Protein AF-A0AAD2JNJ8-F1 (afdb_monomer_lite)

Foldseek 3Di:
DLCVVVCVVCCVPPPDDQLVVLVVVVPDDDDDDPDDDDDDDDDDDDDDDPPPPPPPVLPDDPDPVSCVSNCVLLVLQVLLQQLVVQLVVLLVVVCVPPVDPSPLLVCLLVVPDDPDDDDPCPVVNVVSLQVSLVSSLVSLCVRVVCVQCVPQFVVSLVVCQSVQVVLLSSLLLNQCSNAVSLLLVLCVVQVLQLQALLLDDDPPCDPVNVSSNSHSPSCSPPPPPPPVDDDDPVCPVVVVVVCLVVLSSFAALVSVCVSFVCPLFDLDFDCVVLVVLLVVLVVVVVVLVVVPPPPPPDPDDDDDPPPPPPRRGNVPPRPQSSSCNSNSRQGPFDTNLLNSCSSSVHFWRFHSVLLLVVLVVVVVVLVVAPAAEEEEEAQCQQVVSQVSSQSNNVVVVVVQVVPDVPDDPPGRDDYHYAYERCCPVVRHHSDDYHNDHLQRCCVVVQDPDPRYAYEYEYEQAQQQAASVVVVLVSVHQKYKYWFQACPRRHYGNQQHHNNCVRDPDNPDDGPLVVSQWDKDWPSVSQSRIDGSRRGSRRDRTTIMMIGHPPPPPPPPPD

pLDDT: mean 77.4, std 21.08, range [27.12, 98.69]

Structure (mmCIF, N/CA/C/O backbone):
data_AF-A0AAD2JNJ8-F1
#
_entry.id   AF-A0AAD2JNJ8-F1
#
loop_
_atom_site.group_PDB
_atom_site.id
_atom_site.type_symbol
_atom_site.label_atom_id
_atom_site.label_alt_id
_atom_site.label_comp_id
_atom_site.label_asym_id
_atom_site.label_entity_id
_atom_site.label_seq_id
_atom_site.pdbx_PDB_ins_code
_atom_site.Cartn_x
_atom_site.Cartn_y
_atom_site.Cartn_z
_atom_site.occupancy
_atom_site.B_iso_or_equiv
_atom_site.auth_seq_id
_atom_site.auth_comp_id
_atom_site.auth_asym_id
_atom_site.auth_atom_id
_atom_site.pdbx_PDB_model_num
ATOM 1 N N . MET A 1 1 ? 22.328 18.470 -17.239 1.00 35.22 1 MET A N 1
ATOM 2 C CA . MET A 1 1 ? 22.525 18.426 -18.713 1.00 35.22 1 MET A CA 1
ATOM 3 C C . MET A 1 1 ? 21.444 17.632 -19.461 1.00 35.22 1 MET A C 1
ATOM 5 O O . MET A 1 1 ? 21.051 18.075 -20.533 1.00 35.22 1 MET A O 1
ATOM 9 N N . VAL A 1 2 ? 20.888 16.541 -18.916 1.00 39.00 2 VAL A N 1
ATOM 10 C CA . VAL A 1 2 ? 19.728 15.831 -19.515 1.00 39.00 2 VAL A CA 1
ATOM 11 C C . VAL A 1 2 ? 18.471 16.713 -19.536 1.00 39.00 2 VAL A C 1
ATOM 13 O O . VAL A 1 2 ? 17.854 16.866 -20.588 1.00 39.00 2 VAL A O 1
ATOM 16 N N . PHE A 1 3 ? 18.193 17.447 -18.448 1.00 41.88 3 PHE A N 1
ATOM 17 C CA . PHE A 1 3 ? 17.161 18.493 -18.440 1.00 41.88 3 PHE A CA 1
ATOM 18 C C . PHE A 1 3 ? 17.405 19.579 -19.491 1.00 41.88 3 PHE A C 1
ATOM 20 O O . PHE A 1 3 ? 16.439 20.065 -20.040 1.00 41.88 3 PHE A O 1
ATOM 27 N N . LEU A 1 4 ? 18.655 19.909 -19.843 1.00 38.78 4 LEU A N 1
ATOM 28 C CA . LEU A 1 4 ? 18.996 20.865 -20.912 1.00 38.78 4 LEU A CA 1
ATOM 29 C C . LEU A 1 4 ? 18.794 20.283 -22.322 1.00 38.78 4 LEU A C 1
ATOM 31 O O . LEU A 1 4 ? 18.560 21.035 -23.261 1.00 38.78 4 LEU A O 1
ATOM 35 N N . THR A 1 5 ? 18.851 18.961 -22.481 1.00 41.00 5 THR A N 1
ATOM 36 C CA . THR A 1 5 ? 18.724 18.288 -23.787 1.00 41.00 5 THR A CA 1
ATOM 37 C C . THR A 1 5 ? 17.263 17.936 -24.089 1.00 41.00 5 THR A C 1
ATOM 39 O O . THR A 1 5 ? 16.795 18.180 -25.199 1.00 41.00 5 THR A O 1
ATOM 42 N N . ALA A 1 6 ? 16.500 17.506 -23.077 1.00 39.53 6 ALA A N 1
ATOM 43 C CA . ALA A 1 6 ? 15.037 17.453 -23.132 1.00 39.53 6 ALA A CA 1
ATOM 44 C C . ALA A 1 6 ? 14.428 18.870 -23.188 1.00 39.53 6 ALA A C 1
ATOM 46 O O . ALA A 1 6 ? 13.540 19.131 -24.001 1.00 39.53 6 ALA A O 1
ATOM 47 N N . SER A 1 7 ? 14.987 19.824 -22.425 1.00 40.03 7 SER A N 1
ATOM 48 C CA . SER A 1 7 ? 14.647 21.248 -22.529 1.00 40.03 7 SER A CA 1
ATOM 49 C C . SER A 1 7 ? 14.904 21.767 -23.929 1.00 40.03 7 SER A C 1
ATOM 51 O O . SER A 1 7 ? 14.014 22.421 -24.421 1.00 40.03 7 SER A O 1
ATOM 53 N N . LYS A 1 8 ? 15.996 21.455 -24.639 1.00 41.91 8 LYS A N 1
ATOM 54 C CA . LYS A 1 8 ? 16.211 21.958 -26.016 1.00 41.91 8 LYS A CA 1
ATOM 55 C C . LYS A 1 8 ? 15.092 21.593 -27.004 1.00 41.91 8 LYS A C 1
ATOM 57 O O . LYS A 1 8 ? 14.774 22.404 -27.867 1.00 41.91 8 LYS A O 1
ATOM 62 N N . ARG A 1 9 ? 14.454 20.422 -26.869 1.00 41.03 9 ARG A N 1
ATOM 63 C CA . ARG A 1 9 ? 13.278 20.064 -27.689 1.00 41.03 9 ARG A CA 1
ATOM 64 C C . ARG A 1 9 ? 11.996 20.763 -27.211 1.00 41.03 9 ARG A C 1
ATOM 66 O O . ARG A 1 9 ? 11.223 21.221 -28.044 1.00 41.03 9 ARG A O 1
ATOM 73 N N . ILE A 1 10 ? 11.813 20.938 -25.901 1.00 39.69 10 ILE A N 1
ATOM 74 C CA . ILE A 1 10 ? 10.623 21.572 -25.290 1.00 39.69 10 ILE A CA 1
ATOM 75 C C . ILE A 1 10 ? 10.678 23.119 -25.324 1.00 39.69 10 ILE A C 1
ATOM 77 O O . ILE A 1 10 ? 9.656 23.772 -25.498 1.00 39.69 10 ILE A O 1
ATOM 81 N N . THR A 1 11 ? 11.864 23.727 -25.240 1.00 39.00 11 THR A N 1
ATOM 82 C CA . THR A 1 11 ? 12.100 25.186 -25.303 1.00 39.00 11 THR A CA 1
ATOM 83 C C . THR A 1 11 ? 11.966 25.756 -26.704 1.00 39.00 11 THR A C 1
ATOM 85 O O . THR A 1 11 ? 11.775 26.960 -26.836 1.00 39.00 11 THR A O 1
ATOM 88 N N . SER A 1 12 ? 11.986 24.909 -27.738 1.00 42.16 12 SER A N 1
ATOM 89 C CA . SER A 1 12 ? 11.546 25.314 -29.078 1.00 42.16 12 SER A CA 1
ATOM 90 C C . SER A 1 12 ? 10.030 25.569 -29.152 1.00 42.16 12 SER A C 1
ATOM 92 O O . SER A 1 12 ? 9.580 26.279 -30.043 1.00 42.16 12 SER A O 1
ATOM 94 N N . LEU A 1 13 ? 9.257 25.038 -28.192 1.00 36.84 13 LEU A N 1
ATOM 95 C CA . LEU A 1 13 ? 7.798 25.166 -28.099 1.00 36.84 13 LEU A CA 1
ATOM 96 C C . LEU A 1 13 ? 7.339 26.130 -26.986 1.00 36.84 13 LEU A C 1
ATOM 98 O O . LEU A 1 13 ? 6.285 26.742 -27.124 1.00 36.84 13 LEU A O 1
ATOM 102 N N . ILE A 1 14 ? 8.088 26.270 -25.881 1.00 40.12 14 ILE A N 1
ATOM 103 C CA . ILE A 1 14 ? 7.686 27.045 -24.688 1.00 40.12 14 ILE A CA 1
ATOM 104 C C . ILE A 1 14 ? 8.935 27.714 -24.068 1.00 40.12 14 ILE A C 1
ATOM 106 O O . ILE A 1 14 ? 9.849 27.029 -23.622 1.00 40.12 14 ILE A O 1
ATOM 110 N N . GLY A 1 15 ? 9.024 29.048 -24.073 1.00 34.81 15 GLY A N 1
ATOM 111 C CA . GLY A 1 15 ? 10.255 29.831 -23.836 1.00 34.81 15 GLY A CA 1
ATOM 112 C C . GLY A 1 15 ? 11.083 29.565 -22.552 1.00 34.81 15 GLY A C 1
ATOM 113 O O . GLY A 1 15 ? 10.586 29.168 -21.503 1.00 34.81 15 GLY A O 1
ATOM 114 N N . SER A 1 16 ? 12.391 29.852 -22.655 1.00 42.81 16 SER A N 1
ATOM 115 C CA . SER A 1 16 ? 13.517 29.465 -21.771 1.00 42.81 16 SER A CA 1
ATOM 116 C C . SER A 1 16 ? 13.718 30.101 -20.362 1.00 42.81 16 SER A C 1
ATOM 118 O O . SER A 1 16 ? 14.507 29.509 -19.616 1.00 42.81 16 SER A O 1
ATOM 120 N N . PRO A 1 17 ? 13.164 31.256 -19.933 1.00 37.69 17 PRO A N 1
ATOM 121 C CA . PRO A 1 17 ? 13.700 31.929 -18.730 1.00 37.69 17 PRO A CA 1
ATOM 122 C C . PRO A 1 17 ? 13.334 31.295 -17.374 1.00 37.69 17 PRO A C 1
ATOM 124 O O . PRO A 1 17 ? 14.175 31.236 -16.478 1.00 37.69 17 PRO A O 1
ATOM 127 N N . LEU A 1 18 ? 12.110 30.784 -17.213 1.00 42.84 18 LEU A N 1
ATOM 128 C CA . LEU A 1 18 ? 11.574 30.367 -15.903 1.00 42.84 18 LEU A CA 1
ATOM 129 C C . LEU A 1 18 ? 12.244 29.105 -15.329 1.00 42.84 18 LEU A C 1
ATOM 131 O O . LEU A 1 18 ? 12.458 29.003 -14.123 1.00 42.84 18 LEU A O 1
ATOM 135 N N . LEU A 1 19 ? 12.656 28.173 -16.191 1.00 41.72 19 LEU A N 1
ATOM 136 C CA . LEU A 1 19 ? 13.273 26.901 -15.787 1.00 41.72 19 LEU A CA 1
ATOM 137 C C . LEU A 1 19 ? 14.707 27.050 -15.251 1.00 41.72 19 LEU A C 1
ATOM 139 O O . LEU A 1 19 ? 15.159 26.212 -14.472 1.00 41.72 19 LEU A O 1
ATOM 143 N N . ARG A 1 20 ? 15.440 28.103 -15.643 1.00 43.72 20 ARG A N 1
ATOM 144 C CA . ARG A 1 20 ? 16.827 28.318 -15.187 1.00 43.72 20 ARG A CA 1
ATOM 145 C C . ARG A 1 20 ? 16.907 28.911 -13.779 1.00 43.72 20 ARG A C 1
ATOM 147 O O . ARG A 1 20 ? 17.842 28.577 -13.056 1.00 43.72 20 ARG A O 1
ATOM 154 N N . LEU A 1 21 ? 15.932 29.729 -13.369 1.00 41.22 21 LEU A N 1
ATOM 155 C CA . LEU A 1 21 ? 15.915 30.329 -12.028 1.00 41.22 21 LEU A CA 1
ATOM 156 C C . LEU A 1 21 ? 15.613 29.305 -10.921 1.00 41.22 21 LEU A C 1
ATOM 158 O O . LEU A 1 21 ? 16.249 29.350 -9.871 1.00 41.22 21 LEU A O 1
ATOM 162 N N . GLY A 1 22 ? 14.711 28.346 -11.162 1.00 40.97 22 GLY A N 1
ATOM 163 C CA . GLY A 1 22 ? 14.310 27.366 -10.141 1.00 40.97 22 GLY A CA 1
ATOM 164 C C . GLY A 1 22 ? 15.414 26.382 -9.730 1.00 40.97 22 GLY A C 1
ATOM 165 O O . GLY A 1 22 ? 15.503 25.998 -8.568 1.00 40.97 22 GLY A O 1
ATOM 166 N N . LEU A 1 23 ? 16.292 26.000 -10.664 1.00 39.91 23 LEU A N 1
ATOM 167 C CA . LEU A 1 23 ? 17.387 25.051 -10.410 1.00 39.91 23 LEU A CA 1
ATOM 168 C C . LEU A 1 23 ? 18.648 25.725 -9.842 1.00 39.91 23 LEU A C 1
ATOM 170 O O . LEU A 1 23 ? 19.368 25.105 -9.063 1.00 39.91 23 LEU A O 1
ATOM 174 N N . ALA A 1 24 ? 18.906 26.991 -10.190 1.00 40.16 24 ALA A N 1
ATOM 175 C CA . ALA A 1 24 ? 20.019 27.756 -9.623 1.00 40.16 24 ALA A CA 1
ATOM 176 C C . ALA A 1 24 ? 19.774 28.118 -8.147 1.00 40.16 24 ALA A C 1
ATOM 178 O O . ALA A 1 24 ? 20.695 28.017 -7.341 1.00 40.16 24 ALA A O 1
ATOM 179 N N . ALA A 1 25 ? 18.527 28.437 -7.776 1.00 41.66 25 ALA A N 1
ATOM 180 C CA . ALA A 1 25 ? 18.144 28.754 -6.397 1.00 41.66 25 ALA A CA 1
ATOM 181 C C . ALA A 1 25 ? 18.293 27.569 -5.421 1.00 41.66 25 ALA A C 1
ATOM 183 O O . ALA A 1 25 ? 18.446 27.778 -4.223 1.00 41.66 25 ALA A O 1
ATOM 184 N N . ARG A 1 26 ? 18.277 26.325 -5.923 1.00 45.38 26 ARG A N 1
ATOM 185 C CA . ARG A 1 26 ? 18.409 25.106 -5.104 1.00 45.38 26 ARG A CA 1
ATOM 186 C C . ARG A 1 26 ? 19.871 24.701 -4.855 1.00 45.38 26 ARG A C 1
ATOM 188 O O . ARG A 1 26 ? 20.139 24.004 -3.888 1.00 45.38 26 ARG A O 1
ATOM 195 N N . ASN A 1 27 ? 20.804 25.160 -5.698 1.00 38.84 27 ASN A N 1
ATOM 196 C CA . ASN A 1 27 ? 22.235 24.824 -5.625 1.00 38.84 27 ASN A CA 1
ATOM 197 C C . ASN A 1 27 ? 23.126 25.977 -5.121 1.00 38.84 27 ASN A C 1
ATOM 199 O O . ASN A 1 27 ? 24.317 25.770 -4.880 1.00 38.84 27 ASN A O 1
ATOM 203 N N . SER A 1 28 ? 22.596 27.194 -4.958 1.00 32.41 28 SER A N 1
ATOM 204 C CA . SER A 1 28 ? 23.352 28.310 -4.385 1.00 32.41 28 SER A CA 1
ATOM 205 C C . SER A 1 28 ? 23.317 28.272 -2.857 1.00 32.41 28 SER A C 1
ATOM 207 O O . SER A 1 28 ? 22.271 28.492 -2.253 1.00 32.41 28 SER A O 1
ATOM 209 N N . LYS A 1 29 ? 24.490 28.028 -2.262 1.00 38.81 29 LYS A N 1
ATOM 210 C CA . LYS A 1 29 ? 24.854 28.230 -0.851 1.00 38.81 29 LYS A CA 1
ATOM 211 C C . LYS A 1 29 ? 24.045 29.348 -0.171 1.00 38.81 29 LYS A C 1
ATOM 213 O O . LYS A 1 29 ? 24.382 30.522 -0.286 1.00 38.81 29 LYS A O 1
ATOM 218 N N . LEU A 1 30 ? 23.043 28.971 0.608 1.00 34.06 30 LEU A N 1
ATOM 219 C CA . LEU A 1 30 ? 22.537 29.768 1.717 1.00 34.06 30 LEU A CA 1
ATOM 220 C C . LEU A 1 30 ? 22.642 28.864 2.931 1.00 34.06 30 LEU A C 1
ATOM 222 O O . LEU A 1 30 ? 21.922 27.883 2.990 1.00 34.06 30 LEU A O 1
ATOM 226 N N . PHE A 1 31 ? 23.634 29.143 3.775 1.00 30.88 31 PHE A N 1
ATOM 227 C CA . PHE A 1 31 ? 23.716 28.913 5.223 1.00 30.88 31 PHE A CA 1
ATOM 228 C C . PHE A 1 31 ? 25.199 28.840 5.606 1.00 30.88 31 PHE A C 1
ATOM 230 O O . PHE A 1 31 ? 25.812 27.777 5.661 1.00 30.88 31 PHE A O 1
ATOM 237 N N . SER A 1 32 ? 25.785 30.013 5.849 1.00 28.95 32 SER A N 1
ATOM 238 C CA . SER A 1 32 ? 26.936 30.124 6.744 1.00 28.95 32 SER A CA 1
ATOM 239 C C . SER A 1 32 ? 26.406 30.002 8.176 1.00 28.95 32 SER A C 1
ATOM 241 O O . SER A 1 32 ? 25.473 30.737 8.512 1.00 28.95 32 SER A O 1
ATOM 243 N N . PRO A 1 33 ? 26.954 29.131 9.037 1.00 31.47 33 PRO A N 1
ATOM 244 C CA . PRO A 1 33 ? 26.646 29.196 10.452 1.00 31.47 33 PRO A CA 1
ATOM 245 C C . PRO A 1 33 ? 27.371 30.409 11.044 1.00 31.47 33 PRO A C 1
ATOM 247 O O . PRO A 1 33 ? 28.589 30.546 10.922 1.00 31.47 33 PRO A O 1
ATOM 250 N N . LEU A 1 34 ? 26.612 31.304 11.676 1.00 27.12 34 LEU A N 1
ATOM 251 C CA . LEU A 1 34 ? 27.158 32.257 12.637 1.00 27.12 34 LEU A CA 1
ATOM 252 C C . LEU A 1 34 ? 27.709 31.444 13.812 1.00 27.12 34 LEU A C 1
ATOM 254 O O . LEU A 1 34 ? 26.955 30.917 14.627 1.00 27.12 34 LEU A O 1
ATOM 258 N N . VAL A 1 35 ? 29.031 31.305 13.847 1.00 30.94 35 VAL A N 1
ATOM 259 C CA . VAL A 1 35 ? 29.777 30.766 14.983 1.00 30.94 35 VAL A CA 1
ATOM 260 C C . VAL A 1 35 ? 29.801 31.832 16.073 1.00 30.94 35 VAL A C 1
ATOM 262 O O . VAL A 1 35 ? 30.357 32.912 15.884 1.00 30.94 35 VAL A O 1
ATOM 265 N N . GLY A 1 36 ? 29.210 31.513 17.218 1.00 30.86 36 GLY A N 1
ATOM 266 C CA . GLY A 1 36 ? 29.384 32.236 18.468 1.00 30.86 36 GLY A CA 1
ATOM 267 C C . GLY A 1 36 ? 29.103 31.285 19.624 1.00 30.86 36 GLY A C 1
ATOM 268 O O . GLY A 1 36 ? 27.970 30.840 19.775 1.00 30.86 36 GLY A O 1
ATOM 269 N N . GLY A 1 37 ? 30.131 30.955 20.407 1.00 27.91 37 GLY A N 1
ATOM 270 C CA . GLY A 1 37 ? 29.980 30.173 21.635 1.00 27.91 37 GLY A CA 1
ATOM 271 C C . GLY A 1 37 ? 31.185 29.294 21.947 1.00 27.91 37 GLY A C 1
ATOM 272 O O . GLY A 1 37 ? 31.241 28.142 21.532 1.00 27.91 37 GLY A O 1
ATOM 273 N N . GLU A 1 38 ? 32.138 29.860 22.682 1.00 33.66 38 GLU A N 1
ATOM 274 C CA . GLU A 1 38 ? 33.203 29.148 23.392 1.00 33.66 38 GLU A CA 1
ATOM 275 C C . GLU A 1 38 ? 32.616 28.173 24.431 1.00 33.66 38 GLU A C 1
ATOM 277 O O . GLU A 1 38 ? 31.622 28.496 25.081 1.00 33.66 38 GLU A O 1
ATOM 282 N N . GLY A 1 39 ? 33.248 27.011 24.645 1.00 32.03 39 GLY A N 1
ATOM 283 C CA . GLY A 1 39 ? 32.881 26.151 25.775 1.00 32.03 39 GLY A CA 1
ATOM 284 C C . GLY A 1 39 ? 33.448 24.732 25.774 1.00 32.03 39 GLY A C 1
ATOM 285 O O . GLY A 1 39 ? 32.767 23.798 25.380 1.00 32.03 39 GLY A O 1
ATOM 286 N N . SER A 1 40 ? 34.669 24.602 26.302 1.00 33.34 40 SER A N 1
ATOM 287 C CA . SER A 1 40 ? 35.213 23.473 27.086 1.00 33.34 40 SER A CA 1
ATOM 288 C C . SER A 1 40 ? 35.112 22.023 26.573 1.00 33.34 40 SER A C 1
ATOM 290 O O . SER A 1 40 ? 34.066 21.385 26.530 1.00 33.34 40 SER A O 1
ATOM 292 N N . SER A 1 41 ? 36.308 21.482 26.362 1.00 35.56 41 SER A N 1
ATOM 293 C CA . SER A 1 41 ? 36.714 20.103 26.113 1.00 35.56 41 SER A CA 1
ATOM 294 C C . SER A 1 41 ? 36.415 19.102 27.241 1.00 35.56 41 SER A C 1
ATOM 296 O O . SER A 1 41 ? 36.832 19.317 28.380 1.00 35.56 41 SER A O 1
ATOM 298 N N . SER A 1 42 ? 35.905 17.923 26.882 1.00 35.28 42 SER A N 1
ATOM 299 C CA . SER A 1 42 ? 36.328 16.651 27.482 1.00 35.28 42 SER A CA 1
ATOM 300 C C . SER A 1 42 ? 36.211 15.519 26.454 1.00 35.28 42 SER A C 1
ATOM 302 O O . SER A 1 42 ? 35.198 15.336 25.784 1.00 35.28 42 SER A O 1
ATOM 304 N N . SER A 1 43 ? 37.321 14.812 26.267 1.00 36.69 43 SER A N 1
ATOM 305 C CA . SER A 1 43 ? 37.540 13.786 25.254 1.00 36.69 43 SER A CA 1
ATOM 306 C C . SER A 1 43 ? 37.228 12.395 25.802 1.00 36.69 43 SER A C 1
ATOM 308 O O . SER A 1 43 ? 37.831 11.961 26.781 1.00 36.69 43 SER A O 1
ATOM 310 N N . SER A 1 44 ? 36.358 11.649 25.121 1.00 34.97 44 SER A N 1
ATOM 311 C CA . SER A 1 44 ? 36.370 10.184 25.167 1.00 34.97 44 SER A CA 1
ATOM 312 C C . SER A 1 44 ? 36.055 9.635 23.776 1.00 34.97 44 SER A C 1
ATOM 314 O O . SER A 1 44 ? 34.998 9.879 23.201 1.00 34.97 44 SER A O 1
ATOM 316 N N . SER A 1 45 ? 37.047 8.972 23.189 1.00 34.41 45 SER A N 1
ATOM 317 C CA . SER A 1 45 ? 37.005 8.382 21.856 1.00 34.41 45 SER A CA 1
ATOM 318 C C . SER A 1 45 ? 36.480 6.952 21.945 1.00 34.41 45 SER A C 1
ATOM 320 O O . SER A 1 45 ? 37.183 6.070 22.436 1.00 34.41 45 SER A O 1
ATOM 322 N N . SER A 1 46 ? 35.272 6.719 21.438 1.00 34.94 46 SER A N 1
ATOM 323 C CA . SER A 1 46 ? 34.808 5.388 21.050 1.00 34.94 46 SER A CA 1
ATOM 324 C C . SER A 1 46 ? 34.421 5.441 19.574 1.00 34.94 46 SER A C 1
ATOM 326 O O . SER A 1 46 ? 33.584 6.230 19.146 1.00 34.94 46 SER A O 1
ATOM 328 N N . SER A 1 47 ? 35.147 4.670 18.775 1.00 37.62 47 SER A N 1
ATOM 329 C CA . SER A 1 47 ? 34.983 4.544 17.333 1.00 37.62 47 SER A CA 1
ATOM 330 C C . SER A 1 47 ? 33.907 3.500 17.044 1.00 37.62 47 SER A C 1
ATOM 332 O O . SER A 1 47 ? 34.212 2.311 16.952 1.00 37.62 47 SER A O 1
ATOM 334 N N . SER A 1 48 ? 32.655 3.942 16.926 1.00 33.62 48 SER A N 1
ATOM 335 C CA . SER A 1 48 ? 31.575 3.179 16.299 1.00 33.62 48 SER A CA 1
ATOM 336 C C . SER A 1 48 ? 31.348 3.695 14.874 1.00 33.62 48 SER A C 1
ATOM 338 O O . SER A 1 48 ? 31.391 4.892 14.589 1.00 33.62 48 SER A O 1
ATOM 340 N N . SER A 1 49 ? 31.206 2.751 13.952 1.00 36.03 49 SER A N 1
ATOM 341 C CA . SER A 1 49 ? 31.132 2.924 12.504 1.00 36.03 49 SER A CA 1
ATOM 342 C C . SER A 1 49 ? 29.953 3.808 12.072 1.00 36.03 49 SER A C 1
ATOM 344 O O . SER A 1 49 ? 28.782 3.521 12.315 1.00 36.03 49 SER A O 1
ATOM 346 N N . SER A 1 50 ? 30.283 4.903 11.387 1.00 38.94 50 SER A N 1
ATOM 347 C CA . SER A 1 50 ? 29.383 5.985 10.990 1.00 38.94 50 SER A CA 1
ATOM 348 C C . SER A 1 50 ? 28.578 5.675 9.719 1.00 38.94 50 SER A C 1
ATOM 350 O O . SER A 1 50 ? 28.853 6.223 8.651 1.00 38.94 50 SER A O 1
ATOM 352 N N . LEU A 1 51 ? 27.543 4.841 9.835 1.00 39.59 51 LEU A N 1
ATOM 353 C CA . LEU A 1 51 ? 26.436 4.810 8.860 1.00 39.59 51 LEU A CA 1
ATOM 354 C C . LEU A 1 51 ? 25.129 5.408 9.415 1.00 39.59 51 LEU A C 1
ATOM 356 O O . LEU A 1 51 ? 24.183 5.616 8.663 1.00 39.59 51 LEU A O 1
ATOM 360 N N . GLN A 1 52 ? 25.084 5.776 10.701 1.00 39.34 52 GLN A N 1
ATOM 361 C CA . GLN A 1 52 ? 23.884 6.332 11.343 1.00 39.34 52 GLN A CA 1
ATOM 362 C C . GLN A 1 52 ? 23.742 7.868 11.266 1.00 39.34 52 GLN A C 1
ATOM 364 O O . GLN A 1 52 ? 22.693 8.391 11.629 1.00 39.34 52 GLN A O 1
ATOM 369 N N . SER A 1 53 ? 24.727 8.622 10.762 1.00 36.72 53 SER A N 1
ATOM 370 C CA . SER A 1 53 ? 24.677 10.101 10.764 1.00 36.72 53 SER A CA 1
ATOM 371 C C . SER A 1 53 ? 24.120 10.753 9.489 1.00 36.72 53 SER A C 1
ATOM 373 O O . SER A 1 53 ? 23.989 11.976 9.442 1.00 36.72 53 SER A O 1
ATOM 375 N N . ILE A 1 54 ? 23.730 9.977 8.470 1.00 42.66 54 ILE A N 1
ATOM 376 C CA . ILE A 1 54 ? 23.137 10.525 7.232 1.00 42.66 54 ILE A CA 1
ATOM 377 C C . ILE A 1 54 ? 21.66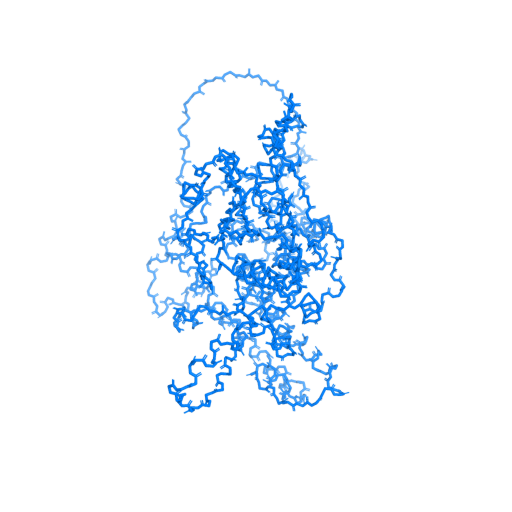1 10.940 7.439 1.00 42.66 54 ILE A C 1
ATOM 379 O O . ILE A 1 54 ? 21.145 11.786 6.710 1.00 42.66 54 ILE A O 1
ATOM 383 N N . SER A 1 55 ? 20.975 10.443 8.476 1.00 45.25 55 SER A N 1
ATOM 384 C CA . SER A 1 55 ? 19.514 10.593 8.607 1.00 45.25 55 SER A CA 1
ATOM 385 C C . SER A 1 55 ? 19.017 11.965 9.098 1.00 45.25 55 SER A C 1
ATOM 387 O O . SER A 1 55 ? 17.860 12.307 8.861 1.00 45.25 55 SER A O 1
ATOM 389 N N . LEU A 1 56 ? 19.856 12.800 9.728 1.00 39.75 56 LEU A N 1
ATOM 390 C CA . LEU A 1 56 ? 19.399 14.055 10.359 1.00 39.75 56 LEU A CA 1
ATOM 391 C C . LEU A 1 56 ? 19.504 15.310 9.474 1.00 39.75 56 LEU A C 1
ATOM 393 O O . LEU A 1 56 ? 18.812 16.295 9.738 1.00 39.75 56 LEU A O 1
ATOM 397 N N . GLN A 1 57 ? 20.297 15.292 8.397 1.00 42.22 57 GLN A N 1
ATOM 398 C CA . GLN A 1 57 ? 20.396 16.433 7.466 1.00 42.22 57 GLN A CA 1
ATOM 399 C C . GLN A 1 57 ? 19.421 16.359 6.281 1.00 42.22 57 GLN A C 1
ATOM 401 O O . GLN A 1 57 ? 19.248 17.342 5.561 1.00 42.22 57 GLN A O 1
ATOM 406 N N . GLN A 1 58 ? 18.696 15.250 6.117 1.00 48.25 58 GLN A N 1
ATOM 407 C CA . GLN A 1 58 ? 17.770 15.036 5.001 1.00 48.25 58 GLN A CA 1
ATOM 408 C C . GLN A 1 58 ? 16.346 15.564 5.269 1.00 48.25 58 GLN A C 1
ATOM 410 O O . GLN A 1 58 ? 15.382 15.132 4.647 1.00 48.25 58 GLN A O 1
ATOM 415 N N . LYS A 1 59 ? 16.197 16.543 6.176 1.00 46.25 59 LYS A N 1
ATOM 416 C CA . LYS A 1 59 ? 14.926 17.252 6.435 1.00 46.25 59 LYS A CA 1
ATOM 417 C C . LYS A 1 59 ? 14.580 18.304 5.369 1.00 46.25 59 LYS A C 1
ATOM 419 O O . LYS A 1 59 ? 13.568 18.992 5.485 1.00 46.25 59 LYS A O 1
ATOM 424 N N . GLN A 1 60 ? 15.400 18.450 4.327 1.00 50.56 60 GLN A N 1
ATOM 425 C CA . GLN A 1 60 ? 15.190 19.416 3.251 1.00 50.56 60 GLN A CA 1
ATOM 426 C C . GLN A 1 60 ? 14.742 18.757 1.929 1.00 50.56 60 GLN A C 1
ATOM 428 O O . GLN A 1 60 ? 15.493 18.016 1.304 1.00 50.56 60 GLN A O 1
ATOM 433 N N . LEU A 1 61 ? 13.564 19.203 1.455 1.00 52.59 61 LEU A N 1
ATOM 434 C CA . LEU A 1 61 ? 13.180 19.408 0.040 1.00 52.59 61 LEU A CA 1
ATOM 435 C C . LEU A 1 61 ? 12.421 18.309 -0.730 1.00 52.59 61 LEU A C 1
ATOM 437 O O . LEU A 1 61 ? 12.610 18.191 -1.944 1.00 52.59 61 LEU A O 1
ATOM 441 N N . ASP A 1 62 ? 11.466 17.628 -0.102 1.00 55.81 62 ASP A N 1
ATOM 442 C CA . ASP A 1 62 ? 10.389 16.947 -0.843 1.00 55.81 62 ASP A CA 1
ATOM 443 C C . ASP A 1 62 ? 9.079 17.752 -0.753 1.00 55.81 62 ASP A C 1
ATOM 445 O O . ASP A 1 62 ? 8.030 17.278 -0.316 1.00 55.81 62 ASP A O 1
ATOM 449 N N . THR A 1 63 ? 9.150 19.041 -1.113 1.00 67.50 63 THR A N 1
ATOM 450 C CA . THR A 1 63 ? 7.991 19.940 -1.100 1.00 67.50 63 THR A CA 1
ATOM 451 C C . THR A 1 63 ? 7.197 19.785 -2.405 1.00 67.50 63 THR A C 1
ATOM 453 O O . THR A 1 63 ? 7.692 20.143 -3.476 1.00 67.50 63 THR A O 1
ATOM 456 N N . PRO A 1 64 ? 5.930 19.319 -2.363 1.00 65.81 64 PRO A N 1
ATOM 457 C CA . PRO A 1 64 ? 5.145 19.105 -3.580 1.00 65.81 64 PRO A CA 1
ATOM 458 C C . PRO A 1 64 ? 4.973 20.350 -4.438 1.00 65.81 64 PRO A C 1
ATOM 460 O O . PRO A 1 64 ? 4.887 20.265 -5.662 1.00 65.81 64 PRO A O 1
ATOM 463 N N . TYR A 1 65 ? 4.963 21.509 -3.792 1.00 70.69 65 TYR A N 1
ATOM 464 C CA . TYR A 1 65 ? 4.869 22.790 -4.464 1.00 70.69 65 TYR A CA 1
ATOM 465 C C . TYR A 1 65 ? 6.095 23.082 -5.339 1.00 70.69 65 TYR A C 1
ATOM 467 O O . TYR A 1 65 ? 5.954 23.580 -6.456 1.00 70.69 65 TYR A O 1
ATOM 475 N N . LEU A 1 66 ? 7.294 22.732 -4.862 1.00 70.25 66 LEU A N 1
ATOM 476 C CA . LEU A 1 66 ? 8.525 22.943 -5.615 1.00 70.25 66 LEU A CA 1
ATOM 477 C C . LEU A 1 66 ? 8.580 22.016 -6.828 1.00 70.25 66 LEU A C 1
ATOM 479 O O . LEU A 1 66 ? 8.964 22.458 -7.902 1.00 70.25 66 LEU A O 1
ATOM 483 N N . ASP A 1 67 ? 8.117 20.774 -6.707 1.00 70.62 67 ASP A N 1
ATOM 484 C CA . ASP A 1 67 ? 8.071 19.855 -7.849 1.00 70.62 67 ASP A CA 1
ATOM 485 C C . ASP A 1 67 ? 7.131 20.333 -8.954 1.00 70.62 67 ASP A C 1
ATOM 487 O O . ASP A 1 67 ? 7.459 20.232 -10.140 1.00 70.62 67 ASP A O 1
ATOM 491 N N . MET A 1 68 ? 5.971 20.876 -8.568 1.00 71.56 68 MET A N 1
ATOM 492 C CA . MET A 1 68 ? 5.029 21.487 -9.505 1.00 71.56 68 MET A CA 1
ATOM 493 C C . MET A 1 68 ? 5.646 22.714 -10.178 1.00 71.56 68 MET A C 1
ATOM 495 O O . MET A 1 68 ? 5.572 22.837 -11.401 1.00 71.56 68 MET A O 1
ATOM 499 N N . ALA A 1 69 ? 6.316 23.580 -9.412 1.00 74.31 69 ALA A N 1
ATOM 500 C CA . ALA A 1 69 ? 7.031 24.737 -9.950 1.00 74.31 69 ALA A CA 1
ATOM 501 C C . ALA A 1 69 ? 8.186 24.333 -10.889 1.00 74.31 69 ALA A C 1
ATOM 503 O O . ALA A 1 69 ? 8.465 25.024 -11.868 1.00 74.31 69 ALA A O 1
ATOM 504 N N . LEU A 1 70 ? 8.827 23.192 -10.626 1.00 76.75 70 LEU A N 1
ATOM 505 C CA . LEU A 1 70 ? 9.903 22.622 -11.439 1.00 76.75 70 LEU A CA 1
ATOM 506 C C . LEU A 1 70 ? 9.399 21.777 -12.620 1.00 76.75 70 LEU A C 1
ATOM 508 O O . LEU A 1 70 ? 10.215 21.206 -13.344 1.00 76.75 70 LEU A O 1
ATOM 512 N N . LEU A 1 71 ? 8.080 21.697 -12.837 1.00 82.62 71 LEU A N 1
ATOM 513 C CA . LEU A 1 71 ? 7.457 20.913 -13.909 1.00 82.62 71 LEU A CA 1
ATOM 514 C C . LEU A 1 71 ? 7.849 19.424 -13.885 1.00 82.62 71 LEU A C 1
ATOM 516 O O . LEU A 1 71 ? 7.785 18.750 -14.916 1.00 82.62 71 LEU A O 1
ATOM 520 N N . ILE A 1 72 ? 8.233 18.884 -12.724 1.00 80.06 72 ILE A N 1
ATOM 521 C CA . ILE A 1 72 ? 8.661 17.484 -12.598 1.00 80.06 72 ILE A CA 1
ATOM 522 C C . ILE A 1 72 ? 7.555 16.525 -13.065 1.00 80.06 72 ILE A C 1
ATOM 524 O O . ILE A 1 72 ? 7.853 15.670 -13.901 1.00 80.06 72 ILE A O 1
ATOM 528 N N . PRO A 1 73 ? 6.276 16.687 -12.665 1.00 79.62 73 PRO A N 1
ATOM 529 C CA . PRO A 1 73 ? 5.203 15.818 -13.154 1.00 79.62 73 PRO A CA 1
ATOM 530 C C . PRO A 1 73 ? 5.015 15.871 -14.675 1.00 79.62 73 PRO A C 1
ATOM 532 O O . PRO A 1 73 ? 4.698 14.863 -15.305 1.00 79.62 73 PRO A O 1
ATOM 535 N N . PHE A 1 74 ? 5.251 17.034 -15.290 1.00 81.12 74 PHE A N 1
ATOM 536 C CA . PHE A 1 74 ? 5.183 17.183 -16.742 1.00 81.12 74 PHE A CA 1
ATOM 537 C C . PHE A 1 74 ? 6.350 16.468 -17.441 1.00 81.12 74 PHE A C 1
ATOM 539 O O . PHE A 1 74 ? 6.143 15.783 -18.441 1.00 81.12 74 PHE A O 1
ATOM 546 N N . ALA A 1 75 ? 7.566 16.566 -16.897 1.00 83.06 75 ALA A N 1
ATOM 547 C CA . ALA A 1 75 ? 8.727 15.842 -17.411 1.00 83.06 75 ALA A CA 1
ATOM 548 C C . ALA A 1 75 ? 8.555 14.319 -17.288 1.00 83.06 75 ALA A C 1
ATOM 550 O O . ALA A 1 75 ? 8.774 13.602 -18.263 1.00 83.06 75 ALA A O 1
ATOM 551 N N . GLN A 1 76 ? 8.096 13.840 -16.127 1.00 84.69 76 GLN A N 1
ATOM 552 C CA . GLN A 1 76 ? 7.748 12.434 -15.891 1.00 84.69 76 GLN A CA 1
ATOM 553 C C . GLN A 1 76 ? 6.763 11.935 -16.952 1.00 84.69 76 GLN A C 1
ATOM 555 O O . GLN A 1 76 ? 6.996 10.922 -17.602 1.00 84.69 76 GLN A O 1
ATOM 560 N N . LYS A 1 77 ? 5.712 12.712 -17.221 1.00 81.44 77 LYS A N 1
ATOM 561 C CA . LYS A 1 77 ? 4.737 12.412 -18.267 1.00 81.44 77 LYS A CA 1
ATOM 562 C C . LYS A 1 77 ? 5.360 12.332 -19.664 1.00 81.44 77 LYS A C 1
ATOM 564 O O . LYS A 1 77 ? 5.083 11.387 -20.404 1.00 81.44 77 LYS A O 1
ATOM 569 N N . LEU A 1 78 ? 6.163 13.314 -20.066 1.00 83.25 78 LEU A N 1
ATOM 570 C CA . LEU A 1 78 ? 6.801 13.283 -21.385 1.00 83.25 78 LEU A CA 1
ATOM 571 C C . LEU A 1 78 ? 7.705 12.057 -21.548 1.00 83.25 78 LEU A C 1
ATOM 573 O O . LEU A 1 78 ? 7.726 11.464 -22.624 1.00 83.25 78 LEU A O 1
ATOM 577 N N . LEU A 1 79 ? 8.394 11.649 -20.480 1.00 85.19 79 LEU A N 1
ATOM 578 C CA . LEU A 1 79 ? 9.180 10.421 -20.468 1.00 85.19 79 LEU A CA 1
ATOM 579 C C . LEU A 1 79 ? 8.286 9.181 -20.587 1.00 85.19 79 LEU A C 1
ATOM 581 O O . LEU A 1 79 ? 8.564 8.353 -21.445 1.00 85.19 79 LEU A O 1
ATOM 585 N N . SER A 1 80 ? 7.183 9.077 -19.837 1.00 83.44 80 SER A N 1
ATOM 586 C CA . SER A 1 80 ? 6.233 7.956 -19.970 1.00 83.44 80 SER A CA 1
ATOM 587 C C . SER A 1 80 ? 5.641 7.850 -21.385 1.00 83.44 80 SER A C 1
ATOM 589 O O . SER A 1 80 ? 5.506 6.753 -21.923 1.00 83.44 80 SER A O 1
ATOM 591 N N . LEU A 1 81 ? 5.347 8.981 -22.041 1.00 82.12 81 LEU A N 1
ATOM 592 C CA . LEU A 1 81 ? 4.914 8.990 -23.445 1.00 82.12 81 LEU A CA 1
ATOM 593 C C . LEU A 1 81 ? 6.015 8.527 -24.399 1.00 82.12 81 LEU A C 1
ATOM 595 O O . LEU A 1 81 ? 5.763 7.699 -25.268 1.00 82.12 81 LEU A O 1
ATOM 599 N N . ALA A 1 82 ? 7.236 9.035 -24.230 1.00 86.44 82 ALA A N 1
ATOM 600 C CA . ALA A 1 82 ? 8.369 8.622 -25.050 1.00 86.44 82 ALA A CA 1
ATOM 601 C C . ALA A 1 82 ? 8.659 7.121 -24.894 1.00 86.44 82 ALA A C 1
ATOM 603 O O . ALA A 1 82 ? 8.945 6.446 -25.880 1.00 86.44 82 ALA A O 1
ATOM 604 N N . LEU A 1 83 ? 8.531 6.597 -23.673 1.00 85.62 83 LEU A N 1
ATOM 605 C CA . LEU A 1 83 ? 8.625 5.173 -23.365 1.00 85.62 83 LEU A CA 1
ATOM 606 C C . LEU A 1 83 ? 7.565 4.354 -24.098 1.00 85.62 83 LEU A C 1
ATOM 608 O O . LEU A 1 83 ? 7.885 3.327 -24.695 1.00 85.62 83 LEU A O 1
ATOM 612 N N . TYR A 1 84 ? 6.316 4.820 -24.081 1.00 82.62 84 TYR A N 1
ATOM 613 C CA . TYR A 1 84 ? 5.220 4.176 -24.796 1.00 82.62 84 TYR A CA 1
ATOM 614 C C . TYR A 1 84 ? 5.473 4.135 -26.309 1.00 82.62 84 TYR A C 1
ATOM 616 O O . TYR A 1 84 ? 5.381 3.071 -26.922 1.00 82.62 84 TYR A O 1
ATOM 624 N N . ASP A 1 85 ? 5.841 5.269 -26.906 1.00 85.44 85 ASP A N 1
ATOM 625 C CA . ASP A 1 85 ? 6.110 5.367 -28.344 1.00 85.44 85 ASP A CA 1
ATOM 626 C C . ASP A 1 85 ? 7.309 4.505 -28.763 1.00 85.44 85 ASP A C 1
ATOM 628 O O . ASP A 1 85 ? 7.277 3.840 -29.800 1.00 85.44 85 ASP A O 1
ATOM 632 N N . GLU A 1 86 ? 8.372 4.488 -27.957 1.00 88.75 86 GLU A N 1
ATOM 633 C CA . GLU A 1 86 ? 9.545 3.646 -28.194 1.00 88.75 86 GLU A CA 1
ATOM 634 C C . GLU A 1 86 ? 9.201 2.157 -28.067 1.00 88.75 86 GLU A C 1
ATOM 636 O O . GLU A 1 86 ? 9.644 1.349 -28.885 1.00 88.75 86 GLU A O 1
ATOM 641 N N . SER A 1 87 ? 8.363 1.784 -27.095 1.00 85.00 87 SER A N 1
ATOM 642 C CA . SER A 1 87 ? 7.873 0.410 -26.960 1.00 85.00 87 SER A CA 1
ATOM 643 C C . SER A 1 87 ? 7.088 -0.029 -28.195 1.00 85.00 87 SER A C 1
ATOM 645 O O . SER A 1 87 ? 7.365 -1.093 -28.747 1.00 85.00 87 SER A O 1
ATOM 647 N N . GLN A 1 88 ? 6.180 0.812 -28.699 1.00 84.19 88 GLN A N 1
ATOM 648 C CA . GLN A 1 88 ? 5.417 0.539 -29.923 1.00 84.19 88 GLN A CA 1
ATOM 649 C C . GLN A 1 88 ? 6.314 0.306 -31.139 1.00 84.19 88 GLN A C 1
ATOM 651 O O . GLN A 1 88 ? 6.093 -0.623 -31.926 1.00 84.19 88 GLN A O 1
ATOM 656 N N . LYS A 1 89 ? 7.342 1.146 -31.298 1.00 89.12 89 LYS A N 1
ATOM 657 C CA . LYS A 1 89 ? 8.301 1.027 -32.400 1.00 89.12 89 LYS A CA 1
ATOM 658 C C . LYS A 1 89 ? 9.055 -0.292 -32.331 1.00 89.12 89 LYS A C 1
ATOM 660 O O . LYS A 1 89 ? 9.112 -0.991 -33.339 1.00 89.12 89 LYS A O 1
ATOM 665 N N . ARG A 1 90 ? 9.570 -0.666 -31.157 1.00 90.06 90 ARG A N 1
ATOM 666 C CA . ARG A 1 90 ? 10.307 -1.927 -30.972 1.00 90.06 90 ARG A CA 1
ATOM 667 C C . ARG A 1 90 ? 9.440 -3.148 -31.208 1.00 90.06 90 ARG A C 1
ATOM 669 O O . ARG A 1 90 ? 9.863 -4.061 -31.904 1.00 90.06 90 ARG A O 1
ATOM 676 N N . VAL A 1 91 ? 8.213 -3.128 -30.694 1.00 86.25 91 VAL A N 1
ATOM 677 C CA . VAL A 1 91 ? 7.216 -4.174 -30.942 1.00 86.25 91 VAL A CA 1
ATOM 678 C C . VAL A 1 91 ? 6.969 -4.321 -32.448 1.00 86.25 91 VAL A C 1
ATOM 680 O O . VAL A 1 91 ? 7.047 -5.424 -32.977 1.00 86.25 91 VAL A O 1
ATOM 683 N N . SER A 1 92 ? 6.782 -3.215 -33.174 1.00 86.56 92 SER A N 1
ATOM 684 C CA . SER A 1 92 ? 6.572 -3.234 -34.633 1.00 86.56 92 SER A CA 1
ATOM 685 C C . SER A 1 92 ? 7.800 -3.721 -35.423 1.00 86.56 92 SER A C 1
ATOM 687 O O . SER A 1 92 ? 7.668 -4.494 -36.376 1.00 86.56 92 SER A O 1
ATOM 689 N N . GLN A 1 93 ? 9.003 -3.292 -35.028 1.00 91.56 93 GLN A N 1
ATOM 690 C CA . GLN A 1 93 ? 10.269 -3.709 -35.643 1.00 91.56 93 GLN A CA 1
ATOM 691 C C . GLN A 1 93 ? 10.540 -5.199 -35.428 1.00 91.56 93 GLN A C 1
ATOM 693 O O . GLN A 1 93 ? 10.939 -5.884 -36.365 1.00 91.56 93 GLN A O 1
ATOM 698 N N . HIS A 1 94 ? 10.273 -5.703 -34.223 1.00 90.19 94 HIS A N 1
ATOM 699 C CA . HIS A 1 94 ? 10.458 -7.105 -33.875 1.00 90.19 94 HIS A CA 1
ATOM 700 C C . HIS A 1 94 ? 9.588 -8.044 -34.738 1.00 90.19 94 HIS A C 1
ATOM 702 O O . HIS A 1 94 ? 10.060 -9.095 -35.170 1.00 90.19 94 HIS A O 1
ATOM 708 N N . TYR A 1 95 ? 8.351 -7.662 -35.084 1.00 85.56 95 TYR A N 1
ATOM 709 C CA . TYR A 1 95 ? 7.548 -8.448 -36.043 1.00 85.56 95 TYR A CA 1
ATOM 710 C C . TYR A 1 95 ? 8.087 -8.399 -37.454 1.00 85.56 95 TYR A C 1
ATOM 712 O O . TYR A 1 95 ? 8.114 -9.413 -38.147 1.00 85.56 95 TYR A O 1
ATOM 720 N N . SER A 1 96 ? 8.515 -7.210 -37.870 1.00 89.56 96 SER A N 1
ATOM 721 C CA . SER A 1 96 ? 9.048 -7.020 -39.213 1.00 89.56 96 SER A CA 1
ATOM 722 C C . SER A 1 96 ? 10.298 -7.878 -39.434 1.00 89.56 96 SER A C 1
ATOM 724 O O . SER A 1 96 ? 10.507 -8.359 -40.542 1.00 89.56 96 SER A O 1
ATOM 726 N N . SER A 1 97 ? 11.109 -8.105 -38.391 1.00 92.50 97 SER A N 1
ATOM 727 C CA . SER A 1 97 ? 12.336 -8.902 -38.483 1.00 92.50 97 SER A CA 1
ATOM 728 C C . SER A 1 97 ? 12.140 -10.407 -38.292 1.00 92.50 97 SER A C 1
ATOM 730 O O . SER A 1 97 ? 12.862 -11.184 -38.909 1.00 92.50 97 SER A O 1
ATOM 732 N N . THR A 1 98 ? 11.196 -10.846 -37.453 1.00 90.50 98 THR A N 1
ATOM 733 C CA . THR A 1 98 ? 11.027 -12.280 -37.144 1.00 90.50 98 THR A CA 1
ATOM 734 C C . THR A 1 98 ? 10.160 -13.035 -38.147 1.00 90.50 98 THR A C 1
ATOM 736 O O . THR A 1 98 ? 10.162 -14.265 -38.131 1.00 90.50 98 THR A O 1
ATOM 739 N N . GLY A 1 99 ? 9.392 -12.337 -38.992 1.00 85.75 99 GLY A N 1
ATOM 740 C CA . GLY A 1 99 ? 8.464 -12.962 -39.944 1.00 85.75 99 GLY A CA 1
ATOM 741 C C . GLY A 1 99 ? 7.334 -13.764 -39.283 1.00 85.75 99 GLY A C 1
ATOM 742 O O . GLY A 1 99 ? 6.563 -14.424 -39.977 1.00 85.75 99 GLY A O 1
ATOM 743 N N . LYS A 1 100 ? 7.226 -13.722 -37.948 1.00 83.75 100 LYS A N 1
ATOM 744 C CA . LYS A 1 100 ? 6.132 -14.327 -37.189 1.00 83.75 100 LYS A CA 1
ATOM 745 C C . LYS A 1 100 ? 4.870 -13.495 -37.391 1.00 83.75 100 LYS A C 1
ATOM 747 O O . LYS A 1 100 ? 4.938 -12.265 -37.430 1.00 83.75 100 LYS A O 1
ATOM 752 N N . ASP A 1 101 ? 3.717 -14.158 -37.469 1.00 78.50 101 ASP A N 1
ATOM 753 C CA . ASP A 1 101 ? 2.429 -13.468 -37.460 1.00 78.50 101 ASP A CA 1
ATOM 754 C C . ASP A 1 101 ? 2.266 -12.716 -36.129 1.00 78.50 101 ASP A C 1
ATOM 756 O O . ASP A 1 101 ? 1.967 -13.291 -35.083 1.00 78.50 101 ASP A O 1
ATOM 760 N N . GLY A 1 102 ? 2.504 -11.405 -36.167 1.00 75.81 102 GLY A N 1
ATOM 761 C CA . GLY A 1 102 ? 2.412 -10.522 -35.009 1.00 75.81 102 GLY A CA 1
ATOM 762 C C . GLY A 1 102 ? 0.992 -10.265 -34.525 1.00 75.81 102 GLY A C 1
ATOM 763 O O . GLY A 1 102 ? 0.801 -9.410 -33.660 1.00 75.81 102 GLY A O 1
ATOM 764 N N . SER A 1 103 ? -0.011 -10.955 -35.074 1.00 81.50 103 SER A N 1
ATOM 765 C CA . SER A 1 103 ? -1.420 -10.781 -34.727 1.00 81.50 103 SER A CA 1
ATOM 766 C C . SER A 1 103 ? -1.687 -10.946 -33.226 1.00 81.50 103 SER A C 1
ATOM 768 O O . SER A 1 103 ? -2.403 -10.119 -32.661 1.00 81.50 103 SER A O 1
ATOM 770 N N . ILE A 1 104 ? -1.063 -11.927 -32.559 1.00 79.06 104 ILE A N 1
ATOM 771 C CA . ILE A 1 104 ? -1.248 -12.193 -31.119 1.00 79.06 104 ILE A CA 1
ATOM 772 C C . ILE A 1 104 ? -0.681 -11.060 -30.263 1.00 79.06 104 ILE A C 1
ATOM 774 O O . ILE A 1 104 ? -1.369 -10.497 -29.421 1.00 79.06 104 ILE A O 1
ATOM 778 N N . LEU A 1 105 ? 0.571 -10.665 -30.468 1.00 75.31 105 LEU A N 1
ATOM 779 C CA . LEU A 1 105 ? 1.155 -9.596 -29.657 1.00 75.31 105 LEU A CA 1
ATOM 780 C C . LEU A 1 105 ? 0.568 -8.224 -29.989 1.00 75.31 105 LEU A C 1
ATOM 782 O O . LEU A 1 105 ? 0.418 -7.391 -29.096 1.00 75.31 105 LEU A O 1
ATOM 786 N N . LYS A 1 106 ? 0.199 -7.978 -31.251 1.00 77.81 106 LYS A N 1
ATOM 787 C CA . LYS A 1 106 ? -0.533 -6.770 -31.636 1.00 77.81 106 LYS A CA 1
ATOM 788 C C . LYS A 1 106 ? -1.901 -6.733 -30.962 1.00 77.81 106 LYS A C 1
ATOM 790 O O . LYS A 1 106 ? -2.286 -5.669 -30.483 1.00 77.81 106 LYS A O 1
ATOM 795 N N . SER A 1 107 ? -2.601 -7.864 -30.855 1.00 79.50 107 SER A N 1
ATOM 796 C CA . SER A 1 107 ? -3.882 -7.944 -30.146 1.00 79.50 107 SER A CA 1
ATOM 797 C C . SER A 1 107 ? -3.712 -7.766 -28.632 1.00 79.50 107 SER A C 1
ATOM 799 O O . SER A 1 107 ? -4.449 -6.974 -28.036 1.00 79.50 107 SER A O 1
ATOM 801 N N . LEU A 1 108 ? -2.683 -8.375 -28.026 1.00 74.88 108 LEU A N 1
ATOM 802 C CA . LEU A 1 108 ? -2.300 -8.162 -26.624 1.00 74.88 108 LEU A CA 1
ATOM 803 C C . LEU A 1 108 ? -1.968 -6.694 -26.356 1.00 74.88 108 LEU A C 1
ATOM 805 O O . LEU A 1 108 ? -2.431 -6.125 -25.365 1.00 74.88 108 LEU A O 1
ATOM 809 N N . TYR A 1 109 ? -1.237 -6.036 -27.256 1.00 73.62 109 TYR A N 1
ATOM 810 C CA . TYR A 1 109 ? -0.925 -4.618 -27.128 1.00 73.62 109 TYR A CA 1
ATOM 811 C C . TYR A 1 109 ? -2.196 -3.764 -27.253 1.00 73.62 109 TYR A C 1
ATOM 813 O O . TYR A 1 109 ? -2.488 -2.950 -26.375 1.00 73.62 109 TYR A O 1
ATOM 821 N N . GLN A 1 110 ? -2.985 -3.977 -28.310 1.00 75.94 110 GLN A N 1
ATOM 822 C CA . GLN A 1 110 ? -4.182 -3.189 -28.629 1.00 75.94 110 GLN A CA 1
ATOM 823 C C . GLN A 1 110 ? -5.378 -3.480 -27.710 1.00 75.94 110 GLN A C 1
ATOM 825 O O . GLN A 1 110 ? -6.332 -2.709 -27.695 1.00 75.94 110 GLN A O 1
ATOM 830 N N . GLY A 1 111 ? -5.338 -4.554 -26.914 1.00 69.75 111 GLY A N 1
ATOM 831 C CA . GLY A 1 111 ? -6.453 -4.948 -26.043 1.00 69.75 111 GLY A CA 1
ATOM 832 C C . GLY A 1 111 ? -7.647 -5.515 -26.787 1.00 69.75 111 GLY A C 1
ATOM 833 O O . GLY A 1 111 ? -8.763 -5.441 -26.291 1.00 69.75 111 GLY A O 1
ATOM 834 N N . GLN A 1 112 ? -7.415 -6.077 -27.969 1.00 72.00 112 GLN A N 1
ATOM 835 C CA . GLN A 1 112 ? -8.446 -6.745 -28.747 1.00 72.00 112 GLN A CA 1
ATOM 836 C C . GLN A 1 112 ? -8.339 -8.255 -28.526 1.00 72.00 112 GLN A C 1
ATOM 838 O O . GLN A 1 112 ? -7.872 -8.976 -29.403 1.00 72.00 112 GLN A O 1
ATOM 843 N N . GLN A 1 113 ? -8.734 -8.756 -27.354 1.00 61.34 113 GLN A N 1
ATOM 844 C CA . GLN A 1 113 ? -8.876 -10.204 -27.196 1.00 61.34 113 GLN A CA 1
ATOM 845 C C . GLN A 1 113 ? -10.142 -10.674 -27.924 1.00 61.34 113 GLN A C 1
ATOM 847 O O . GLN A 1 113 ? -11.259 -10.287 -27.580 1.00 61.34 113 GLN A O 1
ATOM 852 N N . LYS A 1 114 ? -9.968 -11.526 -28.942 1.00 64.12 114 LYS A N 1
ATOM 853 C CA . LYS A 1 114 ? -11.043 -12.414 -29.396 1.00 64.12 114 LYS A CA 1
ATOM 854 C C . LYS A 1 114 ? -11.223 -13.480 -28.316 1.00 64.12 114 LYS A C 1
ATOM 856 O O . LYS A 1 114 ? -10.237 -14.069 -27.891 1.00 64.12 114 LYS A O 1
ATOM 861 N N . GLN A 1 115 ? -12.461 -13.723 -27.891 1.00 61.81 115 GLN A N 1
ATOM 862 C CA . GLN A 1 115 ? -12.815 -14.825 -26.993 1.00 61.81 115 GLN A CA 1
ATOM 863 C C . GLN A 1 115 ? -12.554 -16.168 -27.700 1.00 61.81 115 GLN A C 1
ATOM 865 O O . GLN A 1 115 ? -13.457 -16.746 -28.299 1.00 61.81 115 GLN A O 1
ATOM 870 N N . SER A 1 116 ? -11.307 -16.633 -27.713 1.00 61.75 116 SER A N 1
ATOM 871 C CA . SER A 1 116 ? -10.945 -17.987 -28.136 1.00 61.75 116 SER A CA 1
ATOM 872 C C . SER A 1 116 ? -10.821 -18.886 -26.911 1.00 61.75 116 SER A C 1
ATOM 874 O O . SER A 1 116 ? -10.281 -18.475 -25.887 1.00 61.75 116 SER A O 1
ATOM 876 N N . SER A 1 117 ? -11.345 -20.103 -27.018 1.00 60.59 117 SER A N 1
ATOM 877 C CA . SER A 1 117 ? -11.420 -21.085 -25.938 1.00 60.59 117 SER A CA 1
ATOM 878 C C . SER A 1 117 ? -10.029 -21.488 -25.397 1.00 60.59 117 SER A C 1
ATOM 880 O O . SER A 1 117 ? -9.098 -21.585 -26.196 1.00 60.59 117 SER A O 1
ATOM 882 N N . PRO A 1 118 ? -9.870 -21.800 -24.094 1.00 56.62 118 PRO A N 1
ATOM 883 C CA . PRO A 1 118 ? -8.556 -21.911 -23.433 1.00 56.62 118 PRO A CA 1
ATOM 884 C C . PRO A 1 118 ? -7.746 -23.201 -23.686 1.00 56.62 118 PRO A C 1
ATOM 886 O O . PRO A 1 118 ? -6.755 -23.428 -23.009 1.00 56.62 118 PRO A O 1
ATOM 889 N N . SER A 1 119 ? -8.150 -24.118 -24.572 1.00 57.69 119 SER A N 1
ATOM 890 C CA . SER A 1 119 ? -7.686 -25.514 -24.436 1.00 57.69 119 SER A CA 1
ATOM 891 C C . SER A 1 119 ? -6.285 -25.842 -24.976 1.00 57.69 119 SER A C 1
ATOM 893 O O . SER A 1 119 ? -5.752 -26.856 -24.554 1.00 57.69 119 SER A O 1
ATOM 895 N N . ASP A 1 120 ? -5.666 -25.016 -25.832 1.00 60.66 120 ASP A N 1
ATOM 896 C CA . ASP A 1 120 ? -4.305 -25.273 -26.371 1.00 60.66 120 ASP A CA 1
ATOM 897 C C . ASP A 1 120 ? -3.436 -24.000 -26.549 1.00 60.66 120 ASP A C 1
ATOM 899 O O . ASP A 1 120 ? -2.305 -24.062 -27.034 1.00 60.66 120 ASP A O 1
ATOM 903 N N . GLY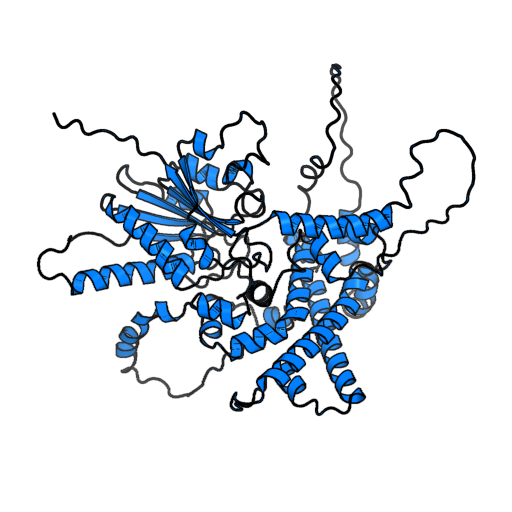 A 1 121 ? -3.946 -22.819 -26.174 1.00 68.44 121 GLY A N 1
ATOM 904 C CA . GLY A 1 121 ? -3.316 -21.519 -26.467 1.00 68.44 121 GLY A CA 1
ATOM 905 C C . GLY A 1 121 ? -2.409 -20.944 -25.371 1.00 68.44 121 GLY A C 1
ATOM 906 O O . GLY A 1 121 ? -1.635 -20.023 -25.642 1.00 68.44 121 GLY A O 1
ATOM 907 N N . ASP A 1 122 ? -2.468 -21.473 -24.149 1.00 76.38 122 ASP A N 1
ATOM 908 C CA . ASP A 1 122 ? -1.959 -20.777 -22.958 1.00 76.38 122 ASP A CA 1
ATOM 909 C C . ASP A 1 122 ? -0.431 -20.598 -22.959 1.00 76.38 122 ASP A C 1
ATOM 911 O O . ASP A 1 122 ? 0.080 -19.519 -22.652 1.00 76.38 122 ASP A O 1
ATOM 915 N N . ALA A 1 123 ? 0.324 -21.611 -23.398 1.00 83.38 123 ALA A N 1
ATOM 916 C CA . ALA A 1 123 ? 1.786 -21.525 -23.464 1.00 83.38 123 ALA A CA 1
ATOM 917 C C . ALA A 1 123 ? 2.272 -20.486 -24.495 1.00 83.38 123 ALA A C 1
ATOM 919 O O . ALA A 1 123 ? 3.294 -19.819 -24.291 1.00 83.38 123 ALA A O 1
ATOM 920 N N . SER A 1 124 ? 1.533 -20.322 -25.599 1.00 84.69 124 SER A N 1
ATOM 921 C CA . SER A 1 124 ? 1.855 -19.332 -26.629 1.00 84.69 124 SER A CA 1
ATOM 922 C C . SER A 1 124 ? 1.585 -17.911 -26.137 1.00 84.69 124 SER A C 1
ATOM 924 O O . SER A 1 124 ? 2.424 -17.033 -26.354 1.00 84.69 124 SER A O 1
ATOM 926 N N . VAL A 1 125 ? 0.472 -17.696 -25.425 1.00 84.88 125 VAL A N 1
ATOM 927 C CA . VAL A 1 125 ? 0.122 -16.392 -24.843 1.00 84.88 125 VAL A CA 1
ATOM 928 C C . VAL A 1 125 ? 1.131 -15.990 -23.771 1.00 84.88 125 VAL A C 1
ATOM 930 O O . VAL A 1 125 ? 1.687 -14.900 -23.864 1.00 84.88 125 VAL A O 1
ATOM 933 N N . ALA A 1 126 ? 1.473 -16.879 -22.834 1.00 87.69 126 ALA A N 1
ATOM 934 C CA . ALA A 1 126 ? 2.457 -16.584 -21.789 1.00 87.69 126 ALA A CA 1
ATOM 935 C C . ALA A 1 126 ? 3.839 -16.216 -22.367 1.00 87.69 126 ALA A C 1
ATOM 937 O O . ALA A 1 126 ? 4.493 -15.271 -21.912 1.00 87.69 126 ALA A O 1
ATOM 938 N N . THR A 1 127 ? 4.271 -16.922 -23.418 1.00 89.81 127 THR A N 1
ATOM 939 C CA . THR A 1 127 ? 5.524 -16.617 -24.127 1.00 89.81 127 THR A CA 1
ATOM 940 C C . THR A 1 127 ? 5.471 -15.234 -24.780 1.00 89.81 127 THR A C 1
ATOM 942 O O . THR A 1 127 ? 6.404 -14.444 -24.627 1.00 89.81 127 THR A O 1
ATOM 945 N N . ALA A 1 128 ? 4.361 -14.913 -25.449 1.00 88.12 128 ALA A N 1
ATOM 946 C CA . ALA A 1 128 ? 4.134 -13.614 -26.074 1.00 88.12 128 ALA A CA 1
ATOM 947 C C . ALA A 1 128 ? 4.075 -12.472 -25.040 1.00 88.12 128 ALA A C 1
ATOM 949 O O . ALA A 1 128 ? 4.680 -11.419 -25.239 1.00 88.12 128 ALA A O 1
ATOM 950 N N . THR A 1 129 ? 3.411 -12.686 -23.902 1.00 88.56 129 THR A N 1
ATOM 951 C CA . THR A 1 129 ? 3.356 -11.743 -22.777 1.00 88.56 129 THR A CA 1
ATOM 952 C C . THR A 1 129 ? 4.766 -11.442 -22.253 1.00 88.56 129 THR A C 1
ATOM 954 O O . THR A 1 129 ? 5.133 -10.272 -22.118 1.00 88.56 129 THR A O 1
ATOM 957 N N . LYS A 1 130 ? 5.599 -12.471 -22.039 1.00 92.31 130 LYS A N 1
ATOM 958 C CA . LYS A 1 130 ? 6.995 -12.314 -21.591 1.00 92.31 130 LYS A CA 1
ATOM 959 C C . LYS A 1 130 ? 7.860 -11.571 -22.614 1.00 92.31 130 LYS A C 1
ATOM 961 O O . LYS A 1 130 ? 8.657 -10.709 -22.243 1.00 92.31 130 LYS A O 1
ATOM 966 N N . GLU A 1 131 ? 7.695 -11.873 -23.899 1.00 91.94 131 GLU A N 1
ATOM 967 C CA . GLU A 1 131 ? 8.391 -11.180 -24.987 1.00 91.94 131 GLU A CA 1
ATOM 968 C C . GLU A 1 131 ? 8.019 -9.690 -25.039 1.00 91.94 131 GLU A C 1
ATOM 970 O O . GLU A 1 131 ? 8.903 -8.831 -25.112 1.00 91.94 131 GLU A O 1
ATOM 975 N N . LEU A 1 132 ? 6.730 -9.361 -24.886 1.00 88.81 132 LEU A N 1
ATOM 976 C CA . LEU A 1 132 ? 6.260 -7.975 -24.813 1.00 88.81 132 LEU A CA 1
ATOM 977 C C . LEU A 1 132 ? 6.869 -7.219 -23.627 1.00 88.81 132 LEU A C 1
ATOM 979 O O . LEU A 1 132 ? 7.298 -6.071 -23.776 1.00 88.81 132 LEU A O 1
ATOM 983 N N . SER A 1 133 ? 6.906 -7.855 -22.456 1.00 92.12 133 SER A N 1
ATOM 984 C CA . SER A 1 133 ? 7.522 -7.302 -21.250 1.00 92.12 133 SER A CA 1
ATOM 985 C C . SER A 1 133 ? 9.003 -6.991 -21.457 1.00 92.12 133 SER A C 1
ATOM 987 O O . SER A 1 133 ? 9.451 -5.890 -21.137 1.00 92.12 133 SER A O 1
ATOM 989 N N . ASN A 1 134 ? 9.760 -7.908 -22.064 1.00 94.56 134 ASN A N 1
ATOM 990 C CA . ASN A 1 134 ? 11.180 -7.695 -22.348 1.00 94.56 134 ASN A CA 1
ATOM 991 C C . ASN A 1 134 ? 11.404 -6.505 -23.291 1.00 94.56 134 ASN A C 1
ATOM 993 O O . ASN A 1 134 ? 12.263 -5.664 -23.030 1.00 94.56 134 ASN A O 1
ATOM 997 N N . LEU A 1 135 ? 10.604 -6.387 -24.357 1.00 92.31 135 LEU A N 1
ATOM 998 C CA . LEU A 1 135 ? 10.687 -5.255 -25.287 1.00 92.31 135 LEU A CA 1
ATOM 999 C C . LEU A 1 135 ? 10.386 -3.918 -24.591 1.00 92.31 135 LEU A C 1
ATOM 1001 O O . LEU A 1 135 ? 11.065 -2.924 -24.846 1.00 92.31 135 LEU A O 1
ATOM 1005 N N . ARG A 1 136 ? 9.403 -3.891 -23.682 1.00 91.75 136 ARG A N 1
ATOM 1006 C CA . ARG A 1 136 ? 9.077 -2.710 -22.865 1.00 91.75 136 ARG A CA 1
ATOM 1007 C C . ARG A 1 136 ? 10.208 -2.332 -21.915 1.00 91.75 136 ARG A C 1
ATOM 1009 O O . ARG A 1 136 ? 10.545 -1.155 -21.829 1.00 91.75 136 ARG A O 1
ATOM 1016 N N . VAL A 1 137 ? 10.822 -3.306 -21.244 1.00 94.44 137 VAL A N 1
ATOM 1017 C CA . VAL A 1 137 ? 11.974 -3.066 -20.360 1.00 94.44 137 VAL A CA 1
ATOM 1018 C C . VAL A 1 137 ? 13.174 -2.536 -21.147 1.00 94.44 137 VAL A C 1
ATOM 1020 O O . VAL A 1 137 ? 13.837 -1.619 -20.681 1.00 94.44 137 VAL A O 1
ATOM 1023 N N . GLN A 1 138 ? 13.417 -3.015 -22.369 1.00 94.25 138 GLN A N 1
ATOM 1024 C CA . GLN A 1 138 ? 14.471 -2.459 -23.230 1.00 94.25 138 GLN A CA 1
ATOM 1025 C C . GLN A 1 138 ? 14.203 -0.999 -23.627 1.00 94.25 138 GLN A C 1
ATOM 1027 O O . GLN A 1 138 ? 15.129 -0.189 -23.654 1.00 94.25 138 GLN A O 1
ATOM 1032 N N . SER A 1 139 ? 12.950 -0.639 -23.932 1.00 92.62 139 SER A N 1
ATOM 1033 C CA . SER A 1 139 ? 12.565 0.764 -24.151 1.00 92.62 139 SER A CA 1
ATOM 1034 C C . SER A 1 139 ? 12.779 1.604 -22.894 1.00 92.62 139 SER A C 1
ATOM 1036 O O . SER A 1 139 ? 13.294 2.719 -22.983 1.00 92.62 139 SER A O 1
ATOM 1038 N N . TYR A 1 140 ? 12.413 1.053 -21.733 1.00 92.81 140 TYR A N 1
ATOM 1039 C CA . TYR A 1 140 ? 12.634 1.669 -20.431 1.00 92.81 140 TYR A CA 1
ATOM 1040 C C . TYR A 1 140 ? 14.104 1.964 -20.177 1.00 92.81 140 TYR A C 1
ATOM 1042 O O . TYR A 1 140 ? 14.470 3.114 -19.937 1.00 92.81 140 TYR A O 1
ATOM 1050 N N . ASP A 1 141 ? 14.942 0.943 -20.299 1.00 92.50 141 ASP A N 1
ATOM 1051 C CA . ASP A 1 141 ? 16.382 1.040 -20.140 1.00 92.50 141 ASP A CA 1
ATOM 1052 C C . ASP A 1 141 ? 16.962 2.104 -21.084 1.00 92.50 141 ASP A C 1
ATOM 1054 O O . ASP A 1 141 ? 17.606 3.054 -20.643 1.00 92.50 141 ASP A O 1
ATOM 1058 N N . HIS A 1 142 ? 16.593 2.066 -22.368 1.00 90.06 142 HIS A N 1
ATOM 1059 C CA . HIS A 1 142 ? 17.085 3.023 -23.357 1.00 90.06 142 HIS A CA 1
ATOM 1060 C C . HIS A 1 142 ? 16.808 4.495 -23.002 1.00 90.06 142 HIS A C 1
ATOM 1062 O O . HIS A 1 142 ? 17.649 5.359 -23.266 1.00 90.06 142 HIS A O 1
ATOM 1068 N N . VAL A 1 143 ? 15.630 4.798 -22.450 1.00 89.12 143 VAL A N 1
ATOM 1069 C CA . VAL A 1 143 ? 15.198 6.176 -22.162 1.00 89.12 143 VAL A CA 1
ATOM 1070 C C . VAL A 1 143 ? 15.598 6.608 -20.751 1.00 89.12 143 VAL A C 1
ATOM 1072 O O . VAL A 1 143 ? 16.159 7.693 -20.565 1.00 89.12 143 VAL A O 1
ATOM 1075 N N . ILE A 1 144 ? 15.299 5.785 -19.748 1.00 88.62 144 ILE A N 1
ATOM 1076 C CA . ILE A 1 144 ? 15.444 6.153 -18.341 1.00 88.62 144 ILE A CA 1
ATOM 1077 C C . ILE A 1 144 ? 16.872 5.972 -17.862 1.00 88.62 144 ILE A C 1
ATOM 1079 O O . ILE A 1 144 ? 17.375 6.877 -17.200 1.00 88.62 144 ILE A O 1
ATOM 1083 N N . ARG A 1 145 ? 17.565 4.894 -18.246 1.00 88.88 145 ARG A N 1
ATOM 1084 C CA . ARG A 1 145 ? 18.954 4.683 -17.823 1.00 88.88 145 ARG A CA 1
ATOM 1085 C C . ARG A 1 145 ? 19.839 5.846 -18.248 1.00 88.88 145 ARG A C 1
ATOM 1087 O O . ARG A 1 145 ? 20.469 6.467 -17.406 1.00 88.88 145 ARG A O 1
ATOM 1094 N N . LYS A 1 146 ? 19.763 6.257 -19.517 1.00 87.94 146 LYS A N 1
ATOM 1095 C CA . LYS A 1 146 ? 20.490 7.434 -20.035 1.00 87.94 146 LYS A CA 1
ATOM 1096 C C . LYS A 1 146 ? 20.128 8.737 -19.324 1.00 87.94 146 LYS A C 1
ATOM 1098 O O . LYS A 1 146 ? 20.917 9.682 -19.314 1.00 87.94 146 LYS A O 1
ATOM 1103 N N . SER A 1 147 ? 18.915 8.813 -18.779 1.00 85.38 147 SER A N 1
ATOM 1104 C CA . SER A 1 147 ? 18.452 9.982 -18.038 1.00 85.38 147 SER A CA 1
ATOM 1105 C C . SER A 1 147 ? 18.982 9.998 -16.605 1.00 85.38 147 SER A C 1
ATOM 1107 O O . SER A 1 147 ? 19.366 11.063 -16.122 1.00 85.38 147 SER A O 1
ATOM 1109 N N . LEU A 1 148 ? 19.024 8.836 -15.948 1.00 84.50 148 LEU A N 1
ATOM 1110 C CA . LEU A 1 148 ? 19.535 8.675 -14.588 1.00 84.50 148 LEU A CA 1
ATOM 1111 C C . LEU A 1 148 ? 21.071 8.680 -14.553 1.00 84.50 148 LEU A C 1
ATOM 1113 O O . LEU A 1 148 ? 21.665 9.311 -13.684 1.00 84.50 148 LEU A O 1
ATOM 1117 N N . LEU A 1 149 ? 21.710 8.038 -15.528 1.00 88.44 149 LEU A N 1
ATOM 1118 C CA . LEU A 1 149 ? 23.142 7.758 -15.589 1.00 88.44 149 LEU A CA 1
ATOM 1119 C C . LEU A 1 149 ? 23.756 8.227 -16.917 1.00 88.44 149 LEU A C 1
ATOM 1121 O O . LEU A 1 149 ? 24.283 7.425 -17.682 1.00 88.44 149 LEU A O 1
ATOM 1125 N N . PRO A 1 150 ? 23.729 9.534 -17.233 1.00 88.38 150 PRO A N 1
ATOM 1126 C CA . PRO A 1 150 ? 24.237 10.033 -18.512 1.00 88.38 150 PRO A CA 1
ATOM 1127 C C . PRO A 1 150 ? 25.725 9.744 -18.752 1.00 88.38 150 PRO A C 1
ATOM 1129 O O . PRO A 1 150 ? 26.160 9.788 -19.901 1.00 88.38 150 PRO A O 1
ATOM 1132 N N . LYS A 1 151 ? 26.506 9.516 -17.690 1.00 88.62 151 LYS A N 1
ATOM 1133 C CA . LYS A 1 151 ? 27.926 9.154 -17.764 1.00 88.62 151 LYS A CA 1
ATOM 1134 C C . LYS A 1 151 ? 28.218 7.743 -17.249 1.00 88.62 151 LYS A C 1
ATOM 1136 O O . LYS A 1 151 ? 29.386 7.400 -17.168 1.00 88.62 151 LYS A O 1
ATOM 1141 N N . GLU A 1 152 ? 27.199 6.979 -16.846 1.00 88.94 152 GLU A N 1
ATOM 1142 C CA . GLU A 1 152 ? 27.383 5.656 -16.222 1.00 88.94 152 GLU A CA 1
ATOM 1143 C C . GLU A 1 152 ? 28.359 5.679 -15.021 1.00 88.94 152 GLU A C 1
ATOM 1145 O O . GLU A 1 152 ? 29.041 4.699 -14.740 1.00 88.94 152 GLU A O 1
ATOM 1150 N N . THR A 1 153 ? 28.413 6.801 -14.281 1.00 87.56 153 THR A N 1
ATOM 1151 C CA . THR A 1 153 ? 29.270 6.975 -13.091 1.00 87.56 153 THR A CA 1
ATOM 1152 C C . THR A 1 153 ? 28.477 6.965 -11.786 1.00 87.56 153 THR A C 1
ATOM 1154 O O . THR A 1 153 ? 27.373 7.512 -11.719 1.00 87.56 153 THR A O 1
ATOM 1157 N N . HIS A 1 154 ? 29.072 6.453 -10.705 1.00 84.12 154 HIS A N 1
ATOM 1158 C CA . HIS A 1 154 ? 28.452 6.416 -9.371 1.00 84.12 154 HIS A CA 1
ATOM 1159 C C . HIS A 1 154 ? 27.972 7.797 -8.877 1.00 84.12 154 HIS A C 1
ATOM 1161 O O . HIS A 1 154 ? 26.912 7.928 -8.268 1.00 84.12 154 HIS A O 1
ATOM 1167 N N . SER A 1 155 ? 28.684 8.872 -9.225 1.00 85.38 155 SER A N 1
ATOM 1168 C CA . SER A 1 155 ? 28.265 10.247 -8.909 1.00 85.38 155 SER A CA 1
ATOM 1169 C C . SER A 1 155 ? 26.916 10.642 -9.527 1.00 85.38 155 SER A C 1
ATOM 1171 O O . SER A 1 155 ? 26.197 11.469 -8.968 1.00 85.38 155 SER A O 1
ATOM 1173 N N . ASN A 1 156 ? 26.536 10.060 -10.674 1.00 87.06 156 ASN A N 1
ATOM 1174 C CA . ASN A 1 156 ? 25.203 10.258 -11.244 1.00 87.06 156 ASN A CA 1
ATOM 1175 C C . ASN A 1 156 ? 24.148 9.564 -10.382 1.00 87.06 156 ASN A C 1
ATOM 1177 O O . ASN A 1 156 ? 23.108 10.160 -10.119 1.00 87.06 156 ASN A O 1
ATOM 1181 N N . LEU A 1 157 ? 24.439 8.361 -9.885 1.00 84.38 157 LEU A N 1
ATOM 1182 C CA . LEU A 1 157 ? 23.547 7.621 -8.996 1.00 84.38 157 LEU A CA 1
ATOM 1183 C C . LEU A 1 157 ? 23.275 8.390 -7.697 1.00 84.38 157 LEU A C 1
ATOM 1185 O O . LEU A 1 157 ? 22.119 8.614 -7.341 1.00 84.38 157 LEU A O 1
ATOM 1189 N N . GLN A 1 158 ? 24.337 8.874 -7.046 1.00 83.50 158 GLN A N 1
ATOM 1190 C CA . GLN A 1 158 ? 24.247 9.655 -5.807 1.00 83.50 158 GLN A CA 1
ATOM 1191 C C . GLN A 1 158 ? 23.383 10.907 -5.958 1.00 83.50 158 GLN A C 1
ATOM 1193 O O . GLN A 1 158 ? 22.658 11.266 -5.035 1.00 83.50 158 GLN A O 1
ATOM 1198 N N . SER A 1 159 ? 23.394 11.541 -7.135 1.00 85.94 159 SER A N 1
ATOM 1199 C CA . SER A 1 159 ? 22.564 12.722 -7.389 1.00 85.94 159 SER A CA 1
ATOM 1200 C C . SER A 1 159 ? 21.059 12.447 -7.333 1.00 85.94 159 SER A C 1
ATOM 1202 O O . SER A 1 159 ? 20.286 13.390 -7.210 1.00 85.94 159 SER A O 1
ATOM 1204 N N . TRP A 1 160 ? 20.640 11.178 -7.399 1.00 84.75 160 TRP A N 1
ATOM 1205 C CA . TRP A 1 160 ? 19.242 10.766 -7.271 1.00 84.75 160 TRP A CA 1
ATOM 1206 C C . TRP A 1 160 ? 18.882 10.255 -5.875 1.00 84.75 160 TRP A C 1
ATOM 1208 O O . TRP A 1 160 ? 17.693 10.197 -5.554 1.00 84.75 160 TRP A O 1
ATOM 1218 N N . MET A 1 161 ? 19.870 9.921 -5.038 1.00 82.00 161 MET A N 1
ATOM 1219 C CA . MET A 1 161 ? 19.655 9.468 -3.663 1.00 82.00 161 MET A CA 1
ATOM 1220 C C . MET A 1 161 ? 19.045 10.617 -2.846 1.00 82.00 161 MET A C 1
ATOM 1222 O O . MET A 1 161 ? 19.713 11.588 -2.508 1.00 82.00 161 MET A O 1
ATOM 1226 N N . GLY A 1 162 ? 17.738 10.544 -2.586 1.00 79.25 162 GLY A N 1
ATOM 1227 C CA . GLY A 1 162 ? 16.966 11.604 -1.923 1.00 79.25 162 GLY A CA 1
ATOM 1228 C C . GLY A 1 162 ? 15.864 12.225 -2.785 1.00 79.25 162 GLY A C 1
ATOM 1229 O O . GLY A 1 162 ? 15.001 12.922 -2.262 1.00 79.25 162 GLY A O 1
ATOM 1230 N N . HIS A 1 163 ? 15.814 11.927 -4.086 1.00 84.31 163 HIS A N 1
ATOM 1231 C CA . HIS A 1 163 ? 14.706 12.328 -4.959 1.00 84.31 163 HIS A CA 1
ATOM 1232 C C . HIS A 1 163 ? 13.576 11.288 -4.949 1.00 84.31 163 HIS A C 1
ATOM 1234 O O . HIS A 1 163 ? 13.231 10.706 -5.983 1.00 84.31 163 HIS A O 1
ATOM 1240 N N . LEU A 1 164 ? 12.980 11.059 -3.774 1.00 83.38 164 LEU A N 1
ATOM 1241 C CA . LEU A 1 164 ? 12.044 9.955 -3.512 1.00 83.38 164 LEU A CA 1
ATOM 1242 C C . LEU A 1 164 ? 10.874 9.894 -4.501 1.00 83.38 164 LEU A C 1
ATOM 1244 O O . LEU A 1 164 ? 10.481 8.814 -4.932 1.00 83.38 164 LEU A O 1
ATOM 1248 N N . ARG A 1 165 ? 10.344 11.037 -4.941 1.00 83.62 165 ARG A N 1
ATOM 1249 C CA . ARG A 1 165 ? 9.234 11.085 -5.912 1.00 83.62 165 ARG A CA 1
ATOM 1250 C C . ARG A 1 165 ? 9.625 10.660 -7.315 1.00 83.62 165 ARG A C 1
ATOM 1252 O O . ARG A 1 165 ? 8.839 10.000 -7.994 1.00 83.62 165 ARG A O 1
ATOM 1259 N N . ILE A 1 166 ? 10.819 11.049 -7.758 1.00 86.81 166 ILE A N 1
ATOM 1260 C CA . ILE A 1 166 ? 11.344 10.646 -9.065 1.00 86.81 166 ILE A CA 1
ATOM 1261 C C . ILE A 1 166 ? 11.637 9.152 -9.035 1.00 86.81 166 ILE A C 1
ATOM 1263 O O . ILE A 1 166 ? 11.237 8.449 -9.957 1.00 86.81 166 ILE A O 1
ATOM 1267 N N . LEU A 1 167 ? 12.242 8.661 -7.953 1.00 88.75 167 LEU A N 1
ATOM 1268 C CA . LEU A 1 167 ? 12.517 7.239 -7.761 1.00 88.75 167 LEU A CA 1
ATOM 1269 C C . LEU A 1 167 ? 11.230 6.412 -7.679 1.00 88.75 167 LEU A C 1
ATOM 1271 O O . LEU A 1 167 ? 11.119 5.393 -8.354 1.00 88.75 167 LEU A O 1
ATOM 1275 N N . LYS A 1 168 ? 10.214 6.887 -6.947 1.00 88.50 168 LYS A N 1
ATOM 1276 C CA . LYS A 1 168 ? 8.878 6.273 -6.890 1.00 88.50 168 LYS A CA 1
ATOM 1277 C C . LYS A 1 168 ? 8.238 6.191 -8.275 1.00 88.50 168 LYS A C 1
ATOM 1279 O O . LYS A 1 168 ? 7.692 5.150 -8.632 1.00 88.50 168 LYS A O 1
ATOM 1284 N N . TRP A 1 169 ? 8.306 7.267 -9.063 1.00 90.75 169 TRP A N 1
ATOM 1285 C CA . TRP A 1 169 ? 7.798 7.271 -10.437 1.00 90.75 169 TRP A CA 1
ATOM 1286 C C . TRP A 1 169 ? 8.575 6.308 -11.341 1.00 90.75 169 TRP A C 1
ATOM 1288 O O . TRP A 1 169 ? 7.951 5.485 -12.004 1.00 90.75 169 TRP A O 1
ATOM 1298 N N . ALA A 1 170 ? 9.907 6.370 -11.332 1.00 92.25 170 ALA A N 1
ATOM 1299 C CA . ALA A 1 170 ? 10.769 5.512 -12.141 1.00 92.25 170 ALA A CA 1
ATOM 1300 C C . ALA A 1 170 ? 10.514 4.031 -11.820 1.00 92.25 170 ALA A C 1
ATOM 1302 O O . ALA A 1 170 ? 10.256 3.229 -12.713 1.00 92.25 170 ALA A O 1
ATOM 1303 N N . ARG A 1 171 ? 10.453 3.687 -10.530 1.00 93.00 171 ARG A N 1
ATOM 1304 C CA . ARG A 1 171 ? 10.050 2.359 -10.060 1.00 93.00 171 ARG A CA 1
ATOM 1305 C C . ARG A 1 171 ? 8.685 1.946 -10.612 1.00 93.00 171 ARG A C 1
ATOM 1307 O O . ARG A 1 171 ? 8.563 0.852 -11.153 1.00 93.00 171 ARG A O 1
ATOM 1314 N N . ALA A 1 172 ? 7.666 2.798 -10.500 1.00 92.06 172 ALA A N 1
ATOM 1315 C CA . ALA A 1 172 ? 6.334 2.483 -11.009 1.00 92.06 172 ALA A CA 1
ATOM 1316 C C . ALA A 1 172 ? 6.335 2.237 -12.530 1.00 92.06 172 ALA A C 1
ATOM 1318 O O . ALA A 1 172 ? 5.743 1.264 -12.990 1.00 92.06 172 ALA A O 1
ATOM 1319 N N . GLU A 1 173 ? 7.023 3.072 -13.311 1.00 92.12 173 GLU A N 1
ATOM 1320 C CA . GLU A 1 173 ? 7.141 2.900 -14.766 1.00 92.12 173 GLU A CA 1
ATOM 1321 C C . GLU A 1 173 ? 7.923 1.637 -15.146 1.00 92.12 173 GLU A C 1
ATOM 1323 O O . GLU A 1 173 ? 7.541 0.943 -16.092 1.00 92.12 173 GLU A O 1
ATOM 1328 N N . PHE A 1 174 ? 8.973 1.290 -14.397 1.00 95.12 174 PHE A N 1
ATOM 1329 C CA . PHE A 1 174 ? 9.701 0.037 -14.585 1.00 95.12 174 PHE A CA 1
ATOM 1330 C C . PHE A 1 174 ? 8.790 -1.173 -14.339 1.00 95.12 174 PHE A C 1
ATOM 1332 O O . PHE A 1 174 ? 8.690 -2.051 -15.196 1.00 95.12 174 PHE A O 1
ATOM 1339 N N . LEU A 1 175 ? 8.065 -1.194 -13.214 1.00 94.94 175 LEU A N 1
ATOM 1340 C CA . LEU A 1 175 ? 7.145 -2.283 -12.873 1.00 94.94 175 LEU A CA 1
ATOM 1341 C C . LEU A 1 175 ? 6.014 -2.419 -13.899 1.00 94.94 175 LEU A C 1
ATOM 1343 O O . LEU A 1 175 ? 5.682 -3.532 -14.299 1.00 94.94 175 LEU A O 1
ATOM 1347 N N . ILE A 1 176 ? 5.455 -1.309 -14.386 1.00 91.62 176 ILE A N 1
ATOM 1348 C CA . ILE A 1 176 ? 4.438 -1.323 -15.450 1.00 91.62 176 ILE A CA 1
ATOM 1349 C C . ILE A 1 176 ? 5.038 -1.808 -16.779 1.00 91.62 176 ILE A C 1
ATOM 1351 O O . ILE A 1 176 ? 4.390 -2.552 -17.519 1.00 91.62 176 ILE A O 1
ATOM 1355 N N . SER A 1 177 ? 6.278 -1.433 -17.093 1.00 91.94 177 SER A N 1
ATOM 1356 C CA . SER A 1 177 ? 6.970 -1.904 -18.298 1.00 91.94 177 SER A CA 1
ATOM 1357 C C . SER A 1 177 ? 7.202 -3.416 -18.247 1.00 91.94 177 SER A C 1
ATOM 1359 O O . SER A 1 177 ? 6.902 -4.111 -19.217 1.00 91.94 177 SER A O 1
ATOM 1361 N N . LYS A 1 178 ? 7.665 -3.926 -17.099 1.00 95.44 178 LYS A N 1
ATOM 1362 C CA . LYS A 1 178 ? 7.989 -5.341 -16.879 1.00 95.44 178 LYS A CA 1
ATOM 1363 C C . LYS A 1 178 ? 6.752 -6.225 -16.710 1.00 95.44 178 LYS A C 1
ATOM 1365 O O . LYS A 1 178 ? 6.705 -7.311 -17.276 1.00 95.44 178 LYS A O 1
ATOM 1370 N N . TYR A 1 179 ? 5.734 -5.773 -15.981 1.00 95.56 179 TYR A N 1
ATOM 1371 C CA . TYR A 1 179 ? 4.596 -6.615 -15.590 1.00 95.56 179 TYR A CA 1
ATOM 1372 C C . TYR A 1 179 ? 3.245 -6.165 -16.144 1.00 95.56 179 TYR A C 1
ATOM 1374 O O . TYR A 1 179 ? 2.275 -6.909 -16.039 1.00 95.56 179 TYR A O 1
ATOM 1382 N N . GLY A 1 180 ? 3.149 -4.994 -16.776 1.00 92.19 180 GLY A N 1
ATOM 1383 C CA . GLY A 1 180 ? 1.893 -4.484 -17.334 1.00 92.19 180 GLY A CA 1
ATOM 1384 C C . GLY A 1 180 ? 1.166 -5.473 -18.259 1.00 92.19 180 GLY A C 1
ATOM 1385 O O . GLY A 1 180 ? -0.041 -5.646 -18.096 1.00 92.19 180 GLY A O 1
ATOM 1386 N N . PRO A 1 181 ? 1.849 -6.164 -19.197 1.00 90.12 181 PRO A N 1
ATOM 1387 C CA . PRO A 1 181 ? 1.216 -7.209 -20.004 1.00 90.12 181 PRO A CA 1
ATOM 1388 C C . PRO A 1 181 ? 0.552 -8.312 -19.163 1.00 90.12 181 PRO A C 1
ATOM 1390 O O . PRO A 1 181 ? -0.603 -8.644 -19.411 1.00 90.12 181 PRO A O 1
ATOM 1393 N N . MET A 1 182 ? 1.235 -8.799 -18.123 1.00 92.81 182 MET A N 1
ATOM 1394 C CA . MET A 1 182 ? 0.724 -9.836 -17.216 1.00 92.81 182 MET A CA 1
ATOM 1395 C C . MET A 1 182 ? -0.449 -9.330 -16.372 1.00 92.81 182 MET A C 1
ATOM 1397 O O . MET A 1 182 ? -1.433 -10.034 -16.186 1.00 92.81 182 MET A O 1
ATOM 1401 N N . VAL A 1 183 ? -0.380 -8.086 -15.888 1.00 93.56 183 VAL A N 1
ATOM 1402 C CA . VAL A 1 183 ? -1.490 -7.464 -15.150 1.00 93.56 183 VAL A CA 1
ATOM 1403 C C . VAL A 1 183 ? -2.732 -7.359 -16.030 1.00 93.56 183 VAL A C 1
ATOM 1405 O O . VAL A 1 183 ? -3.836 -7.614 -15.562 1.00 93.56 183 VAL A O 1
ATOM 1408 N N . LYS A 1 184 ? -2.575 -6.995 -17.306 1.00 88.56 184 LYS A N 1
ATOM 1409 C CA . LYS A 1 184 ? -3.699 -6.929 -18.244 1.00 88.56 184 LYS A CA 1
ATOM 1410 C C . LYS A 1 184 ? -4.360 -8.290 -18.414 1.00 88.56 184 LYS A C 1
ATOM 1412 O O . LYS A 1 184 ? -5.569 -8.396 -18.252 1.00 88.56 184 LYS A O 1
ATOM 1417 N N . GLU A 1 185 ? -3.548 -9.307 -18.686 1.00 88.56 185 GLU A N 1
ATOM 1418 C CA . GLU A 1 185 ? -3.989 -10.693 -18.818 1.00 88.56 185 GLU A CA 1
ATOM 1419 C C . GLU A 1 185 ? -4.737 -11.161 -17.561 1.00 88.56 185 GLU A C 1
ATOM 1421 O O . GLU A 1 185 ? -5.854 -11.662 -17.660 1.00 88.56 185 GLU A O 1
ATOM 1426 N N . ALA A 1 186 ? -4.191 -10.883 -16.375 1.00 91.31 186 ALA A N 1
ATOM 1427 C CA . ALA A 1 186 ? -4.834 -11.174 -15.099 1.00 91.31 186 ALA A CA 1
ATOM 1428 C C . ALA A 1 186 ? -6.187 -10.458 -14.942 1.00 91.31 186 ALA A C 1
ATOM 1430 O O . ALA A 1 186 ? -7.184 -11.049 -14.543 1.00 91.31 186 ALA A O 1
ATOM 1431 N N . MET A 1 187 ? -6.269 -9.176 -15.275 1.00 91.44 187 MET A N 1
ATOM 1432 C CA . MET A 1 187 ? -7.506 -8.407 -15.116 1.00 91.44 187 MET A CA 1
ATOM 1433 C C . MET A 1 187 ? -8.595 -8.804 -16.122 1.00 91.44 187 MET A C 1
ATOM 1435 O O . MET A 1 187 ? -9.781 -8.645 -15.822 1.00 91.44 187 MET A O 1
ATOM 1439 N N . ASP A 1 188 ? -8.209 -9.320 -17.290 1.00 86.31 188 ASP A N 1
ATOM 1440 C CA . ASP A 1 188 ? -9.129 -9.891 -18.276 1.00 86.31 188 ASP A CA 1
ATOM 1441 C C . ASP A 1 188 ? -9.584 -11.306 -17.860 1.00 86.31 188 ASP A C 1
ATOM 1443 O O . ASP A 1 188 ? -10.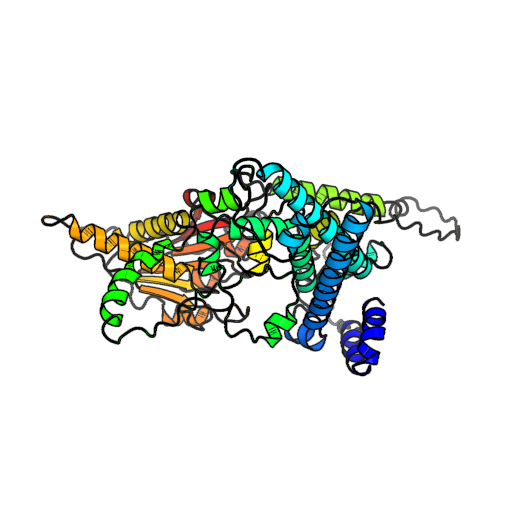773 -11.617 -17.951 1.00 86.31 188 ASP A O 1
ATOM 1447 N N . ALA A 1 189 ? -8.678 -12.131 -17.321 1.00 89.81 189 ALA A N 1
ATOM 1448 C CA . ALA A 1 189 ? -8.974 -13.486 -16.843 1.00 89.81 189 ALA A CA 1
ATOM 1449 C C . ALA A 1 189 ? -9.784 -13.522 -15.532 1.00 89.81 189 ALA A C 1
ATOM 1451 O O . ALA A 1 189 ? -10.517 -14.481 -15.283 1.00 89.81 189 ALA A O 1
ATOM 1452 N N . TYR A 1 190 ? -9.688 -12.478 -14.701 1.00 93.00 190 TYR A N 1
ATOM 1453 C CA . TYR A 1 190 ? -10.360 -12.382 -13.401 1.00 93.00 190 TYR A CA 1
ATOM 1454 C C . TYR A 1 190 ? -11.241 -11.118 -13.310 1.00 93.00 190 TYR A C 1
ATOM 1456 O O . TYR A 1 190 ? -10.881 -10.150 -12.629 1.00 93.00 190 TYR A O 1
ATOM 1464 N N . PRO A 1 191 ? -12.435 -11.104 -13.940 1.00 88.81 191 PRO A N 1
ATOM 1465 C CA . PRO A 1 191 ? -13.316 -9.931 -13.986 1.00 88.81 191 PRO A CA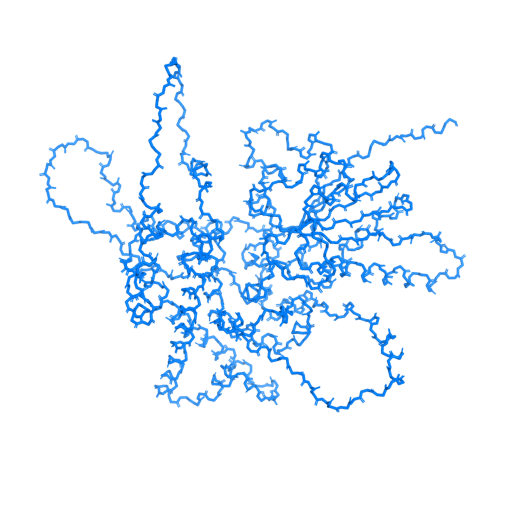 1
ATOM 1466 C C . PRO A 1 191 ? -13.718 -9.365 -12.615 1.00 88.81 191 PRO A C 1
ATOM 1468 O O . PRO A 1 191 ? -13.984 -8.168 -12.495 1.00 88.81 191 PRO A O 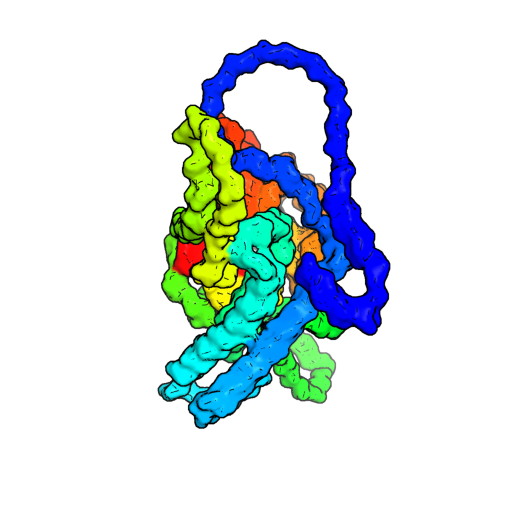1
ATOM 1471 N N . GLN A 1 192 ? -13.734 -10.191 -11.565 1.00 88.88 192 GLN A N 1
ATOM 1472 C CA . GLN A 1 192 ? -13.982 -9.755 -10.189 1.00 88.88 192 GLN A CA 1
ATOM 1473 C C . GLN A 1 192 ? -12.924 -8.767 -9.674 1.00 88.88 192 GLN A C 1
ATOM 1475 O O . GLN A 1 192 ? -13.249 -7.906 -8.859 1.00 88.88 192 GLN A O 1
ATOM 1480 N N . LEU A 1 193 ? -11.680 -8.838 -10.169 1.00 90.94 193 LEU A N 1
ATOM 1481 C CA . LEU A 1 193 ? -10.662 -7.830 -9.875 1.00 90.94 193 LEU A CA 1
ATOM 1482 C C . LEU A 1 193 ? -11.023 -6.519 -10.568 1.00 90.94 193 LEU A C 1
ATOM 1484 O O . LEU A 1 193 ? -11.127 -5.493 -9.911 1.00 90.94 193 LEU A O 1
ATOM 1488 N N . ARG A 1 194 ? -11.323 -6.547 -11.869 1.00 87.31 194 ARG A N 1
ATOM 1489 C CA . ARG A 1 194 ? -11.717 -5.353 -12.636 1.00 87.31 194 ARG A CA 1
ATOM 1490 C C . ARG A 1 194 ? -12.950 -4.645 -12.068 1.00 87.31 194 ARG A C 1
ATOM 1492 O O . ARG A 1 194 ? -13.012 -3.419 -12.088 1.00 87.31 194 ARG A O 1
ATOM 1499 N N . GLY A 1 195 ? -13.922 -5.409 -11.571 1.00 87.69 195 GLY A N 1
ATOM 1500 C CA . GLY A 1 195 ? -15.142 -4.885 -10.955 1.00 87.69 195 GLY A CA 1
ATOM 1501 C C . GLY A 1 195 ? -14.960 -4.345 -9.533 1.00 87.69 195 GLY A C 1
ATOM 1502 O O . GLY A 1 195 ? -15.856 -3.668 -9.026 1.00 87.69 195 GLY A O 1
ATOM 1503 N N . SER A 1 196 ? -13.825 -4.618 -8.883 1.00 92.38 196 SER A N 1
ATOM 1504 C CA . SER A 1 196 ? -13.586 -4.185 -7.508 1.00 92.38 196 SER A CA 1
ATOM 1505 C C . SER A 1 196 ? -13.472 -2.655 -7.427 1.00 92.38 196 SER A C 1
ATOM 1507 O O . SER A 1 196 ? -12.689 -2.050 -8.171 1.00 92.38 196 SER A O 1
ATOM 1509 N N . PRO A 1 197 ? -14.179 -2.003 -6.479 1.00 92.69 197 PRO A N 1
ATOM 1510 C CA . PRO A 1 197 ? -14.046 -0.571 -6.219 1.00 92.69 197 PRO A CA 1
ATOM 1511 C C . PRO A 1 197 ? -12.601 -0.132 -5.983 1.00 92.69 197 PRO A C 1
ATOM 1513 O O . PRO A 1 197 ? -12.239 0.993 -6.303 1.00 92.69 197 PRO A O 1
ATOM 1516 N N . GLN A 1 198 ? -11.747 -1.029 -5.488 1.00 93.88 198 GLN A N 1
ATOM 1517 C CA . GLN A 1 198 ? -10.346 -0.740 -5.197 1.00 93.88 198 GLN A CA 1
ATOM 1518 C C . GLN A 1 198 ? -9.568 -0.287 -6.439 1.00 93.88 198 GLN A C 1
ATOM 1520 O O . GLN A 1 198 ? -8.728 0.600 -6.330 1.00 93.88 198 GLN A O 1
ATOM 1525 N N . PHE A 1 199 ? -9.896 -0.797 -7.628 1.00 91.50 199 PHE A N 1
ATOM 1526 C CA . PHE A 1 199 ? -9.227 -0.403 -8.874 1.00 91.50 199 PHE A CA 1
ATOM 1527 C C . PHE A 1 199 ? -9.969 0.698 -9.641 1.00 91.50 199 PHE A C 1
ATOM 1529 O O . PHE A 1 199 ? -9.509 1.136 -10.699 1.00 91.50 199 PHE A O 1
ATOM 1536 N N . GLN A 1 200 ? -11.104 1.182 -9.122 1.00 86.44 200 GLN A N 1
ATOM 1537 C CA . GLN A 1 200 ? -11.816 2.296 -9.736 1.00 86.44 200 GLN A CA 1
ATOM 1538 C C . GLN A 1 200 ? -10.981 3.569 -9.629 1.00 86.44 200 GLN A C 1
ATOM 1540 O O . GLN A 1 200 ? -10.505 3.962 -8.561 1.00 86.44 200 GLN A O 1
ATOM 1545 N N . ARG A 1 201 ? -10.805 4.229 -10.770 1.00 80.69 201 ARG A N 1
ATOM 1546 C CA . ARG A 1 201 ? -10.116 5.514 -10.851 1.00 80.69 201 ARG A CA 1
ATOM 1547 C C . ARG A 1 201 ? -11.085 6.643 -10.541 1.00 80.69 201 ARG A C 1
ATOM 1549 O O . ARG A 1 201 ? -12.283 6.519 -10.776 1.00 80.69 201 ARG A O 1
ATOM 1556 N N . ASN A 1 202 ? -10.542 7.759 -10.064 1.00 77.25 202 ASN A N 1
ATOM 1557 C CA . ASN A 1 202 ? -11.311 8.979 -9.863 1.00 77.25 202 ASN A CA 1
ATOM 1558 C C . ASN A 1 202 ? -11.952 9.417 -11.198 1.00 77.25 202 ASN A C 1
ATOM 1560 O O . ASN A 1 202 ? -11.205 9.787 -12.111 1.00 77.25 202 ASN A O 1
ATOM 1564 N N . PRO A 1 203 ? -13.293 9.420 -11.327 1.00 70.81 203 PRO A N 1
ATOM 1565 C CA . PRO A 1 203 ? -13.962 9.836 -12.559 1.00 70.81 203 PRO A CA 1
ATOM 1566 C C . PRO A 1 203 ? -13.727 11.324 -12.866 1.00 70.81 203 PRO A C 1
ATOM 1568 O O . PRO A 1 203 ? -13.697 11.716 -14.028 1.00 70.81 203 PRO A O 1
ATOM 1571 N N . ASN A 1 204 ? -13.482 12.137 -11.831 1.00 64.69 204 ASN A N 1
ATOM 1572 C CA . ASN A 1 204 ? -13.242 13.578 -11.919 1.00 64.69 204 ASN A CA 1
ATOM 1573 C C . ASN A 1 204 ? -11.763 13.942 -12.079 1.00 64.69 204 ASN A C 1
ATOM 1575 O O . ASN A 1 204 ? -11.435 15.123 -12.208 1.00 64.69 204 ASN A O 1
ATOM 1579 N N . GLN A 1 205 ? -10.838 12.972 -12.078 1.00 60.53 205 GLN A N 1
ATOM 1580 C CA . GLN A 1 205 ? -9.501 13.257 -12.592 1.00 60.53 205 GLN A CA 1
ATOM 1581 C C . GLN A 1 205 ? -9.662 13.498 -14.087 1.00 60.53 205 GLN A C 1
ATOM 1583 O O . GLN A 1 205 ? -9.773 12.550 -14.859 1.00 60.53 205 GLN A O 1
ATOM 1588 N N . ASN A 1 206 ? -9.751 14.789 -14.432 1.00 44.97 206 ASN A N 1
ATOM 1589 C CA . ASN A 1 206 ? -10.007 15.335 -15.757 1.00 44.97 206 ASN A CA 1
ATOM 1590 C C . ASN A 1 206 ? -9.394 14.474 -16.857 1.00 44.97 206 ASN A C 1
ATOM 1592 O O . ASN A 1 206 ? -8.248 14.040 -16.743 1.00 44.97 206 ASN A O 1
ATOM 1596 N N . PHE A 1 207 ? -10.103 14.334 -17.974 1.00 46.19 207 PHE A N 1
ATOM 1597 C CA . PHE A 1 207 ? -9.565 13.789 -19.220 1.00 46.19 207 PHE A CA 1
ATOM 1598 C C . PHE A 1 207 ? -8.176 14.367 -19.550 1.00 46.19 207 PHE A C 1
ATOM 1600 O O . PHE A 1 207 ? -7.307 13.634 -20.000 1.00 46.19 207 PHE A O 1
ATOM 1607 N N . PHE A 1 208 ? -7.912 15.636 -19.205 1.00 41.56 208 PHE A N 1
ATOM 1608 C CA . PHE A 1 208 ? -6.599 16.280 -19.324 1.00 41.56 208 PHE A CA 1
ATOM 1609 C C . PHE A 1 208 ? -5.532 15.751 -18.344 1.00 41.56 208 PHE A C 1
ATOM 1611 O O . PHE A 1 208 ? -4.375 15.674 -18.723 1.00 41.56 208 PHE A O 1
ATOM 1618 N N . LEU A 1 209 ? -5.882 15.337 -17.119 1.00 46.09 209 LEU A N 1
ATOM 1619 C CA . LEU A 1 209 ? -4.994 14.660 -16.152 1.00 46.09 209 LEU A CA 1
ATOM 1620 C C . LEU A 1 209 ? -4.817 13.165 -16.463 1.00 46.09 209 LEU A C 1
ATOM 1622 O O . LEU A 1 209 ? -3.749 12.614 -16.211 1.00 46.09 209 LEU A O 1
ATOM 1626 N N . GLN A 1 210 ? -5.827 12.511 -17.043 1.00 48.56 210 GLN A N 1
ATOM 1627 C CA . GLN A 1 210 ? -5.709 11.151 -17.583 1.00 48.56 210 GLN A CA 1
ATOM 1628 C C . GLN A 1 210 ? -4.819 11.140 -18.835 1.00 48.56 210 GLN A C 1
ATOM 1630 O O . GLN A 1 210 ? -3.874 10.353 -18.917 1.00 48.56 210 GLN A O 1
ATOM 1635 N N . LEU A 1 211 ? -5.022 12.099 -19.746 1.00 40.25 211 LEU A N 1
ATOM 1636 C CA . LEU A 1 211 ? -4.122 12.389 -20.860 1.00 40.25 211 LEU A CA 1
ATOM 1637 C C . LEU A 1 211 ? -2.748 12.825 -20.366 1.00 40.25 211 LEU A C 1
ATOM 1639 O O . LEU A 1 211 ? -1.775 12.352 -20.925 1.00 40.25 211 LEU A O 1
ATOM 1643 N N . ALA A 1 212 ? -2.627 13.646 -19.318 1.00 40.81 212 ALA A N 1
ATOM 1644 C CA . ALA A 1 212 ? -1.352 14.078 -18.738 1.00 40.81 212 ALA A CA 1
ATOM 1645 C C . ALA A 1 212 ? -0.683 13.022 -17.848 1.00 40.81 212 ALA A C 1
ATOM 1647 O O . ALA A 1 212 ? 0.419 13.270 -17.375 1.00 40.81 212 ALA A O 1
ATOM 1648 N N . ARG A 1 213 ? -1.279 11.838 -17.642 1.00 47.28 213 ARG A N 1
ATOM 1649 C CA . ARG A 1 213 ? -0.630 10.755 -16.888 1.00 47.28 213 ARG A CA 1
ATOM 1650 C C . ARG A 1 213 ? 0.130 9.762 -17.731 1.00 47.28 213 ARG A C 1
ATOM 1652 O O . ARG A 1 213 ? 1.098 9.242 -17.213 1.00 47.28 213 ARG A O 1
ATOM 1659 N N . GLY A 1 214 ? -0.223 9.543 -19.002 1.00 40.28 214 GLY A N 1
ATOM 1660 C CA . GLY A 1 214 ? 0.690 8.956 -20.005 1.00 40.28 214 GLY A CA 1
ATOM 1661 C C . GLY A 1 214 ? 1.402 7.667 -19.691 1.00 40.28 214 GLY A C 1
ATOM 1662 O O . GLY A 1 214 ? 2.314 7.315 -20.428 1.00 40.28 214 GLY A O 1
ATOM 1663 N N . ARG A 1 215 ? 0.999 6.999 -18.621 1.00 50.94 215 ARG A N 1
ATOM 1664 C CA . ARG A 1 215 ? 1.410 5.653 -18.326 1.00 50.94 215 ARG A CA 1
ATOM 1665 C C . ARG A 1 215 ? 1.040 4.816 -19.540 1.00 50.94 215 ARG A C 1
ATOM 1667 O O . ARG A 1 215 ? 0.104 5.150 -20.278 1.00 50.94 215 ARG A O 1
ATOM 1674 N N . LEU A 1 216 ? 1.744 3.709 -19.708 1.00 47.50 216 LEU A N 1
ATOM 1675 C CA . LEU A 1 216 ? 1.207 2.512 -20.343 1.00 47.50 216 LEU A CA 1
ATOM 1676 C C . LEU A 1 216 ? -0.068 2.121 -19.576 1.00 47.50 216 LEU A C 1
ATOM 1678 O O . LEU A 1 216 ? -0.065 1.201 -18.771 1.00 47.50 216 LEU A O 1
ATOM 1682 N N . VAL A 1 217 ? -1.132 2.908 -19.735 1.00 52.00 217 VAL A N 1
ATOM 1683 C CA . VAL A 1 217 ? -2.399 2.701 -19.065 1.00 52.00 217 VAL A CA 1
ATOM 1684 C C . VAL A 1 217 ? -2.888 1.392 -19.618 1.00 52.00 217 VAL A C 1
ATOM 1686 O O . VAL A 1 217 ? -3.096 1.269 -20.828 1.00 52.00 217 VAL A O 1
ATOM 1689 N N . LEU A 1 218 ? -3.053 0.416 -18.736 1.00 51.72 218 LEU A N 1
ATOM 1690 C CA . LEU A 1 218 ? -3.778 -0.772 -19.111 1.00 51.72 218 LEU A CA 1
ATOM 1691 C C . LEU A 1 218 ? -5.176 -0.294 -19.493 1.00 51.72 218 LEU A C 1
ATOM 1693 O O . LEU A 1 218 ? -5.827 0.377 -18.683 1.00 51.72 218 LEU A O 1
ATOM 1697 N N . PRO A 1 219 ? -5.611 -0.506 -20.749 1.00 52.59 219 PRO A N 1
ATOM 1698 C CA . PRO A 1 219 ? -6.919 -0.068 -21.187 1.00 52.59 219 PRO A CA 1
ATOM 1699 C C . PRO A 1 219 ? -7.952 -0.960 -20.501 1.00 52.59 219 PRO A C 1
ATOM 1701 O O . PRO A 1 219 ? -8.481 -1.896 -21.091 1.00 52.59 219 PRO A O 1
ATOM 1704 N N . PHE A 1 220 ? -8.245 -0.676 -19.234 1.00 53.38 220 PHE A N 1
ATOM 1705 C CA . PHE A 1 220 ? -9.429 -1.166 -18.560 1.00 53.38 220 PHE A CA 1
ATOM 1706 C C . PHE A 1 220 ? -10.588 -0.385 -19.160 1.00 53.38 220 PHE A C 1
ATOM 1708 O O . PHE A 1 220 ? -11.049 0.606 -18.597 1.00 53.38 220 PHE A O 1
ATOM 1715 N N . SER A 1 221 ? -11.011 -0.767 -20.365 1.00 47.28 221 SER A N 1
ATOM 1716 C CA . SER A 1 221 ? -12.244 -0.244 -20.930 1.00 47.28 221 SER A CA 1
ATOM 1717 C C . SER A 1 221 ? -13.334 -0.492 -19.892 1.00 47.28 221 SER A C 1
ATOM 1719 O O . SER A 1 221 ? -13.598 -1.626 -19.496 1.00 47.28 221 SER A O 1
ATOM 1721 N N . GLN A 1 222 ? -13.961 0.555 -19.372 1.00 50.59 222 GLN A N 1
ATOM 1722 C CA . GLN A 1 222 ? -15.276 0.342 -18.801 1.00 50.59 222 GLN A CA 1
ATOM 1723 C C . GLN A 1 222 ? -16.112 -0.082 -20.001 1.00 50.59 222 GLN A C 1
ATOM 1725 O O . GLN A 1 222 ? -16.483 0.752 -20.822 1.00 50.59 222 GLN A O 1
ATOM 1730 N N . SER A 1 223 ? -16.306 -1.388 -20.183 1.00 47.31 223 SER A N 1
ATOM 1731 C CA . SER A 1 223 ? -17.355 -1.897 -21.045 1.00 47.31 223 SER A CA 1
ATOM 1732 C C . SER A 1 223 ? -18.650 -1.509 -20.349 1.00 47.31 223 SER A C 1
ATOM 1734 O O . SER A 1 223 ? -19.272 -2.309 -19.656 1.00 47.31 223 SER A O 1
ATOM 1736 N N . THR A 1 224 ? -19.009 -0.232 -20.452 1.00 47.56 224 THR A N 1
ATOM 1737 C CA . THR A 1 224 ? -20.374 0.201 -20.275 1.00 47.56 224 THR A CA 1
ATOM 1738 C C . THR A 1 224 ? -21.108 -0.502 -21.400 1.00 47.56 224 THR A C 1
ATOM 1740 O O . THR A 1 224 ? -21.095 -0.077 -22.555 1.00 47.56 224 THR A O 1
ATOM 1743 N N . SER A 1 225 ? -21.676 -1.665 -21.084 1.00 46.91 225 SER A N 1
ATOM 1744 C CA . SER A 1 225 ? -22.778 -2.214 -21.851 1.00 46.91 225 SER A CA 1
ATOM 1745 C C . SER A 1 225 ? -23.869 -1.155 -21.797 1.00 46.91 225 SER A C 1
ATOM 1747 O O . SER A 1 225 ? -24.697 -1.121 -20.893 1.00 46.91 225 SER A O 1
ATOM 1749 N N . SER A 1 226 ? -23.784 -0.216 -22.730 1.00 43.44 226 SER A N 1
ATOM 1750 C CA . SER A 1 226 ? -24.778 0.791 -23.041 1.00 43.44 226 SER A CA 1
ATOM 1751 C C . SER A 1 226 ? -25.936 0.073 -23.724 1.00 43.44 226 SER A C 1
ATOM 1753 O O . SER A 1 226 ? -26.234 0.277 -24.893 1.00 43.44 226 SER A O 1
ATOM 1755 N N . SER A 1 227 ? -26.595 -0.818 -22.985 1.00 45.97 227 SER A N 1
ATOM 1756 C CA . SER A 1 227 ? -27.980 -1.158 -23.256 1.00 45.97 227 SER A CA 1
ATOM 1757 C C . SER A 1 227 ? -28.788 0.079 -22.873 1.00 45.97 227 SER A C 1
ATOM 1759 O O . SER A 1 227 ? -29.077 0.316 -21.703 1.00 45.97 227 SER A O 1
ATOM 1761 N N . SER A 1 228 ? -29.067 0.918 -23.865 1.00 42.25 228 SER A N 1
ATOM 1762 C CA . SER A 1 228 ? -29.776 2.197 -23.782 1.00 42.25 228 SER A CA 1
ATOM 1763 C C . SER A 1 228 ? -31.280 2.063 -23.494 1.00 42.25 228 SER A C 1
ATOM 1765 O O . SER A 1 228 ? -32.077 2.874 -23.960 1.00 42.25 228 SER A O 1
ATOM 1767 N N . SER A 1 229 ? -31.698 1.064 -22.719 1.00 48.97 229 SER A N 1
ATOM 1768 C CA . SER A 1 229 ? -33.059 0.997 -22.195 1.00 48.97 229 SER A CA 1
ATOM 1769 C C . SER A 1 229 ? -33.142 1.880 -20.952 1.00 48.97 229 SER A C 1
ATOM 1771 O O . SER A 1 229 ? -32.656 1.500 -19.886 1.00 48.97 229 SER A O 1
ATOM 1773 N N . SER A 1 230 ? -33.717 3.074 -21.099 1.00 45.94 230 SER A N 1
ATOM 1774 C CA . SER A 1 230 ? -34.132 3.914 -19.974 1.00 45.94 230 SER A CA 1
ATOM 1775 C C . SER A 1 230 ? -34.949 3.065 -18.989 1.00 45.94 230 SER A C 1
ATOM 1777 O O . SER A 1 230 ? -35.954 2.494 -19.414 1.00 45.94 230 SER A O 1
ATOM 1779 N N . PRO A 1 231 ? -34.537 2.936 -17.714 1.00 45.97 231 PRO A N 1
ATOM 1780 C CA . PRO A 1 231 ? -35.310 2.184 -16.739 1.00 45.97 231 PRO A CA 1
ATOM 1781 C C . PRO A 1 231 ? -36.651 2.886 -16.514 1.00 45.97 231 PRO A C 1
ATOM 1783 O O . PRO A 1 231 ? -36.693 4.095 -16.271 1.00 45.97 231 PRO A O 1
ATOM 1786 N N . SER A 1 232 ? -37.745 2.136 -16.613 1.00 60.56 232 SER A N 1
ATOM 1787 C CA . SER A 1 232 ? -39.059 2.551 -16.129 1.00 60.56 232 SER A CA 1
ATOM 1788 C C . SER A 1 232 ? -38.971 2.906 -14.642 1.00 60.56 232 SER A C 1
ATOM 1790 O O . SER A 1 232 ? -38.314 2.206 -13.876 1.00 60.56 232 SER A O 1
ATOM 1792 N N . GLN A 1 233 ? -39.664 3.966 -14.210 1.00 56.16 233 GLN A N 1
ATOM 1793 C CA . GLN A 1 233 ? -39.710 4.411 -12.804 1.00 56.16 233 GLN A CA 1
ATOM 1794 C C . GLN A 1 233 ? -40.230 3.341 -11.817 1.00 56.16 233 GLN A C 1
ATOM 1796 O O . GLN A 1 233 ? -40.094 3.514 -10.610 1.00 56.16 233 GLN A O 1
ATOM 1801 N N . GLU A 1 234 ? -40.786 2.225 -12.296 1.00 58.09 234 GLU A N 1
ATOM 1802 C CA . GLU A 1 234 ? -41.225 1.104 -11.453 1.00 58.09 234 GLU A CA 1
ATOM 1803 C C . GLU A 1 234 ? -40.085 0.140 -11.055 1.00 58.09 234 GLU A C 1
ATOM 1805 O O . GLU A 1 234 ? -40.214 -0.571 -10.061 1.00 58.09 234 GLU A O 1
ATOM 1810 N N . ASP A 1 235 ? -38.926 0.169 -11.728 1.00 52.91 235 ASP A N 1
ATOM 1811 C CA . ASP A 1 235 ? -37.805 -0.752 -11.454 1.00 52.91 235 ASP A CA 1
ATOM 1812 C C . ASP A 1 235 ? -36.842 -0.264 -10.347 1.00 52.91 235 ASP A C 1
ATOM 1814 O O . ASP A 1 235 ? -35.933 -0.986 -9.921 1.00 52.91 235 ASP A O 1
ATOM 1818 N N . GLU A 1 236 ? -37.025 0.960 -9.842 1.00 52.56 236 GLU A N 1
ATOM 1819 C CA . GLU A 1 236 ? -36.120 1.578 -8.861 1.00 52.56 236 GLU A CA 1
ATOM 1820 C C . GLU A 1 236 ? -36.296 0.993 -7.442 1.00 52.56 236 GLU A C 1
ATOM 1822 O O . GLU A 1 236 ? -35.334 0.895 -6.673 1.00 52.56 236 GLU A O 1
ATOM 1827 N N . ALA A 1 237 ? -37.500 0.510 -7.108 1.00 55.75 237 ALA A N 1
ATOM 1828 C CA . ALA A 1 237 ? -37.794 -0.094 -5.806 1.00 55.75 237 ALA A CA 1
ATOM 1829 C C . ALA A 1 237 ? -37.248 -1.531 -5.667 1.00 55.75 237 ALA A C 1
ATOM 1831 O O . ALA A 1 237 ? -36.779 -1.911 -4.589 1.00 55.75 237 ALA A O 1
ATOM 1832 N N . ASP A 1 238 ? -37.225 -2.314 -6.751 1.00 53.88 238 ASP A N 1
ATOM 1833 C CA . ASP A 1 238 ? -36.698 -3.687 -6.738 1.00 53.88 238 ASP A CA 1
ATOM 1834 C C . ASP A 1 238 ? -35.163 -3.742 -6.842 1.00 53.88 238 ASP A C 1
ATOM 1836 O O . ASP A 1 238 ? -34.520 -4.666 -6.322 1.00 53.88 238 ASP A O 1
ATOM 1840 N N . HIS A 1 239 ? -34.527 -2.714 -7.414 1.00 52.91 239 HIS A N 1
ATOM 1841 C CA . HIS A 1 239 ? -33.067 -2.623 -7.457 1.00 52.91 239 HIS A CA 1
ATOM 1842 C C . HIS A 1 239 ? -32.423 -2.345 -6.087 1.00 52.91 239 HIS A C 1
ATOM 1844 O O . HIS A 1 239 ? -31.320 -2.839 -5.825 1.00 52.91 239 HIS A O 1
ATOM 1850 N N . ALA A 1 240 ? -33.119 -1.655 -5.176 1.00 53.59 240 ALA A N 1
ATOM 1851 C CA . ALA A 1 240 ? -32.638 -1.403 -3.814 1.00 53.59 240 ALA A CA 1
ATOM 1852 C C . ALA A 1 240 ? -32.549 -2.679 -2.947 1.00 53.59 240 ALA A C 1
ATOM 1854 O O . ALA A 1 240 ? -31.757 -2.732 -2.005 1.00 53.59 240 ALA A O 1
ATOM 1855 N N . ASN A 1 241 ? -33.300 -3.736 -3.283 1.00 53.88 241 ASN A N 1
ATOM 1856 C CA . ASN A 1 241 ? -33.215 -5.028 -2.593 1.00 53.88 241 ASN A CA 1
ATOM 1857 C C . ASN A 1 241 ? -32.148 -5.971 -3.183 1.00 53.88 241 ASN A C 1
ATOM 1859 O O . ASN A 1 241 ? -31.664 -6.856 -2.475 1.00 53.88 241 ASN A O 1
ATOM 1863 N N . LYS A 1 242 ? -31.715 -5.779 -4.439 1.00 52.47 242 LYS A N 1
ATOM 1864 C CA . LYS A 1 242 ? -30.635 -6.577 -5.064 1.00 52.47 242 LYS A CA 1
ATOM 1865 C C . LYS A 1 242 ? -29.218 -6.091 -4.735 1.00 52.47 242 LYS A C 1
ATOM 1867 O O . LYS A 1 242 ? -28.266 -6.854 -4.887 1.00 52.47 242 LYS A O 1
ATOM 1872 N N . THR A 1 243 ? -29.052 -4.872 -4.228 1.00 50.91 243 THR A N 1
ATOM 1873 C CA . THR A 1 243 ? -27.747 -4.306 -3.832 1.00 50.91 243 THR A CA 1
ATOM 1874 C C . THR A 1 243 ? -27.210 -4.831 -2.494 1.00 50.91 243 THR A C 1
ATOM 1876 O O . THR A 1 243 ? -26.063 -4.557 -2.142 1.00 50.91 243 THR A O 1
ATOM 1879 N N . SER A 1 244 ? -27.954 -5.674 -1.764 1.00 52.94 244 SER A N 1
ATOM 1880 C CA . SER A 1 244 ? -27.511 -6.216 -0.467 1.00 52.94 244 SER A CA 1
ATOM 1881 C C . SER A 1 244 ? -26.394 -7.273 -0.543 1.00 52.94 244 SER A C 1
ATOM 1883 O O . SER A 1 244 ? -26.028 -7.842 0.484 1.00 52.94 244 SER A O 1
ATOM 1885 N N . ASN A 1 245 ? -25.848 -7.552 -1.731 1.00 58.47 245 ASN A N 1
ATOM 1886 C CA . ASN A 1 245 ? -24.682 -8.419 -1.933 1.00 58.47 245 ASN A CA 1
ATOM 1887 C C . ASN A 1 245 ? -23.396 -7.629 -2.264 1.00 58.47 245 ASN A C 1
ATOM 1889 O O . ASN A 1 245 ? -22.473 -8.185 -2.846 1.00 58.47 245 ASN A O 1
ATOM 1893 N N . SER A 1 246 ? -23.308 -6.354 -1.864 1.00 58.53 246 SER A N 1
ATOM 1894 C CA . SER A 1 246 ? -22.138 -5.470 -2.068 1.00 58.53 246 SER A CA 1
ATOM 1895 C C . SER A 1 246 ? -20.795 -6.072 -1.607 1.00 58.53 246 SER A C 1
ATOM 1897 O O . SER A 1 246 ? -19.779 -5.906 -2.281 1.00 58.53 246 SER A O 1
ATOM 1899 N N . MET A 1 247 ? -20.792 -6.902 -0.553 1.00 60.97 247 MET A N 1
ATOM 1900 C CA . MET A 1 247 ? -19.581 -7.605 -0.103 1.00 60.97 247 MET A CA 1
ATOM 1901 C C . MET A 1 247 ? -19.020 -8.605 -1.145 1.00 60.97 247 MET A C 1
ATOM 1903 O O . MET A 1 247 ? -17.891 -9.070 -1.007 1.00 60.97 247 MET A O 1
ATOM 1907 N N . MET A 1 248 ? -19.775 -8.945 -2.201 1.00 59.69 248 MET A N 1
ATOM 1908 C CA . MET A 1 248 ? -19.302 -9.805 -3.297 1.00 59.69 248 MET A CA 1
ATOM 1909 C C . MET A 1 248 ? -18.284 -9.134 -4.232 1.00 59.69 248 MET A C 1
ATOM 1911 O O . MET A 1 248 ? -17.768 -9.808 -5.117 1.00 59.69 248 MET A O 1
ATOM 1915 N N . LEU A 1 249 ? -17.971 -7.846 -4.057 1.00 86.94 249 LEU A N 1
ATOM 1916 C CA . LEU A 1 249 ? -17.013 -7.148 -4.924 1.00 86.94 249 LEU A CA 1
ATOM 1917 C C . LEU A 1 249 ? -15.554 -7.221 -4.445 1.00 86.94 249 LEU A C 1
ATOM 1919 O O . LEU A 1 249 ? -14.665 -6.752 -5.154 1.00 86.94 249 LEU A O 1
ATOM 1923 N N . LEU A 1 250 ? -15.286 -7.788 -3.263 1.00 93.88 250 LEU A N 1
ATOM 1924 C CA . LEU A 1 250 ? -13.915 -8.037 -2.816 1.00 93.88 250 LEU A CA 1
ATOM 1925 C C . LEU A 1 250 ? -13.359 -9.309 -3.469 1.00 93.88 250 LEU A C 1
ATOM 1927 O O . LEU A 1 250 ? -14.019 -10.353 -3.404 1.00 93.88 250 LEU A O 1
ATOM 1931 N N . PRO A 1 251 ? -12.141 -9.273 -4.040 1.00 95.56 251 PRO A N 1
ATOM 1932 C CA . PRO A 1 251 ? -11.493 -10.492 -4.492 1.00 95.56 251 PRO A CA 1
ATOM 1933 C C . PRO A 1 251 ? -11.162 -11.391 -3.297 1.00 95.56 251 PRO A C 1
ATOM 1935 O O . PRO A 1 251 ? -10.885 -10.918 -2.190 1.00 95.56 251 PRO A O 1
ATOM 1938 N N . THR A 1 252 ? -11.179 -12.699 -3.528 1.00 95.81 252 THR A N 1
ATOM 1939 C CA . THR A 1 252 ? -10.652 -13.659 -2.555 1.00 95.81 252 THR A CA 1
ATOM 1940 C C . THR A 1 252 ? -9.128 -13.663 -2.596 1.00 95.81 252 THR A C 1
ATOM 1942 O O . THR A 1 252 ? -8.533 -13.383 -3.639 1.00 95.81 252 THR A O 1
ATOM 1945 N N . THR A 1 253 ? -8.484 -14.043 -1.498 1.00 95.38 253 THR A N 1
ATOM 1946 C CA . THR A 1 253 ? -7.040 -14.327 -1.454 1.00 95.38 253 THR A CA 1
ATOM 1947 C C . THR A 1 253 ? -6.621 -15.283 -2.571 1.00 95.38 253 THR A C 1
ATOM 1949 O O . THR A 1 253 ? -5.669 -14.999 -3.288 1.00 95.38 253 THR A O 1
ATOM 1952 N N . ASP A 1 254 ? -7.376 -16.364 -2.789 1.00 95.31 254 ASP A N 1
ATOM 1953 C CA . ASP A 1 254 ? -7.116 -17.328 -3.869 1.00 95.31 254 ASP A CA 1
ATOM 1954 C C . ASP A 1 254 ? -7.188 -16.685 -5.265 1.00 95.31 254 ASP A C 1
ATOM 1956 O O . ASP A 1 254 ? -6.338 -16.952 -6.112 1.00 95.31 254 ASP A O 1
ATOM 1960 N N . THR A 1 255 ? -8.150 -15.779 -5.491 1.00 95.62 255 THR A N 1
ATOM 1961 C CA . THR A 1 255 ? -8.230 -15.011 -6.743 1.00 95.62 255 THR A CA 1
ATOM 1962 C C . THR A 1 255 ? -6.971 -14.175 -6.941 1.00 95.62 255 THR A C 1
ATOM 1964 O O . THR A 1 255 ? -6.394 -14.212 -8.020 1.00 95.62 255 THR A O 1
ATOM 1967 N N . VAL A 1 256 ? -6.536 -13.431 -5.919 1.00 95.75 256 VAL A N 1
ATOM 1968 C CA . VAL A 1 256 ? -5.344 -12.568 -5.999 1.00 95.75 256 VAL A CA 1
ATOM 1969 C C . VAL A 1 256 ? -4.089 -13.403 -6.263 1.00 95.75 256 VAL A C 1
ATOM 1971 O O . VAL A 1 256 ? -3.329 -13.090 -7.177 1.00 95.75 256 VAL A O 1
ATOM 1974 N N . VAL A 1 257 ? -3.910 -14.501 -5.521 1.00 94.69 257 VAL A N 1
ATOM 1975 C CA . VAL A 1 257 ? -2.753 -15.397 -5.660 1.00 94.69 257 VAL A CA 1
ATOM 1976 C C . VAL A 1 257 ? -2.689 -16.015 -7.052 1.00 94.69 257 VAL A C 1
ATOM 1978 O O . VAL A 1 257 ? -1.616 -16.054 -7.648 1.00 94.69 257 VAL A O 1
ATOM 1981 N N . LYS A 1 258 ? -3.818 -16.477 -7.599 1.00 94.94 258 LYS A N 1
ATOM 1982 C CA . LYS A 1 258 ? -3.858 -17.052 -8.949 1.00 94.94 258 LYS A CA 1
ATOM 1983 C C . LYS A 1 258 ? -3.690 -15.999 -10.040 1.00 94.94 258 LYS A C 1
ATOM 1985 O O . LYS A 1 258 ? -2.994 -16.257 -11.014 1.00 94.94 258 LYS A O 1
ATOM 1990 N N . ALA A 1 259 ? -4.310 -14.831 -9.884 1.00 94.81 259 ALA A N 1
ATOM 1991 C CA . ALA A 1 259 ? -4.263 -13.764 -10.877 1.00 94.81 259 ALA A CA 1
ATOM 1992 C C . ALA A 1 259 ? -2.855 -13.194 -11.063 1.00 94.81 259 ALA A C 1
ATOM 1994 O O . ALA A 1 259 ? -2.470 -12.874 -12.182 1.00 94.81 259 ALA A O 1
ATOM 1995 N N . PHE A 1 260 ? -2.082 -13.083 -9.984 1.00 94.75 260 PHE A N 1
ATOM 1996 C CA . PHE A 1 260 ? -0.753 -12.468 -10.019 1.00 94.75 260 PHE A CA 1
ATOM 1997 C C . PHE A 1 260 ? 0.391 -13.462 -9.803 1.00 94.75 260 PHE A C 1
ATOM 1999 O O . PHE A 1 260 ? 1.501 -13.036 -9.497 1.00 94.75 260 PHE A O 1
ATOM 2006 N N . ASP A 1 261 ? 0.107 -14.759 -9.964 1.00 92.62 261 ASP A N 1
ATOM 2007 C CA . ASP A 1 261 ? 1.050 -15.874 -9.820 1.00 92.62 261 ASP A CA 1
ATOM 2008 C C . ASP A 1 261 ? 1.893 -15.802 -8.536 1.00 92.62 261 ASP A C 1
ATOM 2010 O O . ASP A 1 261 ? 3.121 -15.823 -8.533 1.00 92.62 261 ASP A O 1
ATOM 2014 N N . MET A 1 262 ? 1.205 -15.663 -7.403 1.00 90.94 262 MET A N 1
ATOM 2015 C CA . MET A 1 262 ? 1.835 -15.455 -6.098 1.00 90.94 262 MET A CA 1
ATOM 2016 C C . MET A 1 262 ? 1.990 -16.747 -5.289 1.00 90.94 262 MET A C 1
ATOM 2018 O O . MET A 1 262 ? 2.089 -16.697 -4.065 1.00 90.94 262 MET A O 1
ATOM 2022 N N . LYS A 1 263 ? 1.942 -17.917 -5.937 1.00 87.19 263 LYS A N 1
ATOM 2023 C CA . LYS A 1 263 ? 1.985 -19.216 -5.238 1.00 87.19 263 LYS A CA 1
ATOM 2024 C C . LYS A 1 263 ? 3.306 -19.430 -4.506 1.00 87.19 263 LYS A C 1
ATOM 2026 O O . LYS A 1 263 ? 3.303 -19.966 -3.403 1.00 87.19 263 LYS A O 1
ATOM 2031 N N . ASP A 1 264 ? 4.390 -18.955 -5.112 1.00 81.12 264 ASP A N 1
ATOM 2032 C CA . ASP A 1 264 ? 5.750 -19.085 -4.589 1.00 81.12 264 ASP A CA 1
ATOM 2033 C C . ASP A 1 264 ? 6.180 -17.874 -3.755 1.00 81.12 264 ASP A C 1
ATOM 2035 O O . ASP A 1 264 ? 7.327 -17.792 -3.320 1.00 81.12 264 ASP A O 1
ATOM 2039 N N . TRP A 1 265 ? 5.284 -16.906 -3.529 1.00 82.62 265 TRP A N 1
ATOM 2040 C CA . TRP A 1 265 ? 5.605 -15.794 -2.644 1.00 82.62 265 TRP A CA 1
ATOM 2041 C C . TRP A 1 265 ? 5.763 -16.322 -1.232 1.00 82.62 265 TRP A C 1
ATOM 2043 O O . TRP A 1 265 ? 4.892 -17.044 -0.735 1.00 82.62 265 TRP A O 1
ATOM 2053 N N . ALA A 1 266 ? 6.869 -15.945 -0.591 1.00 60.47 266 ALA A N 1
ATOM 2054 C CA . ALA A 1 266 ? 7.214 -16.437 0.725 1.00 60.47 266 ALA A CA 1
ATOM 2055 C C . ALA A 1 266 ? 6.019 -16.291 1.685 1.00 60.47 266 ALA A C 1
ATOM 2057 O O . ALA A 1 266 ? 5.526 -15.196 1.973 1.00 60.47 266 ALA A O 1
ATOM 2058 N N . ILE A 1 267 ? 5.512 -17.434 2.158 1.00 66.56 267 ILE A N 1
ATOM 2059 C CA . ILE A 1 267 ? 4.529 -17.465 3.248 1.00 66.56 267 ILE A CA 1
ATOM 2060 C C . ILE A 1 267 ? 5.202 -16.934 4.520 1.00 66.56 267 ILE A C 1
ATOM 2062 O O . ILE A 1 267 ? 4.566 -16.264 5.333 1.00 66.56 267 ILE A O 1
ATOM 2066 N N . GLN A 1 268 ? 6.500 -17.220 4.665 1.00 60.56 268 GLN A N 1
ATOM 2067 C CA . GLN A 1 268 ? 7.341 -16.721 5.743 1.00 60.56 268 GLN A CA 1
ATOM 2068 C C . GLN A 1 268 ? 7.890 -15.335 5.410 1.00 60.56 268 GLN A C 1
ATOM 2070 O O . GLN A 1 268 ? 8.289 -15.050 4.285 1.00 60.56 268 GLN A O 1
ATOM 2075 N N . LYS A 1 269 ? 7.877 -14.463 6.414 1.00 64.75 269 LYS A N 1
ATOM 2076 C CA . LYS A 1 269 ? 8.299 -13.072 6.299 1.00 64.75 269 LYS A CA 1
ATOM 2077 C C . LYS A 1 269 ? 9.768 -12.976 6.664 1.00 64.75 269 LYS A C 1
ATOM 2079 O O . LYS A 1 269 ? 10.080 -13.016 7.850 1.00 64.75 269 LYS A O 1
ATOM 2084 N N . ASP A 1 270 ? 10.633 -12.842 5.669 1.00 69.06 270 ASP A N 1
ATOM 2085 C CA . ASP A 1 270 ? 12.052 -12.626 5.913 1.00 69.06 270 ASP A CA 1
ATOM 2086 C C . ASP A 1 270 ? 12.523 -11.307 5.291 1.00 69.06 270 ASP A C 1
ATOM 2088 O O . ASP A 1 270 ? 12.675 -11.173 4.078 1.00 69.06 270 ASP A O 1
ATOM 2092 N N . SER A 1 271 ? 12.729 -10.294 6.132 1.00 69.75 271 SER A N 1
ATOM 2093 C CA . SER A 1 271 ? 13.346 -9.038 5.701 1.00 69.75 271 SER A CA 1
ATOM 2094 C C . SER A 1 271 ? 14.852 -9.184 5.467 1.00 69.75 271 SER A C 1
ATOM 2096 O O . SER A 1 271 ? 15.429 -8.354 4.763 1.00 69.75 271 SER A O 1
ATOM 2098 N N . GLN A 1 272 ? 15.495 -10.234 5.996 1.00 78.88 272 GLN A N 1
ATOM 2099 C CA . GLN A 1 272 ? 16.931 -10.455 5.826 1.00 78.88 272 GLN A CA 1
ATOM 2100 C C . GLN A 1 272 ? 17.265 -10.717 4.365 1.00 78.88 272 GLN A C 1
ATOM 2102 O O . GLN A 1 272 ? 18.136 -10.033 3.838 1.00 78.88 272 GLN A O 1
ATOM 2107 N N . GLY A 1 273 ? 16.508 -11.570 3.666 1.00 81.25 273 GLY A N 1
ATOM 2108 C CA . GLY A 1 273 ? 16.728 -11.811 2.236 1.00 81.25 273 GLY A CA 1
ATOM 2109 C C . GLY A 1 273 ? 16.697 -10.533 1.381 1.00 81.25 273 GLY A C 1
ATOM 2110 O O . GLY A 1 273 ? 17.457 -10.399 0.419 1.00 81.25 273 GLY A O 1
ATOM 2111 N N . LEU A 1 274 ? 15.861 -9.552 1.745 1.00 81.50 274 LEU A N 1
ATOM 2112 C CA . LEU A 1 274 ? 15.811 -8.261 1.053 1.00 81.50 274 LEU A CA 1
ATOM 2113 C C . LEU A 1 274 ? 17.064 -7.418 1.318 1.00 81.50 274 LEU A C 1
ATOM 2115 O O . LEU A 1 274 ? 17.636 -6.842 0.386 1.00 81.50 274 LEU A O 1
ATOM 2119 N N . HIS A 1 275 ? 17.499 -7.359 2.577 1.00 83.00 275 HIS A N 1
ATOM 2120 C CA . HIS A 1 275 ? 18.728 -6.669 2.962 1.00 83.00 275 HIS A CA 1
ATOM 2121 C C . HIS A 1 275 ? 19.963 -7.322 2.342 1.00 83.00 275 HIS A C 1
ATOM 2123 O O . HIS A 1 275 ? 20.810 -6.617 1.804 1.00 83.00 275 HIS A O 1
ATOM 2129 N N . GLU A 1 276 ? 20.042 -8.650 2.345 1.00 86.69 276 GLU A N 1
ATOM 2130 C CA . GLU A 1 276 ? 21.124 -9.415 1.727 1.00 86.69 276 GLU A CA 1
ATOM 2131 C C . GLU A 1 276 ? 21.214 -9.135 0.229 1.00 86.69 276 GLU A C 1
ATOM 2133 O O . GLU A 1 276 ? 22.285 -8.785 -0.259 1.00 86.69 276 GLU A O 1
ATOM 2138 N N . SER A 1 277 ? 20.094 -9.188 -0.498 1.00 85.25 277 SER A N 1
ATOM 2139 C CA . SER A 1 277 ? 20.083 -8.830 -1.920 1.00 85.25 277 SER A CA 1
ATOM 2140 C C . SER A 1 277 ? 20.531 -7.391 -2.158 1.00 85.25 277 SER A C 1
ATOM 2142 O O . SER A 1 277 ? 21.309 -7.119 -3.074 1.00 85.25 277 SER A O 1
ATOM 2144 N N . THR A 1 278 ? 20.046 -6.457 -1.339 1.00 85.69 278 THR A N 1
ATOM 2145 C CA . THR A 1 278 ? 20.426 -5.046 -1.458 1.00 85.69 278 THR A CA 1
ATOM 2146 C C . THR A 1 278 ? 21.927 -4.879 -1.228 1.00 85.69 278 THR A C 1
ATOM 2148 O O . THR A 1 278 ? 22.585 -4.197 -2.011 1.00 85.69 278 THR A O 1
ATOM 2151 N N . ASN A 1 279 ? 22.482 -5.553 -0.218 1.00 86.56 279 ASN A N 1
ATOM 2152 C CA . ASN A 1 279 ? 23.909 -5.537 0.086 1.00 86.56 279 ASN A CA 1
ATOM 2153 C C . ASN A 1 279 ? 24.736 -6.160 -1.036 1.00 86.56 279 ASN A C 1
ATOM 2155 O O . ASN A 1 279 ? 25.722 -5.563 -1.435 1.00 86.56 279 ASN A O 1
ATOM 2159 N N . VAL A 1 280 ? 24.301 -7.272 -1.635 1.00 89.88 280 VAL A N 1
ATOM 2160 C CA . VAL A 1 280 ? 24.991 -7.872 -2.789 1.00 89.88 280 VAL A CA 1
ATOM 2161 C C . VAL A 1 280 ? 25.092 -6.884 -3.954 1.00 89.88 280 VAL A C 1
ATOM 2163 O O . VAL A 1 280 ? 26.126 -6.804 -4.615 1.00 89.88 280 VAL A O 1
ATOM 2166 N N . ILE A 1 281 ? 24.044 -6.104 -4.224 1.00 87.25 281 ILE A N 1
ATOM 2167 C CA . ILE A 1 281 ? 24.079 -5.106 -5.303 1.00 87.25 281 ILE A CA 1
ATOM 2168 C C . ILE A 1 281 ? 24.922 -3.888 -4.898 1.00 87.25 281 ILE A C 1
ATOM 2170 O O . ILE A 1 281 ? 25.673 -3.363 -5.722 1.00 87.25 281 ILE A O 1
ATOM 2174 N N . LEU A 1 282 ? 24.850 -3.454 -3.636 1.00 85.56 282 LEU A N 1
ATOM 2175 C CA . LEU A 1 282 ? 25.721 -2.402 -3.105 1.00 85.56 282 LEU A CA 1
ATOM 2176 C C . LEU A 1 282 ? 27.194 -2.812 -3.139 1.00 85.56 282 LEU A C 1
ATOM 2178 O O . LEU A 1 282 ? 28.038 -1.979 -3.452 1.00 85.56 282 LEU A O 1
ATOM 2182 N N . ASP A 1 283 ? 27.505 -4.080 -2.899 1.00 87.00 283 ASP A N 1
ATOM 2183 C CA . ASP A 1 283 ? 28.852 -4.625 -3.001 1.00 87.00 283 ASP A CA 1
ATOM 2184 C C . ASP A 1 283 ? 29.322 -4.639 -4.453 1.00 87.00 283 ASP A C 1
ATOM 2186 O O . ASP A 1 283 ? 30.471 -4.292 -4.712 1.00 87.00 283 ASP A O 1
ATOM 2190 N N . LYS A 1 284 ? 28.449 -4.937 -5.429 1.00 87.69 284 LYS A N 1
ATOM 2191 C CA . LYS A 1 284 ? 28.773 -4.749 -6.857 1.00 87.69 284 LYS A CA 1
ATOM 2192 C C . LYS A 1 284 ? 29.087 -3.281 -7.168 1.00 87.69 284 LYS A C 1
ATOM 2194 O O . LYS A 1 284 ? 30.126 -2.999 -7.756 1.00 87.69 284 LYS A O 1
ATOM 2199 N N . LEU A 1 285 ? 28.243 -2.347 -6.715 1.00 83.88 285 LEU A N 1
ATOM 2200 C CA . LEU A 1 285 ? 28.443 -0.896 -6.882 1.00 83.88 285 LEU A CA 1
ATOM 2201 C C . LEU A 1 285 ? 29.738 -0.402 -6.207 1.00 83.88 285 LEU A C 1
ATOM 2203 O O . LEU A 1 285 ? 30.446 0.463 -6.732 1.00 83.88 285 LEU A O 1
ATOM 2207 N N . SER A 1 286 ? 30.059 -0.964 -5.043 1.00 80.38 286 SER A N 1
ATOM 2208 C CA . SER A 1 286 ? 31.222 -0.592 -4.236 1.00 80.38 286 SER A CA 1
ATOM 2209 C C . SER A 1 286 ? 32.503 -1.235 -4.744 1.00 80.38 286 SER A C 1
ATOM 2211 O O . SER A 1 286 ? 33.531 -0.575 -4.745 1.00 80.38 286 SER A O 1
ATOM 2213 N N . SER A 1 287 ? 32.459 -2.467 -5.249 1.00 76.94 287 SER A N 1
ATOM 2214 C CA . SER A 1 287 ? 33.604 -3.137 -5.881 1.00 76.94 287 SER A CA 1
ATOM 2215 C C . SER A 1 287 ? 34.002 -2.419 -7.168 1.00 76.94 287 SER A C 1
ATOM 2217 O O . SER A 1 287 ? 35.187 -2.260 -7.445 1.00 76.94 287 SER A O 1
ATOM 2219 N N . SER A 1 288 ? 33.022 -1.886 -7.906 1.00 62.16 288 SER A N 1
ATOM 2220 C CA . SER A 1 288 ? 33.280 -0.920 -8.974 1.00 62.16 288 SER A CA 1
ATOM 2221 C C . SER A 1 288 ? 33.984 0.336 -8.420 1.00 62.16 288 SER A C 1
ATOM 2223 O O . SER A 1 288 ? 34.945 0.835 -8.993 1.00 62.16 288 SER A O 1
ATOM 2225 N N . SER A 1 289 ? 33.590 0.832 -7.250 1.00 55.81 289 SER A N 1
ATOM 2226 C CA . SER A 1 289 ? 34.195 2.040 -6.662 1.00 55.81 289 SER A CA 1
ATOM 2227 C C . SER A 1 289 ? 35.559 1.810 -5.975 1.00 55.81 289 SER A C 1
ATOM 2229 O O . SER A 1 289 ? 36.344 2.750 -5.857 1.00 55.81 289 SER A O 1
ATOM 2231 N N . GLN A 1 290 ? 35.890 0.582 -5.557 1.00 50.06 290 GLN A N 1
ATOM 2232 C CA . GLN A 1 290 ? 37.082 0.240 -4.760 1.00 50.06 290 GLN A CA 1
ATOM 2233 C C . GLN A 1 290 ? 38.424 0.309 -5.512 1.00 50.06 290 GLN A C 1
ATOM 2235 O O . GLN A 1 290 ? 39.470 0.049 -4.920 1.00 50.06 290 GLN A O 1
ATOM 2240 N N . ILE A 1 291 ? 38.443 0.781 -6.761 1.00 48.88 291 ILE A N 1
ATOM 2241 C CA . ILE A 1 291 ? 39.686 1.247 -7.402 1.00 48.88 291 ILE A CA 1
ATOM 2242 C C . ILE A 1 291 ? 40.209 2.551 -6.746 1.00 48.88 291 ILE A C 1
ATOM 2244 O O . ILE A 1 291 ? 41.357 2.926 -6.965 1.00 48.88 291 ILE A O 1
ATOM 2248 N N . ILE A 1 292 ? 39.434 3.220 -5.878 1.00 44.50 292 ILE A N 1
ATOM 2249 C CA . ILE A 1 292 ? 39.782 4.557 -5.358 1.00 44.50 292 ILE A CA 1
ATOM 2250 C C . ILE A 1 292 ? 40.281 4.577 -3.892 1.00 44.50 292 ILE A C 1
ATOM 2252 O O . ILE A 1 292 ? 40.974 5.518 -3.513 1.00 44.50 292 ILE A O 1
ATOM 2256 N N . ASP A 1 293 ? 40.077 3.530 -3.081 1.00 41.00 293 ASP A N 1
ATOM 2257 C CA . ASP A 1 293 ? 40.424 3.569 -1.639 1.00 41.00 293 ASP A CA 1
ATOM 2258 C C . ASP A 1 293 ? 41.745 2.877 -1.231 1.00 41.00 293 ASP A C 1
ATOM 2260 O O . ASP A 1 293 ? 42.100 2.850 -0.051 1.00 41.00 293 ASP A O 1
ATOM 2264 N N . GLN A 1 294 ? 42.574 2.422 -2.180 1.00 39.25 294 GLN A N 1
ATOM 2265 C CA . GLN A 1 294 ? 43.962 1.993 -1.900 1.00 39.25 294 GLN A CA 1
ATOM 2266 C C . GLN A 1 294 ? 44.982 3.156 -1.826 1.00 39.25 294 GLN A C 1
ATOM 2268 O O . GLN A 1 294 ? 46.171 2.957 -2.067 1.00 39.25 294 GLN A O 1
ATOM 2273 N N . GLN A 1 295 ? 44.562 4.373 -1.456 1.00 41.50 295 GLN A N 1
ATOM 2274 C CA . GLN A 1 295 ? 45.476 5.515 -1.248 1.00 41.50 295 GLN A CA 1
ATOM 2275 C C . GLN A 1 295 ? 45.503 6.096 0.177 1.00 41.50 295 GLN A C 1
ATOM 2277 O O . GLN A 1 295 ? 46.196 7.084 0.409 1.00 41.50 295 GLN A O 1
ATOM 2282 N N . GLN A 1 296 ? 44.843 5.484 1.170 1.00 38.19 296 GLN A N 1
ATOM 2283 C CA . GLN A 1 296 ? 44.881 5.986 2.560 1.00 38.19 296 GLN A CA 1
ATOM 2284 C C . GLN A 1 296 ? 45.741 5.183 3.548 1.00 38.19 296 GLN A C 1
ATOM 2286 O O . GLN A 1 296 ? 45.664 5.406 4.754 1.00 38.19 296 GLN A O 1
ATOM 2291 N N . ALA A 1 297 ? 46.641 4.320 3.071 1.00 41.28 297 ALA A N 1
ATOM 2292 C CA . ALA A 1 297 ? 47.616 3.673 3.951 1.00 41.28 297 ALA A CA 1
ATOM 2293 C C . ALA A 1 297 ? 48.995 3.481 3.301 1.00 41.28 297 ALA A C 1
ATOM 2295 O O . ALA A 1 297 ? 49.486 2.363 3.212 1.00 41.28 297 ALA A O 1
ATOM 2296 N N . THR A 1 298 ? 49.651 4.558 2.857 1.00 39.66 298 THR A N 1
ATOM 2297 C CA . THR A 1 298 ? 51.119 4.688 2.984 1.00 39.66 298 THR A CA 1
ATOM 2298 C C . THR A 1 298 ? 51.577 6.105 2.664 1.00 39.66 298 THR A C 1
ATOM 2300 O O . THR A 1 298 ? 51.583 6.568 1.528 1.00 39.66 298 THR A O 1
ATOM 2303 N N . THR A 1 299 ? 52.002 6.802 3.710 1.00 43.88 299 THR A N 1
ATOM 2304 C CA . THR A 1 299 ? 52.714 8.073 3.657 1.00 43.88 299 THR A CA 1
ATOM 2305 C C . THR A 1 299 ? 54.085 7.847 3.012 1.00 43.88 299 THR A C 1
ATOM 2307 O O . THR A 1 299 ? 55.070 7.578 3.695 1.00 43.88 299 THR A O 1
ATOM 2310 N N . THR A 1 300 ? 54.189 7.920 1.687 1.00 39.81 300 THR A N 1
ATOM 2311 C CA . THR A 1 300 ? 55.470 8.212 1.029 1.00 39.81 300 THR A CA 1
ATOM 2312 C C . THR A 1 300 ? 55.224 9.029 -0.230 1.00 39.81 300 THR A C 1
ATOM 2314 O O . THR A 1 300 ? 54.742 8.554 -1.254 1.00 39.81 300 THR A O 1
ATOM 2317 N N . THR A 1 301 ? 55.537 10.310 -0.097 1.00 44.69 301 THR A N 1
ATOM 2318 C CA . THR A 1 301 ? 55.548 11.364 -1.104 1.00 44.69 301 THR A CA 1
ATOM 2319 C C . THR A 1 301 ? 56.294 10.925 -2.364 1.00 44.69 301 THR A C 1
ATOM 2321 O O . THR A 1 301 ? 57.515 11.026 -2.439 1.00 44.69 301 THR A O 1
ATOM 2324 N N . THR A 1 302 ? 55.553 10.491 -3.384 1.00 40.72 302 THR A N 1
ATOM 2325 C CA . THR A 1 302 ? 56.060 10.459 -4.760 1.00 40.72 302 THR A CA 1
ATOM 2326 C C . THR A 1 302 ? 54.999 11.041 -5.682 1.00 40.72 302 THR A C 1
ATOM 2328 O O . THR A 1 302 ? 54.008 10.402 -6.021 1.00 40.72 302 THR A O 1
ATOM 2331 N N . THR A 1 303 ? 55.202 12.303 -6.043 1.00 47.06 303 THR A N 1
ATOM 2332 C CA . THR A 1 303 ? 54.412 13.078 -6.996 1.00 47.06 303 THR A CA 1
ATOM 2333 C C . THR A 1 303 ? 54.424 12.372 -8.353 1.00 47.06 303 THR A C 1
ATOM 2335 O O . THR A 1 303 ? 55.377 12.496 -9.118 1.00 47.06 303 THR A O 1
ATOM 2338 N N . THR A 1 304 ? 53.379 11.606 -8.660 1.00 40.50 304 THR A N 1
ATOM 2339 C CA . THR A 1 304 ? 53.130 11.085 -10.009 1.00 40.50 304 THR A CA 1
ATOM 2340 C C . THR A 1 304 ? 51.792 11.631 -10.492 1.00 40.50 304 THR A C 1
ATOM 2342 O O . THR A 1 304 ? 50.725 11.241 -10.036 1.00 40.50 304 THR A O 1
ATOM 2345 N N . ASN A 1 305 ? 51.873 12.605 -11.400 1.00 49.03 305 ASN A N 1
ATOM 2346 C CA . ASN A 1 305 ? 50.757 13.325 -12.019 1.00 49.03 305 ASN A CA 1
ATOM 2347 C C . ASN A 1 305 ? 50.044 12.494 -13.105 1.00 49.03 305 ASN A C 1
ATOM 2349 O O . ASN A 1 305 ? 49.802 13.002 -14.196 1.00 49.03 305 ASN A O 1
ATOM 2353 N N . ASN A 1 306 ? 49.711 11.232 -12.834 1.00 46.59 306 ASN A N 1
ATOM 2354 C CA . ASN A 1 306 ? 48.941 10.411 -13.772 1.00 46.59 306 ASN A CA 1
ATOM 2355 C C . ASN A 1 306 ? 47.527 10.200 -13.228 1.00 46.59 306 ASN A C 1
ATOM 2357 O O . ASN A 1 306 ? 47.209 9.184 -12.620 1.00 46.59 306 ASN A O 1
ATOM 2361 N N . SER A 1 307 ? 46.701 11.225 -13.430 1.00 49.09 307 SER A N 1
ATOM 2362 C CA . SER A 1 307 ? 45.269 11.273 -13.144 1.00 49.09 307 SER A CA 1
ATOM 2363 C C . SER A 1 307 ? 44.457 10.540 -14.221 1.00 49.09 307 SER A C 1
ATOM 2365 O O . SER A 1 307 ? 43.667 11.168 -14.927 1.00 49.09 307 SER A O 1
ATOM 2367 N N . ASP A 1 308 ? 44.665 9.235 -14.376 1.00 52.59 308 ASP A N 1
ATOM 2368 C CA . ASP A 1 308 ? 43.727 8.401 -15.132 1.00 52.59 308 ASP A CA 1
ATOM 2369 C C . ASP A 1 308 ? 42.682 7.845 -14.160 1.00 52.59 308 ASP A C 1
ATOM 2371 O O . ASP A 1 308 ? 42.782 6.725 -13.655 1.00 52.59 308 ASP A O 1
ATOM 2375 N N . ASP A 1 309 ? 41.676 8.687 -13.897 1.00 55.56 309 ASP A N 1
ATOM 2376 C CA . ASP A 1 309 ? 40.400 8.337 -13.269 1.00 55.56 309 ASP A CA 1
ATOM 2377 C C . ASP A 1 309 ? 39.694 7.271 -14.124 1.00 55.56 309 ASP A C 1
ATOM 2379 O O . ASP A 1 309 ? 38.772 7.548 -14.896 1.00 55.56 309 ASP A O 1
ATOM 2383 N N . THR A 1 310 ? 40.118 6.017 -13.998 1.00 61.53 310 THR A N 1
ATOM 2384 C CA . THR A 1 310 ? 39.378 4.861 -14.511 1.00 61.53 310 THR A CA 1
ATOM 2385 C C . THR A 1 310 ? 38.230 4.566 -13.553 1.00 61.53 310 THR A C 1
ATOM 2387 O O . THR A 1 310 ? 38.215 3.579 -12.825 1.00 61.53 310 THR A O 1
ATOM 2390 N N . ALA A 1 311 ? 37.258 5.482 -13.524 1.00 63.31 311 ALA A N 1
ATOM 2391 C CA . ALA A 1 311 ? 35.993 5.269 -12.842 1.00 63.31 311 ALA A CA 1
ATOM 2392 C C . ALA A 1 311 ? 35.376 3.974 -13.382 1.00 63.31 311 ALA A C 1
ATOM 2394 O O . ALA A 1 311 ? 35.149 3.856 -14.588 1.00 63.31 311 ALA A O 1
ATOM 2395 N N . ALA A 1 312 ? 35.142 2.994 -12.509 1.00 66.75 312 ALA A N 1
ATOM 2396 C CA . ALA A 1 312 ? 34.547 1.744 -12.942 1.00 66.75 312 ALA A CA 1
ATOM 2397 C C . ALA A 1 312 ? 33.190 2.000 -13.593 1.00 66.75 312 ALA A C 1
ATOM 2399 O O . ALA A 1 312 ? 32.345 2.739 -13.075 1.00 66.75 312 ALA A O 1
ATOM 2400 N N . SER A 1 313 ? 33.022 1.385 -14.756 1.00 79.62 313 SER A N 1
ATOM 2401 C CA . SER A 1 313 ? 31.814 1.507 -15.550 1.00 79.62 313 SER A CA 1
ATOM 2402 C C . SER A 1 313 ? 30.644 0.847 -14.823 1.00 79.62 313 SER A C 1
ATOM 2404 O O . SER A 1 313 ? 30.761 -0.284 -14.354 1.00 79.62 313 SER A O 1
ATOM 2406 N N . MET A 1 314 ? 29.502 1.534 -14.740 1.00 87.88 314 MET A N 1
ATOM 2407 C CA . MET A 1 314 ? 28.255 0.935 -14.245 1.00 87.88 314 MET A CA 1
ATOM 2408 C C . MET A 1 314 ? 27.505 0.137 -15.323 1.00 87.88 314 MET A C 1
ATOM 2410 O O . MET A 1 314 ? 26.378 -0.293 -15.077 1.00 87.88 314 MET A O 1
ATOM 2414 N N . GLU A 1 315 ? 28.104 -0.075 -16.501 1.00 88.38 315 GLU A N 1
ATOM 2415 C CA . GLU A 1 315 ? 27.506 -0.805 -17.631 1.00 88.38 315 GLU A CA 1
ATOM 2416 C C . GLU A 1 315 ? 27.028 -2.220 -17.268 1.00 88.38 315 GLU A C 1
ATOM 2418 O O . GLU A 1 315 ? 26.009 -2.663 -17.796 1.00 88.38 315 GLU A O 1
ATOM 2423 N N . ASP A 1 316 ? 27.694 -2.891 -16.324 1.00 88.56 316 ASP A N 1
ATOM 2424 C CA . ASP A 1 316 ? 27.350 -4.259 -15.910 1.00 88.56 316 ASP A CA 1
ATOM 2425 C C . ASP A 1 316 ? 26.136 -4.339 -14.970 1.00 88.56 316 ASP A C 1
ATOM 2427 O O . ASP A 1 316 ? 25.579 -5.416 -14.754 1.00 88.56 316 ASP A O 1
ATOM 2431 N N . ILE A 1 317 ? 25.710 -3.212 -14.396 1.00 91.50 317 ILE A N 1
ATOM 2432 C CA . ILE A 1 317 ? 24.602 -3.174 -13.439 1.00 91.50 317 ILE A CA 1
ATOM 2433 C C . ILE A 1 317 ? 23.321 -2.904 -14.204 1.00 91.50 317 ILE A C 1
ATOM 2435 O O . ILE A 1 317 ? 23.181 -1.862 -14.842 1.00 91.50 317 ILE A O 1
ATOM 2439 N N . SER A 1 318 ? 22.347 -3.804 -14.114 1.00 93.94 318 SER A N 1
ATOM 2440 C CA . SER A 1 318 ? 21.062 -3.627 -14.786 1.00 93.94 318 SER A CA 1
ATOM 2441 C C . SER A 1 318 ? 20.275 -2.439 -14.214 1.00 93.94 318 SER A C 1
ATOM 2443 O O . SER A 1 318 ? 20.396 -2.069 -13.047 1.00 93.94 318 SER A O 1
ATOM 2445 N N . THR A 1 319 ? 19.393 -1.843 -15.021 1.00 93.38 319 THR A N 1
ATOM 2446 C CA . THR A 1 319 ? 18.485 -0.783 -14.541 1.00 93.38 319 THR A CA 1
ATOM 2447 C C . THR A 1 319 ? 17.549 -1.267 -13.429 1.00 93.38 319 THR A C 1
ATOM 2449 O O . THR A 1 319 ? 17.151 -0.481 -12.571 1.00 93.38 319 THR A O 1
ATOM 2452 N N . GLU A 1 320 ? 17.231 -2.561 -13.405 1.00 95.25 320 GLU A N 1
ATOM 2453 C CA . GLU A 1 320 ? 16.487 -3.183 -12.312 1.00 95.25 320 GLU A CA 1
ATOM 2454 C C . GLU A 1 320 ? 17.262 -3.140 -10.991 1.00 95.25 320 GLU A C 1
ATOM 2456 O O . GLU A 1 320 ? 16.721 -2.661 -9.997 1.00 95.25 320 GLU A O 1
ATOM 2461 N N . GLU A 1 321 ? 18.524 -3.578 -10.990 1.00 93.81 321 GLU A N 1
ATOM 2462 C CA . GLU A 1 321 ? 19.412 -3.541 -9.818 1.00 93.81 321 GLU A CA 1
ATOM 2463 C C . GLU A 1 321 ? 19.647 -2.103 -9.335 1.00 93.81 321 GLU A C 1
ATOM 2465 O O . GLU A 1 321 ? 19.555 -1.823 -8.140 1.00 93.81 321 GLU A O 1
ATOM 2470 N N . LEU A 1 322 ? 19.852 -1.160 -10.262 1.00 91.88 322 LEU A N 1
ATOM 2471 C CA . LEU A 1 322 ? 20.002 0.259 -9.928 1.00 91.88 322 LEU A CA 1
ATOM 2472 C C . LEU A 1 322 ? 18.765 0.812 -9.216 1.00 91.88 322 LEU A C 1
ATOM 2474 O O . LEU A 1 322 ? 18.877 1.451 -8.170 1.00 91.88 322 LEU A O 1
ATOM 2478 N N . LEU A 1 323 ? 17.571 0.569 -9.767 1.00 92.69 323 LEU A N 1
ATOM 2479 C CA . LEU A 1 323 ? 16.326 1.013 -9.142 1.00 92.69 323 LEU A CA 1
ATOM 2480 C C . LEU A 1 323 ? 16.060 0.275 -7.830 1.00 92.69 323 LEU A C 1
ATOM 2482 O O . LEU A 1 323 ? 15.527 0.884 -6.904 1.00 92.69 323 LEU A O 1
ATOM 2486 N N . HIS A 1 324 ? 16.422 -1.005 -7.735 1.00 91.50 324 HIS A N 1
ATOM 2487 C CA . HIS A 1 324 ? 16.315 -1.784 -6.507 1.00 91.50 324 HIS A CA 1
ATOM 2488 C C . HIS A 1 324 ? 17.115 -1.116 -5.384 1.00 91.50 324 HIS A C 1
ATOM 2490 O O . HIS A 1 324 ? 16.527 -0.785 -4.358 1.00 91.50 324 HIS A O 1
ATOM 2496 N N . CYS A 1 325 ? 18.391 -0.790 -5.606 1.00 87.38 325 CYS A N 1
ATOM 2497 C CA . CYS A 1 325 ? 19.202 -0.065 -4.623 1.00 87.38 325 CYS A CA 1
ATOM 2498 C C . CYS A 1 325 ? 18.640 1.319 -4.291 1.00 87.38 325 CYS A C 1
ATOM 2500 O O . CYS A 1 325 ? 18.486 1.663 -3.123 1.00 87.38 325 CYS A O 1
ATOM 2502 N N . LEU A 1 326 ? 18.299 2.112 -5.311 1.00 87.56 326 LEU A N 1
ATOM 2503 C CA . LEU A 1 326 ? 17.824 3.484 -5.110 1.00 87.56 326 LEU A CA 1
ATOM 2504 C C . LEU A 1 326 ? 16.491 3.560 -4.359 1.00 87.56 326 LEU A C 1
ATOM 2506 O O . LEU A 1 326 ? 16.225 4.548 -3.680 1.00 87.56 326 LEU A O 1
ATOM 2510 N N . SER A 1 327 ? 15.633 2.552 -4.515 1.00 85.06 327 SER A N 1
ATOM 2511 C CA . SER A 1 327 ? 14.299 2.523 -3.908 1.00 85.06 327 SER A CA 1
ATOM 2512 C C . SER A 1 327 ? 14.222 1.730 -2.605 1.00 85.06 327 SER A C 1
ATOM 2514 O O . SER A 1 327 ? 13.117 1.541 -2.106 1.00 85.06 327 SER A O 1
ATOM 2516 N N . GLY A 1 328 ? 15.353 1.270 -2.058 1.00 82.62 328 GLY A N 1
ATOM 2517 C CA . GLY A 1 328 ? 15.383 0.525 -0.795 1.00 82.62 328 GLY A CA 1
ATOM 2518 C C . GLY A 1 328 ? 14.910 -0.929 -0.905 1.00 82.62 328 GLY A C 1
ATOM 2519 O O . GLY A 1 328 ? 14.338 -1.456 0.036 1.00 82.62 328 GLY A O 1
ATOM 2520 N N . GLY A 1 329 ? 15.110 -1.577 -2.056 1.00 81.25 329 GLY A N 1
ATOM 2521 C CA . GLY A 1 329 ? 14.880 -3.016 -2.234 1.00 81.25 329 GLY A CA 1
ATOM 2522 C C . GLY A 1 329 ? 13.579 -3.398 -2.956 1.00 81.25 329 GLY A C 1
ATOM 2523 O O . GLY A 1 329 ? 13.343 -4.554 -3.303 1.00 81.25 329 GLY A O 1
ATOM 2524 N N . HIS A 1 330 ? 12.709 -2.453 -3.290 1.00 83.88 330 HIS A N 1
ATOM 2525 C CA . HIS A 1 330 ? 11.357 -2.803 -3.743 1.00 83.88 330 HIS A CA 1
ATOM 2526 C C . HIS A 1 330 ? 11.212 -2.991 -5.268 1.00 83.88 330 HIS A C 1
ATOM 2528 O O . HIS A 1 330 ? 10.191 -2.594 -5.823 1.00 83.88 330 HIS A O 1
ATOM 2534 N N . VAL A 1 331 ? 12.189 -3.562 -5.986 1.00 91.50 331 VAL A N 1
ATOM 2535 C CA . VAL A 1 331 ? 12.092 -3.751 -7.461 1.00 91.50 331 VAL A CA 1
ATOM 2536 C C . VAL A 1 331 ? 12.277 -5.199 -7.903 1.00 91.50 331 VAL A C 1
ATOM 2538 O O . VAL A 1 331 ? 11.308 -5.814 -8.332 1.00 91.50 331 VAL A O 1
ATOM 2541 N N . GLN A 1 332 ? 13.485 -5.751 -7.767 1.00 91.31 332 GLN A N 1
ATOM 2542 C CA . GLN A 1 332 ? 13.865 -7.079 -8.275 1.00 91.31 332 GLN A CA 1
ATOM 2543 C C . GLN A 1 332 ? 12.895 -8.225 -7.940 1.00 91.31 332 GLN A C 1
ATOM 2545 O O . GLN A 1 332 ? 12.672 -9.109 -8.765 1.00 91.31 332 GLN A O 1
ATOM 2550 N N . TYR A 1 333 ? 12.290 -8.195 -6.752 1.00 90.88 333 TYR A N 1
ATOM 2551 C CA . TYR A 1 333 ? 11.398 -9.251 -6.261 1.00 90.88 333 TYR A CA 1
ATOM 2552 C C . TYR A 1 333 ? 9.911 -8.905 -6.356 1.00 90.88 333 TYR A C 1
ATOM 2554 O O . TYR A 1 333 ? 9.061 -9.687 -5.929 1.00 90.88 333 TYR A O 1
ATOM 2562 N N . CYS A 1 334 ? 9.585 -7.726 -6.885 1.00 93.25 334 CYS A N 1
ATOM 2563 C CA . CYS A 1 334 ? 8.205 -7.352 -7.161 1.00 93.25 334 CYS A CA 1
ATOM 2564 C C . CYS A 1 334 ? 7.664 -8.143 -8.352 1.00 93.25 334 CYS A C 1
ATOM 2566 O O . CYS A 1 334 ? 8.417 -8.529 -9.243 1.00 93.25 334 CYS A O 1
ATOM 2568 N N . GLY A 1 335 ? 6.346 -8.313 -8.397 1.00 94.62 335 GLY A N 1
ATOM 2569 C CA . GLY A 1 335 ? 5.626 -8.970 -9.482 1.00 94.62 335 GLY A CA 1
ATOM 2570 C C . GLY A 1 335 ? 4.439 -8.152 -10.009 1.00 94.62 335 GLY A C 1
ATOM 2571 O O . GLY A 1 335 ? 4.334 -6.944 -9.757 1.00 94.62 335 GLY A O 1
ATOM 2572 N N . PRO A 1 336 ? 3.509 -8.807 -10.728 1.00 95.50 336 PRO A N 1
ATOM 2573 C CA . PRO A 1 336 ? 2.314 -8.168 -11.281 1.00 95.50 336 PRO A CA 1
ATOM 2574 C C . PRO A 1 336 ? 1.444 -7.445 -10.244 1.00 95.50 336 PRO A C 1
ATOM 2576 O O . PRO A 1 336 ? 0.954 -6.352 -10.531 1.00 95.50 336 PRO A O 1
ATOM 2579 N N . LEU A 1 337 ? 1.309 -7.988 -9.025 1.00 95.12 337 LEU A N 1
ATOM 2580 C CA . LEU A 1 337 ? 0.570 -7.331 -7.939 1.00 95.12 337 LEU A CA 1
ATOM 2581 C C . LEU A 1 337 ? 1.125 -5.925 -7.644 1.00 95.12 337 LEU A C 1
ATOM 2583 O O . LEU A 1 337 ? 0.368 -4.961 -7.540 1.00 95.12 337 LEU A O 1
ATOM 2587 N N . ASN A 1 338 ? 2.448 -5.783 -7.541 1.00 95.25 338 ASN A N 1
ATOM 2588 C CA . ASN A 1 338 ? 3.070 -4.490 -7.255 1.00 95.25 338 ASN A CA 1
ATOM 2589 C C . ASN A 1 338 ? 2.781 -3.492 -8.374 1.00 95.25 338 ASN A C 1
ATOM 2591 O O . ASN A 1 338 ? 2.426 -2.350 -8.096 1.00 95.25 338 ASN A O 1
ATOM 2595 N N . ALA A 1 339 ? 2.879 -3.925 -9.634 1.00 94.69 339 ALA A N 1
ATOM 2596 C CA . ALA A 1 339 ? 2.606 -3.072 -10.785 1.00 94.69 339 ALA A CA 1
ATOM 2597 C C . ALA A 1 339 ? 1.158 -2.551 -10.796 1.00 94.69 339 ALA A C 1
ATOM 2599 O O . ALA A 1 339 ? 0.950 -1.355 -11.010 1.00 94.69 339 ALA A O 1
ATOM 2600 N N . ILE A 1 340 ? 0.161 -3.400 -10.506 1.00 94.06 340 ILE A N 1
ATOM 2601 C CA . ILE A 1 340 ? -1.235 -2.937 -10.435 1.00 94.06 340 ILE A CA 1
ATOM 2602 C C . ILE A 1 340 ? -1.480 -2.034 -9.223 1.00 94.06 340 ILE A C 1
ATOM 2604 O O . ILE A 1 340 ? -2.200 -1.043 -9.343 1.00 94.06 340 ILE A O 1
ATOM 2608 N N . CYS A 1 341 ? -0.850 -2.304 -8.076 1.00 93.75 341 CYS A N 1
ATOM 2609 C CA . CYS A 1 341 ? -0.939 -1.427 -6.911 1.00 93.75 341 CYS A CA 1
ATOM 2610 C C . CYS A 1 341 ? -0.319 -0.046 -7.190 1.00 93.75 341 CYS A C 1
ATOM 2612 O O . CYS A 1 341 ? -0.912 0.977 -6.844 1.00 93.75 341 CYS A O 1
ATOM 2614 N N . GLU A 1 342 ? 0.815 0.016 -7.896 1.00 90.31 342 GLU A N 1
ATOM 2615 C CA . GLU A 1 342 ? 1.410 1.272 -8.374 1.00 90.31 342 GLU A CA 1
ATOM 2616 C C . GLU A 1 342 ? 0.507 2.024 -9.356 1.00 90.31 342 GLU A C 1
ATOM 2618 O O . GLU A 1 342 ? 0.404 3.258 -9.318 1.00 90.31 342 GLU A O 1
ATOM 2623 N N . GLU A 1 343 ? -0.143 1.295 -10.264 1.00 87.25 343 GLU A N 1
ATOM 2624 C CA . GLU A 1 343 ? -1.033 1.875 -11.264 1.00 87.25 343 GLU A CA 1
ATOM 2625 C C . GLU A 1 343 ? -2.314 2.432 -10.630 1.00 87.25 343 GLU A C 1
ATOM 2627 O O . GLU A 1 343 ? -2.735 3.543 -10.963 1.00 87.25 343 GLU A O 1
ATOM 2632 N N . ALA A 1 344 ? -2.907 1.684 -9.699 1.00 88.81 344 ALA A N 1
ATOM 2633 C CA . ALA A 1 344 ? -4.137 2.038 -8.996 1.00 88.81 344 ALA A CA 1
ATOM 2634 C C . ALA A 1 344 ? -3.909 2.938 -7.767 1.00 88.81 344 ALA A C 1
ATOM 2636 O O . ALA A 1 344 ? -4.879 3.370 -7.143 1.00 88.81 344 ALA A O 1
ATOM 2637 N N . ASN A 1 345 ? -2.648 3.249 -7.440 1.00 88.69 345 ASN A N 1
ATOM 2638 C CA . ASN A 1 345 ? -2.242 3.961 -6.226 1.00 88.69 345 ASN A CA 1
ATOM 2639 C C . ASN A 1 345 ? -2.819 3.319 -4.951 1.00 88.69 345 ASN A C 1
ATOM 2641 O O . ASN A 1 345 ? -3.342 4.002 -4.072 1.00 88.69 345 ASN A O 1
ATOM 2645 N N . LEU A 1 346 ? -2.740 1.991 -4.887 1.00 91.94 346 LEU A N 1
ATOM 2646 C CA . LEU A 1 346 ? -3.144 1.187 -3.743 1.00 91.94 346 LEU A CA 1
ATOM 2647 C C . LEU A 1 346 ? -1.922 0.890 -2.887 1.00 91.94 346 LEU A C 1
ATOM 2649 O O . LEU A 1 346 ? -0.889 0.470 -3.402 1.00 91.94 346 LEU A O 1
ATOM 2653 N N . TYR A 1 347 ? -2.044 1.105 -1.583 1.00 92.81 347 TYR A N 1
ATOM 2654 C CA . TYR A 1 347 ? -1.054 0.641 -0.613 1.00 92.81 347 TYR A CA 1
ATOM 2655 C C . TYR A 1 347 ? -1.369 -0.775 -0.141 1.00 92.81 347 TYR A C 1
ATOM 2657 O O . TYR A 1 347 ? -0.482 -1.622 -0.108 1.00 92.81 347 TYR A O 1
ATOM 2665 N N . GLN A 1 348 ? -2.652 -1.040 0.098 1.00 95.19 348 GLN A N 1
ATOM 2666 C CA . GLN A 1 348 ? -3.188 -2.337 0.476 1.00 95.19 348 GLN A CA 1
ATOM 2667 C C . GLN A 1 348 ? -4.263 -2.761 -0.515 1.00 95.19 348 GLN A C 1
ATOM 2669 O O . GLN A 1 348 ? -5.173 -1.988 -0.819 1.00 95.19 348 GLN A O 1
ATOM 2674 N N . LEU A 1 349 ? -4.179 -4.003 -0.978 1.00 96.06 349 LEU A N 1
ATOM 2675 C CA . LEU A 1 349 ? -5.291 -4.687 -1.616 1.00 96.06 349 LEU A CA 1
ATOM 2676 C C . LEU A 1 349 ? -6.059 -5.455 -0.534 1.00 96.06 349 LEU A C 1
ATOM 2678 O O . LEU A 1 349 ? -5.531 -6.374 0.098 1.00 96.06 349 LEU A O 1
ATOM 2682 N N . TRP A 1 350 ? -7.304 -5.056 -0.303 1.00 97.12 350 TRP A N 1
ATOM 2683 C CA . TRP A 1 350 ? -8.217 -5.705 0.627 1.00 97.12 350 TRP A CA 1
ATOM 2684 C C . TRP A 1 350 ? -8.802 -6.956 -0.017 1.00 97.12 350 TRP A C 1
ATOM 2686 O O . TRP A 1 350 ? -9.402 -6.897 -1.095 1.00 97.12 350 TRP A O 1
ATOM 2696 N N . THR A 1 351 ? -8.655 -8.088 0.662 1.00 97.00 351 THR A N 1
ATOM 2697 C CA . THR A 1 351 ? -9.317 -9.339 0.291 1.00 97.00 351 THR A CA 1
ATOM 2698 C C . THR A 1 351 ? -10.540 -9.571 1.159 1.00 97.00 351 THR A C 1
ATOM 2700 O O . THR A 1 351 ? -10.680 -9.010 2.252 1.00 97.00 351 THR A O 1
ATOM 2703 N N . LYS A 1 352 ? -11.445 -10.414 0.668 1.00 96.75 352 LYS A N 1
ATOM 2704 C CA . LYS A 1 352 ? -12.632 -10.822 1.415 1.00 96.75 352 LYS A CA 1
ATOM 2705 C C . LYS A 1 352 ? -12.252 -11.432 2.766 1.00 96.75 352 LYS A C 1
ATOM 2707 O O . LYS A 1 352 ? -12.837 -11.066 3.780 1.00 96.75 352 LYS A O 1
ATOM 2712 N N . GLU A 1 353 ? -11.275 -12.329 2.772 1.00 97.06 353 GLU A N 1
ATOM 2713 C CA . GLU A 1 353 ? -10.802 -13.051 3.949 1.00 97.06 353 GLU A CA 1
ATOM 2714 C C . GLU A 1 353 ? -10.192 -12.091 4.976 1.00 97.06 353 GLU A C 1
ATOM 2716 O O . GLU A 1 353 ? -10.549 -12.152 6.150 1.00 97.06 353 GLU A O 1
ATOM 2721 N N . TYR A 1 354 ? -9.369 -11.130 4.541 1.00 97.62 354 TYR A N 1
ATOM 2722 C CA . TYR A 1 354 ? -8.792 -10.129 5.443 1.00 97.62 354 TYR A CA 1
ATOM 2723 C C . TYR A 1 354 ? -9.879 -9.340 6.188 1.00 97.62 354 TYR A C 1
ATOM 2725 O O . TYR A 1 354 ? -9.871 -9.266 7.416 1.00 97.62 354 TYR A O 1
ATOM 2733 N N . VAL A 1 355 ? -10.861 -8.800 5.454 1.00 97.81 355 VAL A N 1
ATOM 2734 C CA . VAL A 1 355 ? -11.975 -8.035 6.042 1.00 97.81 355 VAL A CA 1
ATOM 2735 C C . VAL A 1 355 ? -12.813 -8.903 6.983 1.00 97.81 355 VAL A C 1
ATOM 2737 O O . VAL A 1 355 ? -13.243 -8.427 8.032 1.00 97.81 355 VAL A O 1
ATOM 2740 N N . GLN A 1 356 ? -13.043 -10.172 6.633 1.00 97.12 356 GLN A N 1
ATOM 2741 C CA . GLN A 1 356 ? -13.789 -11.105 7.478 1.00 97.12 356 GLN A CA 1
ATOM 2742 C C . GLN A 1 356 ? -13.077 -11.370 8.802 1.00 97.12 356 GLN A C 1
ATOM 2744 O O . GLN A 1 356 ? -13.695 -11.257 9.857 1.00 97.12 356 GLN A O 1
ATOM 2749 N N . HIS A 1 357 ? -11.785 -11.692 8.752 1.00 97.62 357 HIS A N 1
ATOM 2750 C CA . HIS A 1 357 ? -11.001 -11.999 9.943 1.00 97.62 357 HIS A CA 1
ATOM 2751 C C . HIS A 1 357 ? -10.808 -10.765 10.835 1.00 97.62 357 HIS A C 1
ATOM 2753 O O . HIS A 1 357 ? -10.977 -10.867 12.050 1.00 97.62 357 HIS A O 1
ATOM 2759 N N . LEU A 1 358 ? -10.541 -9.590 10.252 1.00 98.12 358 LEU A N 1
ATOM 2760 C CA . LEU A 1 358 ? -10.446 -8.345 11.017 1.00 98.12 358 LEU A CA 1
ATOM 2761 C C . LEU A 1 358 ? -11.804 -7.967 11.623 1.00 98.12 358 LEU A C 1
ATOM 2763 O O . LEU A 1 358 ? -11.890 -7.643 12.802 1.00 98.12 358 LEU A O 1
ATOM 2767 N N . GLY A 1 359 ? -12.891 -8.064 10.856 1.00 97.25 359 GLY A N 1
ATOM 2768 C CA . GLY A 1 359 ? -14.234 -7.796 11.369 1.00 97.25 359 GLY A CA 1
ATOM 2769 C C . GLY A 1 359 ? -14.672 -8.774 12.463 1.00 97.25 359 GLY A C 1
ATOM 2770 O O . GLY A 1 359 ? -15.370 -8.378 13.393 1.00 97.25 359 GLY A O 1
ATOM 2771 N N . ASP A 1 360 ? -14.251 -10.038 12.386 1.00 96.25 360 ASP A N 1
ATOM 2772 C CA . ASP A 1 360 ? -14.530 -11.052 13.407 1.00 96.25 360 ASP A CA 1
ATOM 2773 C C . ASP A 1 360 ? -13.806 -10.777 14.706 1.00 96.25 360 ASP A C 1
ATOM 2775 O O . ASP A 1 360 ? -14.425 -10.836 15.768 1.00 96.25 360 ASP A O 1
ATOM 2779 N N . TYR A 1 361 ? -12.532 -10.421 14.597 1.00 96.75 361 TYR A N 1
ATOM 2780 C CA . TYR A 1 361 ? -11.746 -9.940 15.713 1.00 96.75 361 TYR A CA 1
ATOM 2781 C C . TYR A 1 361 ? -12.427 -8.745 16.394 1.00 96.75 361 TYR A C 1
ATOM 2783 O O . TYR A 1 361 ? -12.703 -8.790 17.591 1.00 96.75 361 TYR A O 1
ATOM 2791 N N . LEU A 1 362 ? -12.798 -7.721 15.621 1.00 95.56 362 LEU A N 1
ATOM 2792 C CA . LEU A 1 362 ? -13.443 -6.522 16.153 1.00 95.56 362 LEU A CA 1
ATOM 2793 C C . LEU A 1 362 ? -14.778 -6.873 16.845 1.00 95.56 362 LEU A C 1
ATOM 2795 O O . LEU A 1 362 ? -15.006 -6.478 17.985 1.00 95.56 362 LEU A O 1
ATOM 2799 N N . LEU A 1 363 ? -15.636 -7.692 16.219 1.00 93.31 363 LEU A N 1
ATOM 2800 C CA . LEU A 1 363 ? -16.897 -8.163 16.820 1.00 93.31 363 LEU A CA 1
ATOM 2801 C C . LEU A 1 363 ? -16.701 -8.969 18.113 1.00 93.31 363 LEU A C 1
ATOM 2803 O O . LEU A 1 363 ? -17.523 -8.862 19.031 1.00 93.31 363 LEU A O 1
ATOM 2807 N N . GLN A 1 364 ? -15.657 -9.796 18.182 1.00 91.50 364 GLN A N 1
ATOM 2808 C CA . GLN A 1 364 ? -15.332 -10.568 19.378 1.00 91.50 364 GLN A CA 1
ATOM 2809 C C . GLN A 1 364 ? -14.962 -9.640 20.536 1.00 91.50 364 GLN A C 1
ATOM 2811 O O . GLN A 1 364 ? -15.499 -9.799 21.634 1.00 91.50 364 GLN A O 1
ATOM 2816 N N . GLU A 1 365 ? -14.120 -8.640 20.281 1.00 86.88 365 GLU A N 1
ATOM 2817 C CA . GLU A 1 365 ? -13.742 -7.647 21.288 1.00 86.88 365 GLU A CA 1
ATOM 2818 C C . GLU A 1 365 ? -14.963 -6.829 21.750 1.00 86.88 365 GLU A C 1
ATOM 2820 O O . GLU A 1 365 ? -15.149 -6.629 22.952 1.00 86.88 365 GLU A O 1
ATOM 2825 N N . TYR A 1 366 ? -15.878 -6.450 20.845 1.00 81.31 366 TYR A N 1
ATOM 2826 C CA . TYR A 1 366 ? -17.106 -5.715 21.206 1.00 81.31 366 TYR A CA 1
ATOM 2827 C C . TYR A 1 366 ? -18.092 -6.516 22.034 1.00 81.31 366 TYR A C 1
ATOM 2829 O O . TYR A 1 366 ? -18.761 -5.952 22.893 1.00 81.31 366 TYR A O 1
ATOM 2837 N N . SER A 1 367 ? -18.167 -7.829 21.825 1.00 78.75 367 SER A N 1
ATOM 2838 C CA . SER A 1 367 ? -19.087 -8.684 22.583 1.00 78.75 367 SER A CA 1
ATOM 2839 C C . SER A 1 367 ? -18.773 -8.700 24.087 1.00 78.75 367 SER A C 1
ATOM 2841 O O . SER A 1 367 ? -19.617 -9.103 24.884 1.00 78.75 367 SER A O 1
ATOM 2843 N N . SER A 1 368 ? -17.570 -8.265 24.476 1.00 71.50 368 SER A N 1
ATOM 2844 C CA . SER A 1 368 ? -17.135 -8.158 25.870 1.00 71.50 368 SER A CA 1
ATOM 2845 C C . SER A 1 368 ? -17.405 -6.790 26.519 1.00 71.50 368 SER A C 1
ATOM 2847 O O . SER A 1 368 ? -17.258 -6.663 27.736 1.00 71.50 368 SER A O 1
ATOM 2849 N N . ASN A 1 369 ? -17.812 -5.782 25.737 1.00 67.38 369 ASN A N 1
ATOM 2850 C CA . ASN A 1 369 ? -17.888 -4.380 26.155 1.00 67.38 369 ASN A CA 1
ATOM 2851 C C . ASN A 1 369 ? -19.319 -3.843 26.147 1.00 67.38 369 ASN A C 1
ATOM 2853 O O . ASN A 1 369 ? -20.157 -4.271 25.360 1.00 67.38 369 ASN A O 1
ATOM 2857 N N . THR A 1 370 ? -19.586 -2.899 27.051 1.00 61.88 370 THR A N 1
ATOM 2858 C CA . THR A 1 370 ? -20.861 -2.182 27.178 1.00 61.88 370 THR A CA 1
ATOM 2859 C C . THR A 1 370 ? -21.244 -1.454 25.884 1.00 61.88 370 THR A C 1
ATOM 2861 O O . THR A 1 370 ? -20.396 -1.169 25.043 1.00 61.88 370 THR A O 1
ATOM 2864 N N . ASP A 1 371 ? -22.538 -1.158 25.737 1.00 70.88 371 ASP A N 1
ATOM 2865 C CA . ASP A 1 371 ? -23.303 -0.952 24.490 1.00 70.88 371 ASP A CA 1
ATOM 2866 C C . ASP A 1 371 ? -22.833 0.131 23.482 1.00 70.88 371 ASP A C 1
ATOM 2868 O O . ASP A 1 371 ? -23.518 0.370 22.484 1.00 70.88 371 ASP A O 1
ATOM 2872 N N . LYS A 1 372 ? -21.692 0.804 23.686 1.00 89.44 372 LYS A N 1
ATOM 2873 C CA . LYS A 1 372 ? -21.206 1.888 22.816 1.00 89.44 372 LYS A CA 1
ATOM 2874 C C . LYS A 1 372 ? -19.736 1.727 22.455 1.00 89.44 372 LYS A C 1
ATOM 2876 O O . LYS A 1 372 ? -18.845 2.042 23.239 1.00 89.44 372 LYS A O 1
ATOM 2881 N N . THR A 1 373 ? -19.491 1.285 21.225 1.00 93.44 373 THR A N 1
ATOM 2882 C CA . THR A 1 373 ? -18.153 1.288 20.629 1.00 93.44 373 THR A CA 1
ATOM 2883 C C . THR A 1 373 ? -18.109 2.183 19.393 1.00 93.44 373 THR A C 1
ATOM 2885 O O . THR A 1 373 ? -18.987 2.098 18.528 1.00 93.44 373 THR A O 1
ATOM 2888 N N . THR A 1 374 ? -17.062 3.001 19.300 1.00 95.75 374 THR A N 1
ATOM 2889 C CA . THR A 1 374 ? -16.701 3.780 18.114 1.00 95.75 374 THR A CA 1
ATOM 2890 C C . THR A 1 374 ? -15.387 3.256 17.533 1.00 95.75 374 THR A C 1
ATOM 2892 O O . THR A 1 374 ? -14.420 3.045 18.262 1.00 95.75 374 THR A O 1
ATOM 2895 N N . ILE A 1 375 ? -15.356 3.051 16.218 1.00 97.31 375 ILE A N 1
ATOM 2896 C CA . ILE A 1 375 ? -14.163 2.729 15.435 1.00 97.31 375 ILE A CA 1
ATOM 2897 C C . ILE A 1 375 ? -13.862 3.910 14.521 1.00 97.31 375 ILE A C 1
ATOM 2899 O O . ILE A 1 375 ? -14.725 4.311 13.734 1.00 97.31 375 ILE A O 1
ATOM 2903 N N . VAL A 1 376 ? -12.650 4.442 14.593 1.00 98.38 376 VAL A N 1
ATOM 2904 C CA . VAL A 1 376 ? -12.199 5.542 13.736 1.00 98.38 376 VAL A CA 1
ATOM 2905 C C . VAL A 1 376 ? -10.981 5.083 12.950 1.00 98.38 376 VAL A C 1
ATOM 2907 O O . VAL A 1 376 ? -9.972 4.733 13.545 1.00 98.38 376 VAL A O 1
ATOM 2910 N N . ASP A 1 377 ? -11.074 5.065 11.626 1.00 98.62 377 ASP A N 1
ATOM 2911 C CA . ASP A 1 377 ? -9.940 4.841 10.727 1.00 98.62 377 ASP A CA 1
ATOM 2912 C C . ASP A 1 377 ? -9.310 6.189 10.382 1.00 98.62 377 ASP A C 1
ATOM 2914 O O . ASP A 1 377 ? -9.925 6.989 9.676 1.00 98.62 377 ASP A O 1
ATOM 2918 N N . ILE A 1 378 ? -8.135 6.454 10.948 1.00 98.44 378 ILE A N 1
ATOM 2919 C CA . ILE A 1 378 ? -7.393 7.708 10.814 1.00 98.44 378 ILE A CA 1
ATOM 2920 C C . ILE A 1 378 ? -6.328 7.537 9.731 1.00 98.44 378 ILE A C 1
ATOM 2922 O O . ILE A 1 378 ? -5.542 6.590 9.765 1.00 98.44 378 ILE A O 1
ATOM 2926 N N . GLY A 1 379 ? -6.297 8.464 8.771 1.00 97.38 379 GLY A N 1
ATOM 2927 C CA . GLY A 1 379 ? -5.496 8.303 7.554 1.00 97.38 379 GLY A CA 1
ATOM 2928 C C . GLY A 1 379 ? -6.116 7.269 6.612 1.00 97.38 379 GLY A C 1
ATOM 2929 O O . GLY A 1 379 ? -5.413 6.474 5.993 1.00 97.38 379 GLY A O 1
ATOM 2930 N N . ALA A 1 380 ? -7.449 7.243 6.539 1.00 97.44 380 ALA A N 1
ATOM 2931 C CA . ALA A 1 380 ? -8.211 6.218 5.830 1.00 97.44 380 ALA A CA 1
ATOM 2932 C C . ALA A 1 380 ? -7.988 6.206 4.305 1.00 97.44 380 ALA A C 1
ATOM 2934 O O . ALA A 1 380 ? -8.443 5.281 3.622 1.00 97.44 380 ALA A O 1
ATOM 2935 N N . GLY A 1 381 ? -7.357 7.241 3.739 1.00 95.81 381 GLY A N 1
ATOM 2936 C CA . GLY A 1 381 ? -7.101 7.375 2.312 1.00 95.81 381 GLY A CA 1
ATOM 2937 C C . GLY A 1 381 ? -8.387 7.351 1.487 1.00 95.81 381 GLY A C 1
ATOM 2938 O O . GLY A 1 381 ? -9.076 8.360 1.343 1.00 95.81 381 GLY A O 1
ATOM 2939 N N . ASP A 1 382 ? -8.710 6.191 0.904 1.00 95.81 382 ASP A N 1
ATOM 2940 C CA . ASP A 1 382 ? -9.908 6.029 0.076 1.00 95.81 382 ASP A CA 1
ATOM 2941 C C . ASP A 1 382 ? -11.180 5.616 0.848 1.00 95.81 382 ASP A C 1
ATOM 2943 O O . ASP A 1 382 ? -12.275 5.645 0.271 1.00 95.81 382 ASP A O 1
ATOM 2947 N N . GLY A 1 383 ? -11.053 5.284 2.141 1.00 97.06 383 GLY A N 1
ATOM 2948 C CA . GLY A 1 383 ? -12.152 4.931 3.049 1.00 97.06 383 GLY A CA 1
ATOM 2949 C C . GLY A 1 383 ? -12.769 3.549 2.820 1.00 97.06 383 GLY A C 1
ATOM 2950 O O . GLY A 1 383 ? -13.792 3.217 3.428 1.00 97.06 383 GLY A O 1
ATOM 2951 N N . LEU A 1 384 ? -12.206 2.733 1.922 1.00 96.69 384 LEU A N 1
ATOM 2952 C CA . LEU A 1 384 ? -12.815 1.453 1.566 1.00 96.69 384 LEU A CA 1
ATOM 2953 C C . LEU A 1 384 ? -12.795 0.439 2.715 1.00 96.69 384 LEU A C 1
ATOM 2955 O O . LEU A 1 384 ? -13.755 -0.320 2.844 1.00 96.69 384 LEU A O 1
ATOM 2959 N N . LEU A 1 385 ? -11.766 0.444 3.571 1.00 97.75 385 LEU A N 1
ATOM 2960 C CA . LEU A 1 385 ? -11.655 -0.503 4.685 1.00 97.75 385 LEU A CA 1
ATOM 2961 C C . LEU A 1 385 ? -12.868 -0.425 5.625 1.00 97.75 385 LEU A C 1
ATOM 2963 O O . LEU A 1 385 ? -13.546 -1.432 5.836 1.00 97.75 385 LEU A O 1
ATOM 2967 N N . ILE A 1 386 ? -13.190 0.769 6.136 1.00 97.94 386 ILE A N 1
ATOM 2968 C CA . ILE A 1 386 ? -14.349 0.967 7.020 1.00 97.94 386 ILE A CA 1
ATOM 2969 C C . ILE A 1 386 ? -15.651 0.608 6.325 1.00 97.94 386 ILE A C 1
ATOM 2971 O O . ILE A 1 386 ? -16.489 -0.062 6.927 1.00 97.94 386 ILE A O 1
ATOM 2975 N N . ARG A 1 387 ? -15.827 0.992 5.056 1.00 96.94 387 ARG A N 1
ATOM 2976 C CA . ARG A 1 387 ? -17.016 0.598 4.295 1.00 96.94 387 ARG A CA 1
ATOM 2977 C C . ARG A 1 387 ? -17.171 -0.928 4.268 1.00 96.94 387 ARG A C 1
ATOM 2979 O O . ARG A 1 387 ? -18.258 -1.435 4.539 1.00 96.94 387 ARG A O 1
ATOM 2986 N N . TYR A 1 388 ? -16.099 -1.666 3.977 1.00 97.06 388 TYR A N 1
ATOM 2987 C CA . TYR A 1 388 ? -16.142 -3.128 3.930 1.00 97.06 388 TYR A CA 1
ATOM 2988 C C . TYR A 1 388 ? -16.398 -3.759 5.305 1.00 97.06 388 TYR A C 1
ATOM 2990 O O . TYR A 1 388 ? -17.180 -4.708 5.398 1.00 97.06 388 TYR A O 1
ATOM 2998 N N . LEU A 1 389 ? -15.809 -3.215 6.374 1.00 97.12 389 LEU A N 1
ATOM 2999 C CA . LEU A 1 389 ? -16.062 -3.660 7.747 1.00 97.12 389 LEU A CA 1
ATOM 3000 C C . LEU A 1 389 ? -17.520 -3.417 8.169 1.00 97.12 389 LEU A C 1
ATOM 3002 O O . LEU A 1 389 ? -18.156 -4.327 8.705 1.00 97.12 389 LEU A O 1
ATOM 3006 N N . GLN A 1 390 ? -18.083 -2.242 7.863 1.00 95.94 390 GLN A N 1
ATOM 3007 C CA . GLN A 1 390 ? -19.493 -1.915 8.114 1.00 95.94 390 GLN A CA 1
ATOM 3008 C C . GLN A 1 390 ? -20.432 -2.904 7.409 1.00 95.94 390 GLN A C 1
ATOM 3010 O O . GLN A 1 390 ? -21.342 -3.457 8.036 1.00 95.94 390 GLN A O 1
ATOM 3015 N N . GLU A 1 391 ? -20.202 -3.152 6.115 1.00 95.00 391 GLU A N 1
ATOM 3016 C CA . GLU A 1 391 ? -20.998 -4.089 5.315 1.00 95.00 391 GLU A CA 1
ATOM 3017 C C . GLU A 1 391 ? -20.909 -5.520 5.874 1.00 95.00 391 GLU A C 1
ATOM 3019 O O . GLU A 1 391 ? -21.937 -6.184 6.061 1.00 95.00 391 GLU A O 1
ATOM 3024 N N . TYR A 1 392 ? -19.698 -5.987 6.197 1.00 95.56 392 TYR A N 1
ATOM 3025 C CA . TYR A 1 392 ? -19.471 -7.323 6.742 1.00 95.56 392 TYR A CA 1
ATOM 3026 C C . TYR A 1 392 ? -20.138 -7.521 8.109 1.00 95.56 392 TYR A C 1
ATOM 3028 O O . TYR A 1 392 ? -20.937 -8.448 8.293 1.00 95.56 392 TYR A O 1
ATOM 3036 N N . MET A 1 393 ? -19.847 -6.638 9.064 1.00 94.69 393 MET A N 1
ATOM 3037 C CA . MET A 1 393 ? -20.325 -6.759 10.441 1.00 94.69 393 MET A CA 1
ATOM 3038 C C . MET A 1 393 ? -21.840 -6.562 10.527 1.00 94.69 393 MET A C 1
ATOM 3040 O O . MET A 1 393 ? -22.527 -7.345 11.189 1.00 94.69 393 MET A O 1
ATOM 3044 N N . GLY A 1 394 ? -22.391 -5.603 9.774 1.00 93.38 394 GLY A N 1
ATOM 3045 C CA . GLY A 1 394 ? -23.837 -5.426 9.642 1.00 93.38 394 GLY A CA 1
ATOM 3046 C C . GLY A 1 394 ? -24.519 -6.669 9.062 1.00 93.38 394 GLY A C 1
ATOM 3047 O O . GLY A 1 394 ? -25.554 -7.115 9.566 1.00 93.38 394 GLY A O 1
ATOM 3048 N N . GLY A 1 395 ? -23.917 -7.294 8.045 1.00 92.62 395 GLY A N 1
ATOM 3049 C CA . GLY A 1 395 ? -24.397 -8.552 7.475 1.00 92.62 395 GLY A CA 1
ATOM 3050 C C . GLY A 1 395 ? -24.371 -9.720 8.467 1.00 92.62 395 GLY A C 1
ATOM 3051 O O . GLY A 1 395 ? -25.335 -10.492 8.539 1.00 92.62 395 GLY A O 1
ATOM 3052 N N . LYS A 1 396 ? -23.297 -9.850 9.257 1.00 92.06 396 LYS A N 1
ATOM 3053 C CA . LYS A 1 396 ? -23.125 -10.926 10.247 1.00 92.06 396 LYS A CA 1
ATOM 3054 C C . LYS A 1 396 ? -24.146 -10.826 11.386 1.00 92.06 396 LYS A C 1
ATOM 3056 O O . LYS A 1 396 ? -24.805 -11.824 11.691 1.00 92.06 396 LYS A O 1
ATOM 3061 N N . LEU A 1 397 ? -24.372 -9.626 11.929 1.00 89.50 397 LEU A N 1
ATOM 3062 C CA . LEU A 1 397 ? -25.368 -9.386 12.984 1.00 89.50 397 LEU A CA 1
ATOM 3063 C C . LEU A 1 397 ? -26.808 -9.654 12.500 1.00 89.50 397 LEU A C 1
ATOM 3065 O O . LEU A 1 397 ? -27.583 -10.325 13.185 1.00 89.50 397 LEU A O 1
ATOM 3069 N N . ARG A 1 398 ? -27.162 -9.240 11.272 1.00 88.00 398 ARG A N 1
ATOM 3070 C CA . ARG A 1 398 ? -28.499 -9.497 10.691 1.00 88.00 398 ARG A CA 1
ATOM 3071 C C . ARG A 1 398 ? -28.783 -10.991 10.488 1.00 88.00 398 ARG A C 1
ATOM 3073 O O . ARG A 1 398 ? -29.909 -11.438 10.710 1.00 88.00 398 ARG A O 1
ATOM 3080 N N . LYS A 1 399 ? -27.778 -11.780 10.082 1.00 86.25 399 LYS A N 1
ATOM 3081 C CA . LYS A 1 399 ? -27.912 -13.240 9.898 1.00 86.25 399 LYS A CA 1
ATOM 3082 C C . LYS A 1 399 ? -28.089 -13.985 11.225 1.00 86.25 399 LYS A C 1
ATOM 3084 O O . LYS A 1 399 ? -28.853 -14.950 11.264 1.00 86.25 399 LYS A O 1
ATOM 3089 N N . GLY A 1 400 ? -27.435 -13.531 12.297 1.00 78.25 400 GLY A N 1
ATOM 3090 C CA . GLY A 1 400 ? -27.584 -14.105 13.640 1.00 78.25 400 GLY A CA 1
ATOM 3091 C C . GLY A 1 400 ? -29.024 -14.038 14.161 1.00 78.25 400 GLY A C 1
ATOM 3092 O O . GLY A 1 400 ? -29.545 -15.033 14.668 1.00 78.25 400 GLY A O 1
ATOM 3093 N N . ASN A 1 401 ? -29.703 -12.910 13.932 1.00 70.88 401 ASN A N 1
ATOM 3094 C CA . ASN A 1 401 ? -31.069 -12.679 14.417 1.00 70.88 401 ASN A CA 1
ATOM 3095 C C . ASN A 1 401 ? -32.119 -13.584 13.754 1.00 70.88 401 ASN A C 1
ATOM 3097 O O . ASN A 1 401 ? -33.091 -13.966 14.398 1.00 70.88 401 ASN A O 1
ATOM 3101 N N . ARG A 1 402 ? -31.917 -14.002 12.495 1.00 75.62 402 ARG A N 1
ATOM 3102 C CA . ARG A 1 402 ? -32.873 -14.879 11.788 1.00 75.62 402 ARG A CA 1
ATOM 3103 C C . ARG A 1 402 ? -32.887 -16.322 12.298 1.00 75.62 402 ARG A C 1
ATOM 3105 O O . ARG A 1 402 ? -33.888 -17.007 12.129 1.00 75.62 402 ARG A O 1
ATOM 3112 N N . ARG A 1 403 ? -31.789 -16.804 12.894 1.00 69.75 403 ARG A N 1
ATOM 3113 C CA . ARG A 1 403 ? -31.651 -18.213 13.315 1.00 69.75 403 ARG A CA 1
ATOM 3114 C C . ARG A 1 403 ? -32.038 -18.473 14.772 1.00 69.75 403 ARG A C 1
ATOM 3116 O O . ARG A 1 403 ? -32.200 -19.630 15.141 1.00 69.75 403 ARG A O 1
ATOM 3123 N N . LYS A 1 404 ? -32.189 -17.439 15.604 1.00 56.31 404 LYS A N 1
ATOM 3124 C CA . LYS A 1 404 ? -32.444 -17.590 17.047 1.00 56.31 404 LYS A CA 1
ATOM 3125 C C . LYS A 1 404 ? -33.770 -16.960 17.482 1.00 56.31 404 LYS A C 1
ATOM 3127 O O . LYS A 1 404 ? -33.806 -16.115 18.368 1.00 56.31 404 LYS A O 1
ATOM 3132 N N . HIS A 1 405 ? -34.882 -17.463 16.952 1.00 50.41 405 HIS A N 1
ATOM 3133 C CA . HIS A 1 405 ? -36.160 -17.399 17.668 1.00 50.41 405 HIS A CA 1
ATOM 3134 C C . HIS A 1 405 ? -36.120 -18.417 18.825 1.00 50.41 405 HIS A C 1
ATOM 3136 O O . HIS A 1 405 ? -36.523 -19.561 18.647 1.00 50.41 405 HIS A O 1
ATOM 3142 N N . LYS A 1 406 ? -35.540 -18.023 19.972 1.00 55.06 406 LYS A N 1
ATOM 3143 C CA . LYS A 1 406 ? -36.024 -18.338 21.340 1.00 55.06 406 LYS A CA 1
ATOM 3144 C C . LYS A 1 406 ? -35.059 -17.955 22.472 1.00 55.06 406 LYS A C 1
ATOM 3146 O O . LYS A 1 406 ? -35.561 -17.726 23.553 1.00 55.06 406 LYS A O 1
ATOM 3151 N N . ASN A 1 407 ? -33.744 -17.810 22.247 1.00 52.34 407 ASN A N 1
ATOM 3152 C CA . ASN A 1 407 ? -32.765 -17.475 23.312 1.00 52.34 407 ASN A CA 1
ATOM 3153 C C . ASN A 1 407 ? -31.606 -16.563 22.831 1.00 52.34 407 ASN A C 1
ATOM 3155 O O . ASN A 1 407 ? -30.465 -16.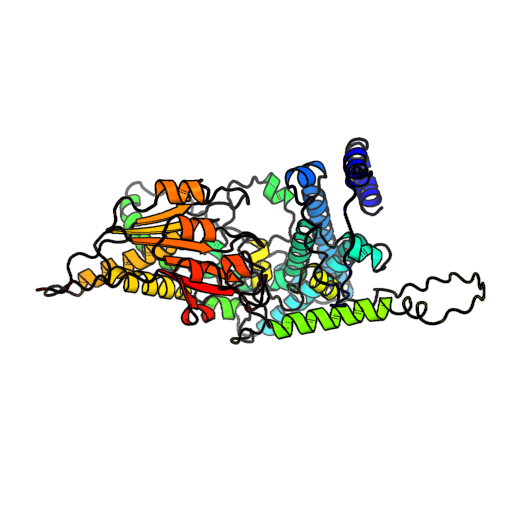713 23.268 1.00 52.34 407 ASN A O 1
ATOM 3159 N N . ALA A 1 408 ? -31.827 -15.680 21.851 1.00 50.34 408 ALA A N 1
ATOM 3160 C CA . ALA A 1 408 ? -30.748 -14.827 21.343 1.00 50.34 408 ALA A CA 1
ATOM 3161 C C . ALA A 1 408 ? -30.433 -13.695 22.329 1.00 50.34 408 ALA A C 1
ATOM 3163 O O . ALA A 1 408 ? -31.346 -13.055 22.836 1.00 50.34 408 ALA A O 1
ATOM 3164 N N . ILE A 1 409 ? -29.141 -13.445 22.541 1.00 52.22 409 ILE A N 1
ATOM 3165 C CA . ILE A 1 409 ? -28.592 -12.258 23.202 1.00 52.22 409 ILE A CA 1
ATOM 3166 C C . ILE A 1 409 ? -29.098 -11.034 22.426 1.00 52.22 409 ILE A C 1
ATOM 3168 O O . ILE A 1 409 ? -28.567 -10.669 21.378 1.00 52.22 409 ILE A O 1
ATOM 3172 N N . THR A 1 410 ? -30.210 -10.473 22.882 1.00 50.47 410 THR A N 1
ATOM 3173 C CA . THR A 1 410 ? -30.837 -9.271 22.344 1.00 50.47 410 THR A CA 1
ATOM 3174 C C . THR A 1 410 ? -30.041 -8.069 22.832 1.00 50.47 410 THR A C 1
ATOM 3176 O O . THR A 1 410 ? -30.129 -7.746 24.012 1.00 50.47 410 THR A O 1
ATOM 3179 N N . GLY A 1 411 ? -29.269 -7.411 21.963 1.00 64.62 411 GLY A N 1
ATOM 3180 C CA . GLY A 1 411 ? -28.774 -6.070 22.302 1.00 64.62 411 GLY A CA 1
ATOM 3181 C C . GLY A 1 411 ? -27.500 -5.575 21.630 1.00 64.62 411 GLY A C 1
ATOM 3182 O O . GLY A 1 411 ? -27.278 -4.374 21.667 1.00 64.62 411 GLY A O 1
ATOM 3183 N N . ALA A 1 412 ? -26.682 -6.424 20.997 1.00 73.38 412 ALA A N 1
ATOM 3184 C CA . ALA A 1 412 ? -25.414 -5.954 20.428 1.00 73.38 412 ALA A CA 1
ATOM 3185 C C . ALA A 1 412 ? -25.651 -4.983 19.251 1.00 73.38 412 ALA A C 1
ATOM 3187 O O . ALA A 1 412 ? -25.961 -5.402 18.130 1.00 73.38 412 ALA A O 1
ATOM 3188 N N . ALA A 1 413 ? -25.538 -3.682 19.522 1.00 85.94 413 ALA A N 1
ATOM 3189 C CA . ALA A 1 413 ? -25.592 -2.631 18.519 1.00 85.94 413 ALA A CA 1
ATOM 3190 C C . ALA A 1 413 ? -24.339 -2.686 17.632 1.00 85.94 413 ALA A C 1
ATOM 3192 O O . ALA A 1 413 ? -23.244 -3.003 18.096 1.00 85.94 413 ALA A O 1
ATOM 3193 N N . LEU A 1 414 ? -24.494 -2.382 16.340 1.00 90.94 414 LEU A N 1
ATOM 3194 C CA . LEU A 1 414 ? -23.343 -2.229 15.452 1.00 90.94 414 LEU A CA 1
ATOM 3195 C C . LEU A 1 414 ? -22.513 -1.026 15.940 1.00 90.94 414 LEU A C 1
ATOM 3197 O O . LEU A 1 414 ? -23.104 0.035 16.167 1.00 90.94 414 LEU A O 1
ATOM 3201 N N . PRO A 1 415 ? -21.182 -1.150 16.084 1.00 93.88 415 PRO A N 1
ATOM 3202 C CA . PRO A 1 415 ? -20.346 -0.015 16.447 1.00 93.88 415 PRO A CA 1
ATOM 3203 C C . PRO A 1 415 ? -20.472 1.111 15.422 1.00 93.88 415 PRO A C 1
ATOM 3205 O O . PRO A 1 415 ? -20.649 0.883 14.220 1.00 93.88 415 PRO A O 1
ATOM 3208 N N . ARG A 1 416 ? -20.328 2.346 15.898 1.00 95.56 416 ARG A N 1
ATOM 3209 C CA . ARG A 1 416 ? -20.185 3.505 15.019 1.00 95.56 416 ARG A CA 1
ATOM 3210 C C . ARG A 1 416 ? -18.830 3.399 14.332 1.00 95.56 416 ARG A C 1
ATOM 3212 O O . ARG A 1 416 ? -17.824 3.331 15.019 1.00 95.56 416 ARG A O 1
ATOM 3219 N N . MET A 1 417 ? -18.787 3.413 13.004 1.00 97.62 417 MET A N 1
ATOM 3220 C CA . MET A 1 417 ? -17.522 3.377 12.262 1.00 97.62 417 MET A CA 1
ATOM 3221 C C . MET A 1 417 ? -17.373 4.607 11.376 1.00 97.62 417 MET A C 1
ATOM 3223 O O . MET A 1 417 ? -18.323 4.964 10.673 1.00 97.62 417 MET A O 1
ATOM 3227 N N . VAL A 1 418 ? -16.201 5.236 11.401 1.00 98.25 418 VAL A N 1
ATOM 3228 C CA . VAL A 1 418 ? -15.905 6.472 10.667 1.00 98.25 418 VAL A CA 1
ATOM 3229 C C . VAL A 1 418 ? -14.529 6.372 10.014 1.00 98.25 418 VAL A C 1
ATOM 3231 O O . VAL A 1 418 ? -13.603 5.857 10.628 1.00 98.25 418 VAL A O 1
ATOM 3234 N N . SER A 1 419 ? -14.398 6.887 8.791 1.00 98.56 419 SER A N 1
ATOM 3235 C CA . SER A 1 419 ? -13.109 7.118 8.128 1.00 98.56 419 SER A CA 1
ATOM 3236 C C . SER A 1 419 ? -12.780 8.606 8.123 1.00 98.56 419 SER A C 1
ATOM 3238 O O . SER A 1 419 ? -13.633 9.415 7.740 1.00 98.56 419 SER A O 1
ATOM 3240 N N . THR A 1 420 ? -11.551 8.957 8.490 1.00 98.50 420 THR A N 1
ATOM 3241 C CA . THR A 1 420 ? -11.022 10.323 8.461 1.00 98.50 420 THR A CA 1
ATOM 3242 C C . THR A 1 420 ? -9.689 10.377 7.719 1.00 98.50 420 THR A C 1
ATOM 3244 O O . THR A 1 420 ? -8.866 9.469 7.825 1.00 98.50 420 THR A O 1
ATOM 3247 N N . ASP A 1 421 ? -9.475 11.432 6.943 1.00 97.88 421 ASP A N 1
ATOM 3248 C CA . ASP A 1 421 ? -8.227 11.685 6.217 1.00 97.88 421 ASP A CA 1
ATOM 3249 C C . ASP A 1 421 ? -8.088 13.190 5.969 1.00 97.88 421 ASP A C 1
ATOM 3251 O O . ASP A 1 421 ? -9.067 13.840 5.608 1.00 97.88 421 ASP A O 1
ATOM 3255 N N . ASP A 1 422 ? -6.899 13.768 6.129 1.00 96.50 422 ASP A N 1
ATOM 3256 C CA . ASP A 1 422 ? -6.693 15.209 5.925 1.00 96.50 422 ASP A CA 1
ATOM 3257 C C . ASP A 1 422 ? -6.589 15.600 4.434 1.00 96.50 422 ASP A C 1
ATOM 3259 O O . ASP A 1 422 ? -6.628 16.780 4.073 1.00 96.50 422 ASP A O 1
ATOM 3263 N N . GLY A 1 423 ? -6.491 14.612 3.539 1.00 94.25 423 GLY A N 1
ATOM 3264 C CA . GLY A 1 423 ? -6.354 14.786 2.101 1.00 94.25 423 GLY A CA 1
ATOM 3265 C C . GLY A 1 423 ? -4.976 15.273 1.655 1.00 94.25 423 GLY A C 1
ATOM 3266 O O . GLY A 1 423 ? -4.805 15.563 0.465 1.00 94.25 423 GLY A O 1
ATOM 3267 N N . SER A 1 424 ? -3.985 15.351 2.549 1.00 90.25 424 SER A N 1
ATOM 3268 C CA . SER A 1 424 ? -2.645 15.881 2.255 1.00 90.25 424 SER A CA 1
ATOM 3269 C C . SER A 1 424 ? -1.909 15.074 1.176 1.00 90.25 424 SER A C 1
ATOM 3271 O O . SER A 1 424 ? -1.085 15.616 0.435 1.00 90.25 424 SER A O 1
ATOM 3273 N N . TRP A 1 425 ? -2.267 13.797 1.010 1.00 85.19 425 TRP A N 1
ATOM 3274 C CA . TRP A 1 425 ? -1.707 12.897 -0.006 1.00 85.19 425 TRP A CA 1
ATOM 3275 C C . TRP A 1 425 ? -2.491 12.900 -1.325 1.00 85.19 425 TRP A C 1
ATOM 3277 O O . TRP A 1 425 ? -2.108 12.223 -2.283 1.00 85.19 425 TRP A O 1
ATOM 3287 N N . GLY A 1 426 ? -3.594 13.654 -1.405 1.00 88.00 426 GLY A N 1
ATOM 3288 C CA . GLY A 1 426 ? -4.427 13.746 -2.605 1.00 88.00 426 GLY A CA 1
ATOM 3289 C C . GLY A 1 426 ? -5.051 12.410 -3.025 1.00 88.00 426 GLY A C 1
ATOM 3290 O O . GLY A 1 426 ? -5.306 12.196 -4.216 1.00 88.00 426 GLY A O 1
ATOM 3291 N N . ILE A 1 427 ? -5.266 11.497 -2.071 1.00 89.19 427 ILE A N 1
ATOM 3292 C CA . ILE A 1 427 ? -5.925 10.215 -2.317 1.00 89.19 427 ILE A CA 1
ATOM 3293 C C . ILE A 1 427 ? -7.400 10.482 -2.616 1.00 89.19 427 ILE A C 1
ATOM 3295 O O . ILE A 1 427 ? -8.072 11.281 -1.968 1.00 89.19 427 ILE A O 1
ATOM 3299 N N . PHE A 1 428 ? -7.904 9.838 -3.664 1.00 90.62 428 PHE A N 1
ATOM 3300 C CA . PHE A 1 428 ? -9.304 9.961 -4.030 1.00 90.62 428 PHE A CA 1
ATOM 3301 C C . PHE A 1 428 ? -10.161 9.057 -3.145 1.00 90.62 428 PHE A C 1
ATOM 3303 O O . PHE A 1 428 ? -10.033 7.835 -3.212 1.00 90.62 428 PHE A O 1
ATOM 3310 N N . ALA A 1 429 ? -11.060 9.668 -2.375 1.00 93.94 429 ALA A N 1
ATOM 3311 C CA . ALA A 1 429 ? -12.055 8.959 -1.585 1.00 93.94 429 ALA A CA 1
ATOM 3312 C C . ALA A 1 429 ? -13.014 8.162 -2.486 1.00 93.94 429 ALA A C 1
ATOM 3314 O O . ALA A 1 429 ? -13.684 8.725 -3.353 1.00 93.94 429 ALA A O 1
ATOM 3315 N N . LYS A 1 430 ? -13.089 6.846 -2.263 1.00 94.12 430 LYS A N 1
ATOM 3316 C CA . LYS A 1 430 ? -14.019 5.921 -2.942 1.00 94.12 430 LYS A CA 1
ATOM 3317 C C . LYS A 1 430 ? -15.194 5.525 -2.041 1.00 94.12 430 LYS A C 1
ATOM 3319 O O . LYS A 1 430 ? -16.168 4.924 -2.499 1.00 94.12 430 LYS A O 1
ATOM 3324 N N . ALA A 1 431 ? -15.104 5.860 -0.759 1.00 95.25 431 ALA A N 1
ATOM 3325 C CA . ALA A 1 431 ? -16.167 5.781 0.230 1.00 95.25 431 ALA A CA 1
ATOM 3326 C C . ALA A 1 431 ? -16.282 7.109 0.999 1.00 95.25 431 ALA A C 1
ATOM 3328 O O . ALA A 1 431 ? -15.592 8.084 0.699 1.00 95.25 431 ALA A O 1
ATOM 3329 N N . LYS A 1 432 ? -17.188 7.166 1.980 1.00 97.38 432 LYS A N 1
ATOM 3330 C CA . LYS A 1 432 ? -17.359 8.348 2.829 1.00 97.38 432 LYS A CA 1
ATOM 3331 C C . LYS A 1 432 ? -16.127 8.520 3.723 1.00 97.38 432 LYS A C 1
ATOM 3333 O O . LYS A 1 432 ? -15.927 7.723 4.632 1.00 97.38 432 LYS A O 1
ATOM 3338 N N . VAL A 1 433 ? -15.370 9.588 3.486 1.00 98.00 433 VAL A N 1
ATOM 3339 C CA . VAL A 1 433 ? -14.211 9.994 4.291 1.00 98.00 433 VAL A CA 1
ATOM 3340 C C . VAL A 1 433 ? -14.423 11.430 4.753 1.00 98.00 433 VAL A C 1
ATOM 3342 O O . VAL A 1 433 ? -14.755 12.302 3.946 1.00 98.00 433 VAL A O 1
ATOM 3345 N N . GLU A 1 434 ? -14.285 11.675 6.051 1.00 98.38 434 GLU A N 1
ATOM 3346 C CA . GLU A 1 434 ? -14.333 13.025 6.609 1.00 98.38 434 GLU A CA 1
ATOM 3347 C C . GLU A 1 434 ? -12.954 13.679 6.547 1.00 98.38 434 GLU A C 1
ATOM 3349 O O . GLU A 1 434 ? -11.948 13.039 6.843 1.00 98.38 434 GLU A O 1
ATOM 3354 N N . LYS A 1 435 ? -12.915 14.959 6.166 1.00 98.06 435 LYS A N 1
ATOM 3355 C CA . LYS A 1 435 ? -11.670 15.719 6.056 1.00 98.06 435 LYS A CA 1
ATOM 3356 C C . LYS A 1 435 ? -11.215 16.211 7.424 1.00 98.06 435 LYS A C 1
ATOM 3358 O O . LYS A 1 435 ? -11.544 17.338 7.778 1.00 98.06 435 LYS A O 1
ATOM 3363 N N . LEU A 1 436 ? -10.559 15.342 8.183 1.00 98.12 436 LEU A N 1
ATOM 3364 C CA . LEU A 1 436 ? -10.058 15.619 9.528 1.00 98.12 436 LEU A CA 1
ATOM 3365 C C . LEU A 1 436 ? -8.647 15.048 9.658 1.00 98.12 436 LEU A C 1
ATOM 3367 O O . LEU A 1 436 ? -8.401 13.922 9.212 1.00 98.12 436 LEU A O 1
ATOM 3371 N N . ASN A 1 437 ? -7.750 15.809 10.279 1.00 97.62 437 ASN A N 1
ATOM 3372 C CA . ASN A 1 437 ? -6.450 15.295 10.710 1.00 97.62 437 ASN A CA 1
ATOM 3373 C C . ASN A 1 437 ? -6.592 14.413 11.969 1.00 97.62 437 ASN A C 1
ATOM 3375 O O . ASN A 1 437 ? -7.701 14.084 12.403 1.00 97.62 437 ASN A O 1
ATOM 3379 N N . VAL A 1 438 ? -5.462 13.977 12.526 1.00 97.75 438 VAL A N 1
ATOM 3380 C CA . VAL A 1 438 ? -5.437 13.053 13.664 1.00 97.75 438 VAL A CA 1
ATOM 3381 C C . VAL A 1 438 ? -6.049 13.700 14.908 1.00 97.75 438 VAL A C 1
ATOM 3383 O O . VAL A 1 438 ? -6.918 13.110 15.552 1.00 97.75 438 VAL A O 1
ATOM 3386 N N . GLU A 1 439 ? -5.641 14.926 15.213 1.00 97.81 439 GLU A N 1
ATOM 3387 C CA . GLU A 1 439 ? -6.063 15.689 16.382 1.00 97.81 439 GLU A CA 1
ATOM 3388 C C . GLU A 1 439 ? -7.565 15.993 16.335 1.00 97.81 439 GLU A C 1
ATOM 3390 O O . GLU A 1 439 ? -8.289 15.700 17.285 1.00 97.81 439 GLU A O 1
ATOM 3395 N N . GLU A 1 440 ? -8.057 16.494 15.201 1.00 98.06 440 GLU A N 1
ATOM 3396 C CA . GLU A 1 440 ? -9.470 16.812 14.973 1.00 98.06 440 GLU A CA 1
ATOM 3397 C C . GLU A 1 440 ? -10.359 15.560 15.045 1.00 98.06 440 GLU A C 1
ATOM 3399 O O . GLU A 1 440 ? -11.483 15.605 15.557 1.00 98.06 440 GLU A O 1
ATOM 3404 N N . ALA A 1 441 ? -9.877 14.421 14.534 1.00 98.12 441 ALA A N 1
ATOM 3405 C CA . ALA A 1 441 ? -10.603 13.158 14.606 1.00 98.12 441 ALA A CA 1
ATOM 3406 C C . ALA A 1 441 ? -10.728 12.667 16.056 1.00 98.12 441 ALA A C 1
ATOM 3408 O O . ALA A 1 441 ? -11.815 12.252 16.466 1.00 98.12 441 ALA A O 1
ATOM 3409 N N . LEU A 1 442 ? -9.648 12.743 16.839 1.00 97.81 442 LEU A N 1
ATOM 3410 C CA . LEU A 1 442 ? -9.644 12.358 18.252 1.00 97.81 442 LEU A CA 1
ATOM 3411 C C . LEU A 1 442 ? -10.439 13.337 19.123 1.00 97.81 442 LEU A C 1
ATOM 3413 O O . LEU A 1 442 ? -11.108 12.895 20.050 1.00 97.81 442 LEU A O 1
ATOM 3417 N N . GLU A 1 443 ? -10.451 14.632 18.810 1.00 96.75 443 GLU A N 1
ATOM 3418 C CA . GLU A 1 443 ? -11.305 15.610 19.494 1.00 96.75 443 GLU A CA 1
ATOM 3419 C C . GLU A 1 443 ? -12.792 15.319 19.241 1.00 96.75 443 GLU A C 1
ATOM 3421 O O . GLU A 1 443 ? -13.609 15.305 20.163 1.00 96.75 443 GLU A O 1
ATOM 3426 N N . LYS A 1 444 ? -13.156 15.029 17.987 1.00 97.31 444 LYS A N 1
ATOM 3427 C CA . LYS A 1 444 ? -14.549 14.807 17.580 1.00 97.31 444 LYS A CA 1
ATOM 3428 C C . LYS A 1 444 ? -15.109 13.449 18.007 1.00 97.31 444 LYS A C 1
ATOM 3430 O O . LYS A 1 444 ? -16.304 13.340 18.293 1.00 97.31 444 LYS A O 1
ATOM 3435 N N . TYR A 1 445 ? -14.283 12.406 17.965 1.00 96.38 445 TYR A N 1
ATOM 3436 C CA . TYR A 1 445 ? -14.689 11.013 18.193 1.00 96.38 445 TYR A CA 1
ATOM 3437 C C . TYR A 1 445 ? -14.098 10.390 19.455 1.00 96.38 445 TYR A C 1
ATOM 3439 O O . TYR A 1 445 ? -14.380 9.225 19.745 1.00 96.38 445 TYR A O 1
ATOM 3447 N N . GLY A 1 446 ? -13.300 11.157 20.198 1.00 91.50 446 GLY A N 1
ATOM 3448 C CA . GLY A 1 446 ? -12.788 10.802 21.512 1.00 91.50 446 GLY A CA 1
ATOM 3449 C C . GLY A 1 446 ? -13.900 10.410 22.481 1.00 91.50 446 GLY A C 1
ATOM 3450 O O . GLY A 1 446 ? -15.080 10.688 22.266 1.00 91.50 446 GLY A O 1
ATOM 3451 N N . LYS A 1 447 ? -13.516 9.744 23.571 1.00 80.19 447 LYS A N 1
ATOM 3452 C CA . LYS A 1 447 ? -14.458 9.242 24.579 1.00 80.19 447 LYS A CA 1
ATOM 3453 C C . LYS A 1 447 ? -15.310 10.377 25.144 1.00 80.19 447 LYS A C 1
ATOM 3455 O O . LYS A 1 447 ? -14.798 11.225 25.873 1.00 80.19 447 LYS A O 1
ATOM 3460 N N . LEU A 1 448 ? -16.615 10.349 24.869 1.00 76.69 448 LEU A N 1
ATOM 3461 C CA . LEU A 1 448 ? -17.563 11.299 25.458 1.00 76.69 448 LEU A CA 1
ATOM 3462 C C . LEU A 1 448 ? -17.917 10.911 26.900 1.00 76.69 448 LEU A C 1
ATOM 3464 O O . LEU A 1 448 ? -18.293 11.761 27.705 1.00 76.69 448 LEU A O 1
ATOM 3468 N N . SER A 1 449 ? -17.786 9.626 27.240 1.00 80.94 449 SER A N 1
ATOM 3469 C CA . SER A 1 449 ? -17.950 9.104 28.596 1.00 80.94 449 SER A CA 1
ATOM 3470 C C . SER A 1 449 ? -16.950 7.982 28.895 1.00 80.94 449 SER A C 1
ATOM 3472 O O . SER A 1 449 ? -16.341 7.409 27.993 1.00 80.94 449 SER A O 1
ATOM 3474 N N . GLN A 1 450 ? -16.783 7.645 30.178 1.00 82.06 450 GLN A N 1
ATOM 3475 C CA . GLN A 1 450 ? -15.907 6.545 30.613 1.00 82.06 450 GLN A CA 1
ATOM 3476 C C . GLN A 1 450 ? -16.381 5.157 30.145 1.00 82.06 450 GLN A C 1
ATOM 3478 O O . GLN A 1 450 ? -15.595 4.214 30.177 1.00 82.06 450 GLN A O 1
ATOM 3483 N N . ASP A 1 451 ? -17.638 5.044 29.709 1.00 84.12 451 ASP A N 1
ATOM 3484 C CA . ASP A 1 451 ? -18.262 3.785 29.292 1.00 84.12 451 ASP A CA 1
ATOM 3485 C C . ASP A 1 451 ? -18.175 3.538 27.774 1.00 84.12 451 ASP A C 1
ATOM 3487 O O . ASP A 1 451 ? -18.598 2.481 27.299 1.00 84.12 451 ASP A O 1
ATOM 3491 N N . GLU A 1 452 ? -17.666 4.506 27.003 1.00 90.31 452 GLU A N 1
ATOM 3492 C CA . GLU A 1 452 ? -17.481 4.371 25.557 1.00 90.31 452 GLU A CA 1
ATOM 3493 C C . GLU A 1 452 ? -16.135 3.723 25.230 1.00 90.31 452 GLU A C 1
ATOM 3495 O O . GLU A 1 452 ? -15.080 4.153 25.700 1.00 90.31 452 GLU A O 1
ATOM 3500 N N . HIS A 1 453 ? -16.184 2.695 24.383 1.00 92.56 453 HIS A N 1
ATOM 3501 C CA . HIS A 1 453 ? -14.996 2.031 23.865 1.00 92.56 453 HIS A CA 1
ATOM 3502 C C . HIS A 1 453 ? -14.556 2.689 22.555 1.00 92.56 453 HIS A C 1
ATOM 3504 O O . HIS A 1 453 ? -15.342 2.761 21.605 1.00 92.56 453 HIS A O 1
ATOM 3510 N N . LEU A 1 454 ? -13.307 3.141 22.482 1.00 95.31 454 LEU A N 1
ATOM 3511 C CA . LEU A 1 454 ? -12.735 3.755 21.286 1.00 95.31 454 LEU A CA 1
ATOM 3512 C C . LEU A 1 454 ? -11.637 2.864 20.706 1.00 95.31 454 LEU A C 1
ATOM 3514 O O . LEU A 1 454 ? -10.628 2.611 21.367 1.00 95.31 454 LEU A O 1
ATOM 3518 N N . VAL A 1 455 ? -11.836 2.437 19.458 1.00 96.88 455 VAL A N 1
ATOM 3519 C CA . VAL A 1 455 ? -10.835 1.728 18.657 1.00 96.88 455 VAL A CA 1
ATOM 3520 C C . VAL A 1 455 ? -10.376 2.628 17.517 1.00 96.88 455 VAL A C 1
ATOM 3522 O O . VAL A 1 455 ? -11.203 3.131 16.757 1.00 96.88 455 VAL A O 1
ATOM 3525 N N . VAL A 1 456 ? -9.069 2.807 17.369 1.00 98.44 456 VAL A N 1
ATOM 3526 C CA . VAL A 1 456 ? -8.488 3.513 16.221 1.00 98.44 456 VAL A CA 1
ATOM 3527 C C . VAL A 1 456 ? -7.895 2.499 15.247 1.00 98.44 456 VAL A C 1
ATOM 3529 O O . VAL A 1 456 ? -7.136 1.627 15.652 1.00 98.44 456 VAL A O 1
ATOM 3532 N N . LEU A 1 457 ? -8.228 2.595 13.964 1.00 98.69 457 LEU A N 1
ATOM 3533 C CA . LEU A 1 457 ? -7.503 1.926 12.885 1.00 98.69 457 LEU A CA 1
ATOM 3534 C C . LEU A 1 457 ? -6.588 2.957 12.219 1.00 98.69 457 LEU A C 1
ATOM 3536 O O . LEU A 1 457 ? -6.957 4.121 12.094 1.00 98.69 457 LEU A O 1
ATOM 3540 N N . CYS A 1 458 ? -5.400 2.541 11.801 1.00 98.44 458 CYS A N 1
ATOM 3541 C CA . CYS A 1 458 ? -4.498 3.379 11.022 1.00 98.44 458 CYS A CA 1
ATOM 3542 C C . CYS A 1 458 ? -3.763 2.506 10.008 1.00 98.44 458 CYS A C 1
ATOM 3544 O O . CYS A 1 458 ? -2.976 1.632 10.381 1.00 98.44 458 CYS A O 1
ATOM 3546 N N . SER A 1 459 ? -4.003 2.748 8.722 1.00 97.12 459 SER A N 1
ATOM 3547 C CA . SER A 1 459 ? -3.342 2.019 7.638 1.00 97.12 459 SER A CA 1
ATOM 3548 C C . SER A 1 459 ? -2.259 2.879 6.991 1.00 97.12 459 SER A C 1
ATOM 3550 O O . SER A 1 459 ? -2.518 4.022 6.641 1.00 97.12 459 SER A O 1
ATOM 3552 N N . TRP A 1 460 ? -1.068 2.317 6.772 1.00 95.06 460 TRP A N 1
ATOM 3553 C CA . TRP A 1 460 ? 0.034 2.947 6.030 1.00 95.06 460 TRP A CA 1
ATOM 3554 C C . TRP A 1 460 ? 0.464 4.304 6.590 1.00 95.06 460 TRP A C 1
ATOM 3556 O O . TRP A 1 460 ? 0.579 5.283 5.852 1.00 95.06 460 TRP A O 1
ATOM 3566 N N . MET A 1 461 ? 0.725 4.341 7.903 1.00 95.56 461 MET A N 1
ATOM 3567 C CA . MET A 1 461 ? 1.270 5.525 8.570 1.00 95.56 461 MET A CA 1
ATOM 3568 C C . MET A 1 461 ? 2.522 6.023 7.828 1.00 95.56 461 MET A C 1
ATOM 3570 O O . MET A 1 461 ? 3.399 5.205 7.528 1.00 95.56 461 MET A O 1
ATOM 3574 N N . PRO A 1 462 ? 2.639 7.333 7.540 1.00 92.81 462 PRO A N 1
ATOM 3575 C CA . PRO A 1 462 ? 3.800 7.879 6.855 1.00 92.81 462 PRO A CA 1
ATOM 3576 C C . PRO A 1 462 ? 5.118 7.489 7.527 1.00 92.81 462 PRO A C 1
ATOM 3578 O O . PRO A 1 462 ? 5.212 7.393 8.751 1.00 92.81 462 PRO A O 1
ATOM 3581 N N . GLN A 1 463 ? 6.145 7.277 6.711 1.00 90.62 463 GLN A N 1
ATOM 3582 C CA . GLN A 1 463 ? 7.473 6.909 7.182 1.00 90.62 463 GLN A CA 1
ATOM 3583 C C . GLN A 1 463 ? 8.022 7.951 8.169 1.00 90.62 463 GLN A C 1
ATOM 3585 O O . GLN A 1 463 ? 7.933 9.150 7.903 1.00 90.62 463 GLN A O 1
ATOM 3590 N N . GLN A 1 464 ? 8.624 7.495 9.273 1.00 91.81 464 GLN A N 1
ATOM 3591 C CA . GLN A 1 464 ? 9.226 8.348 10.313 1.00 91.81 464 GLN A CA 1
ATOM 3592 C C . GLN A 1 464 ? 8.246 9.306 11.015 1.00 91.81 464 GLN A C 1
ATOM 3594 O O . GLN A 1 464 ? 8.666 10.281 11.636 1.00 91.81 464 GLN A O 1
ATOM 3599 N N . VAL A 1 465 ? 6.941 9.046 10.927 1.00 94.44 465 VAL A N 1
ATOM 3600 C CA . VAL A 1 465 ? 5.907 9.800 11.644 1.00 94.44 465 VAL A CA 1
ATOM 3601 C C . VAL A 1 465 ? 5.317 8.919 12.739 1.00 94.44 465 VAL A C 1
ATOM 3603 O O . VAL A 1 465 ? 5.100 7.739 12.506 1.00 94.44 465 VAL A O 1
ATOM 3606 N N . ASP A 1 466 ? 5.029 9.477 13.916 1.00 97.44 466 ASP A N 1
ATOM 3607 C CA . ASP A 1 466 ? 4.316 8.760 14.977 1.00 97.44 466 ASP A CA 1
ATOM 3608 C C . ASP A 1 466 ? 2.981 9.430 15.319 1.00 97.44 466 ASP A C 1
ATOM 3610 O O . ASP A 1 466 ? 2.901 10.283 16.201 1.00 97.44 466 ASP A O 1
ATOM 3614 N N . TRP A 1 467 ? 1.900 9.020 14.651 1.00 98.19 467 TRP A N 1
ATOM 3615 C CA . TRP A 1 467 ? 0.548 9.434 15.059 1.00 98.19 467 TRP A CA 1
ATOM 3616 C C . TRP A 1 467 ? 0.083 8.728 16.336 1.00 98.19 467 TRP A C 1
ATOM 3618 O O . TRP A 1 467 ? -0.860 9.175 16.990 1.00 98.19 467 TRP A O 1
ATOM 3628 N N . THR A 1 468 ? 0.743 7.633 16.732 1.00 98.38 468 THR A N 1
ATOM 3629 C CA . THR A 1 468 ? 0.298 6.856 17.890 1.00 98.38 468 THR A CA 1
ATOM 3630 C C . THR A 1 468 ? 0.551 7.565 19.214 1.00 98.38 468 THR A C 1
ATOM 3632 O O . THR A 1 468 ? -0.199 7.322 20.156 1.00 98.38 468 THR A O 1
ATOM 3635 N N . ALA A 1 469 ? 1.489 8.517 19.282 1.00 98.19 469 ALA A N 1
ATOM 3636 C CA . ALA A 1 469 ? 1.628 9.425 20.421 1.00 98.19 469 ALA A CA 1
ATOM 3637 C C . ALA A 1 469 ? 0.294 10.090 20.804 1.00 98.19 469 ALA A C 1
ATOM 3639 O O . ALA A 1 469 ? -0.094 10.069 21.971 1.00 98.19 469 ALA A O 1
ATOM 3640 N N . GLN A 1 470 ? -0.469 10.569 19.818 1.00 98.25 470 GLN A N 1
ATOM 3641 C CA . GLN A 1 470 ? -1.766 11.213 20.048 1.00 98.25 470 GLN A CA 1
ATOM 3642 C C . GLN A 1 470 ? -2.857 10.209 20.427 1.00 98.25 470 GLN A C 1
ATOM 3644 O O . GLN A 1 470 ? -3.720 10.518 21.252 1.00 98.25 470 GLN A O 1
ATOM 3649 N N . PHE A 1 471 ? -2.805 8.981 19.894 1.00 98.19 471 PHE A N 1
ATOM 3650 C CA . PHE A 1 471 ? -3.711 7.900 20.311 1.00 98.19 471 PHE A CA 1
ATOM 3651 C C . PHE A 1 471 ? -3.507 7.570 21.794 1.00 98.19 471 PHE A C 1
ATOM 3653 O O . PHE A 1 471 ? -4.473 7.424 22.552 1.00 98.19 471 PHE A O 1
ATOM 3660 N N . ARG A 1 472 ? -2.238 7.489 22.217 1.00 97.69 472 ARG A N 1
ATOM 3661 C CA . ARG A 1 472 ? -1.849 7.196 23.597 1.00 97.69 472 ARG A CA 1
ATOM 3662 C C . ARG A 1 472 ? -2.221 8.338 24.540 1.00 97.69 472 ARG A C 1
ATOM 3664 O O . ARG A 1 472 ? -2.867 8.072 25.556 1.00 97.69 472 ARG A O 1
ATOM 3671 N N . GLU A 1 473 ? -1.928 9.583 24.163 1.00 96.69 473 GLU A N 1
ATOM 3672 C CA . GLU A 1 473 ? -2.317 10.797 24.895 1.00 96.69 473 GLU A CA 1
ATOM 3673 C C . GLU A 1 473 ? -3.841 10.890 25.079 1.00 96.69 473 GLU A C 1
ATOM 3675 O O . GLU A 1 473 ? -4.332 11.118 26.189 1.00 96.69 473 GLU A O 1
ATOM 3680 N N . SER A 1 474 ? -4.598 10.584 24.021 1.00 96.38 474 SER A N 1
ATOM 3681 C CA . SER A 1 474 ? -6.068 10.552 24.026 1.00 96.38 474 SER A CA 1
ATOM 3682 C C . SER A 1 474 ? -6.662 9.335 24.744 1.00 96.38 474 SER A C 1
ATOM 3684 O O . SER A 1 474 ? -7.884 9.199 24.830 1.00 96.38 474 SER A O 1
ATOM 3686 N N . LYS A 1 475 ? -5.826 8.443 25.298 1.00 95.62 475 LYS A N 1
ATOM 3687 C CA . LYS A 1 475 ? -6.253 7.275 26.089 1.00 95.62 475 LYS A CA 1
ATOM 3688 C C . LYS A 1 475 ? -7.239 6.367 25.338 1.00 95.62 475 LYS A C 1
ATOM 3690 O O . LYS A 1 475 ? -8.182 5.841 25.952 1.00 95.62 475 LYS A O 1
ATOM 3695 N N . VAL A 1 476 ? -7.012 6.188 24.036 1.00 96.06 476 VAL A N 1
ATOM 3696 C CA . VAL A 1 476 ? -7.718 5.215 23.186 1.00 96.06 476 VAL A CA 1
ATOM 3697 C C . VAL A 1 476 ? -7.655 3.823 23.844 1.00 96.06 476 VAL A C 1
ATOM 3699 O O . VAL A 1 476 ? -6.681 3.491 24.516 1.00 96.06 476 VAL A O 1
ATOM 3702 N N . ASP A 1 477 ? -8.709 3.008 23.743 1.00 95.44 477 ASP A N 1
ATOM 3703 C CA . ASP A 1 477 ? -8.690 1.675 24.376 1.00 95.44 477 ASP A CA 1
ATOM 3704 C C . ASP A 1 477 ? -7.807 0.695 23.609 1.00 95.44 477 ASP A C 1
ATOM 3706 O O . ASP A 1 477 ? -7.074 -0.104 24.200 1.00 95.44 477 ASP A O 1
ATOM 3710 N N . GLU A 1 478 ? -7.875 0.786 22.285 1.00 97.12 478 GLU A N 1
ATOM 3711 C CA . GLU A 1 478 ? -7.106 -0.020 21.357 1.00 97.12 478 GLU A CA 1
ATOM 3712 C C . GLU A 1 478 ? -6.811 0.771 20.083 1.00 97.12 478 GLU A C 1
ATOM 3714 O O . GLU A 1 478 ? -7.703 1.405 19.521 1.00 97.12 478 GLU A O 1
ATOM 3719 N N . TYR A 1 479 ? -5.581 0.697 19.586 1.00 98.56 479 TYR A N 1
ATOM 3720 C CA . TYR A 1 479 ? -5.274 1.136 18.230 1.00 98.56 479 TYR A CA 1
ATOM 3721 C C . TYR A 1 479 ? -4.648 -0.003 17.426 1.00 98.56 479 TYR A C 1
ATOM 3723 O O . TYR A 1 479 ? -3.816 -0.753 17.934 1.00 98.56 479 TYR A O 1
ATOM 3731 N N . ILE A 1 480 ? -5.077 -0.155 16.177 1.00 98.62 480 ILE A N 1
ATOM 3732 C CA . ILE A 1 480 ? -4.647 -1.211 15.263 1.00 98.62 480 ILE A CA 1
ATOM 3733 C C . ILE A 1 480 ? -3.926 -0.563 14.091 1.00 98.62 480 ILE A C 1
ATOM 3735 O O . ILE A 1 480 ? -4.494 0.265 13.377 1.00 98.62 480 ILE A O 1
ATOM 3739 N N . LEU A 1 481 ? -2.676 -0.961 13.891 1.00 98.44 481 LEU A N 1
ATOM 3740 C CA . LEU A 1 481 ? -1.828 -0.480 12.810 1.00 98.44 481 LEU A CA 1
ATOM 3741 C C . LEU A 1 481 ? -1.761 -1.526 11.698 1.00 98.44 481 LEU A C 1
ATOM 3743 O O . LEU A 1 481 ? -1.534 -2.707 11.969 1.00 98.44 481 LEU A O 1
ATOM 3747 N N . ILE A 1 482 ? -1.942 -1.091 10.452 1.00 97.81 482 ILE A N 1
ATOM 3748 C CA . ILE A 1 482 ? -1.865 -1.930 9.250 1.00 97.81 482 ILE A CA 1
ATOM 3749 C C . ILE A 1 482 ? -0.785 -1.351 8.339 1.00 97.81 482 ILE A C 1
ATOM 3751 O O . ILE A 1 482 ? -0.930 -0.242 7.837 1.00 97.81 482 ILE A O 1
ATOM 3755 N N . GLY A 1 483 ? 0.298 -2.079 8.100 1.00 95.25 483 GLY A N 1
ATOM 3756 C CA . GLY A 1 483 ? 1.410 -1.595 7.278 1.00 95.25 483 GLY A CA 1
ATOM 3757 C C . GLY A 1 483 ? 2.692 -2.362 7.556 1.00 95.25 483 GLY A C 1
ATOM 3758 O O . GLY A 1 483 ? 2.667 -3.383 8.240 1.00 95.25 483 GLY A O 1
ATOM 3759 N N . GLU A 1 484 ? 3.809 -1.890 7.019 1.00 91.69 484 GLU A N 1
ATOM 3760 C CA . GLU A 1 484 ? 5.125 -2.475 7.285 1.00 91.69 484 GLU A CA 1
ATOM 3761 C C . GLU A 1 484 ? 5.531 -2.206 8.734 1.00 91.69 484 GLU A C 1
ATOM 3763 O O . GLU A 1 484 ? 5.615 -1.058 9.168 1.00 91.69 484 GLU A O 1
ATOM 3768 N N . ALA A 1 485 ? 5.692 -3.278 9.505 1.00 91.69 485 ALA A N 1
ATOM 3769 C CA . ALA A 1 485 ? 6.011 -3.187 10.920 1.00 91.69 485 ALA A CA 1
ATOM 3770 C C . ALA A 1 485 ? 7.494 -3.470 11.142 1.00 91.69 485 ALA A C 1
ATOM 3772 O O . ALA A 1 485 ? 8.062 -4.362 10.515 1.00 91.69 485 ALA A O 1
ATOM 3773 N N . ASP A 1 486 ? 8.076 -2.766 12.111 1.00 87.56 486 ASP A N 1
ATOM 3774 C CA . ASP A 1 486 ? 9.430 -2.993 12.624 1.00 87.56 486 ASP A CA 1
ATOM 3775 C C . ASP A 1 486 ? 10.586 -2.631 11.668 1.00 87.56 486 ASP A C 1
ATOM 3777 O O . ASP A 1 486 ? 11.730 -2.647 12.094 1.00 87.56 486 ASP A O 1
ATOM 3781 N N . ASP A 1 487 ? 10.361 -2.238 10.419 1.00 81.94 487 ASP A N 1
ATOM 3782 C CA . ASP A 1 487 ? 11.440 -1.858 9.484 1.00 81.94 487 ASP A CA 1
ATOM 3783 C C . ASP A 1 487 ? 11.636 -0.336 9.340 1.00 81.94 487 ASP A C 1
ATOM 3785 O O . ASP A 1 487 ? 12.622 0.123 8.766 1.00 81.94 487 ASP A O 1
ATOM 3789 N N . GLY A 1 488 ? 10.714 0.457 9.893 1.00 80.12 488 GLY A N 1
ATOM 3790 C CA . GLY A 1 488 ? 10.718 1.915 9.773 1.00 80.12 488 GLY A CA 1
ATOM 3791 C C . GLY A 1 488 ? 10.226 2.430 8.416 1.00 80.12 488 GLY A C 1
ATOM 3792 O O . GLY A 1 488 ? 10.463 3.602 8.107 1.00 80.12 488 GLY A O 1
ATOM 3793 N N . SER A 1 489 ? 9.559 1.589 7.614 1.00 85.25 489 SER A N 1
ATOM 3794 C CA . SER A 1 489 ? 8.950 1.951 6.324 1.00 85.25 489 SER A CA 1
ATOM 3795 C C . SER A 1 489 ? 7.547 2.549 6.488 1.00 85.25 489 SER A C 1
ATOM 3797 O O . SER A 1 489 ? 7.159 3.443 5.732 1.00 85.25 489 SER A O 1
ATOM 3799 N N . CYS A 1 490 ? 6.808 2.131 7.520 1.00 91.88 490 CYS A N 1
ATOM 3800 C CA . CYS A 1 490 ? 5.569 2.774 7.964 1.00 91.88 490 CYS A CA 1
ATOM 3801 C C . CYS A 1 490 ? 5.706 3.216 9.419 1.00 91.88 490 CYS A C 1
ATOM 3803 O O . CYS A 1 490 ? 6.098 2.426 10.271 1.00 91.88 490 CYS A O 1
ATOM 3805 N N . GLY A 1 491 ? 5.353 4.461 9.724 1.00 95.38 491 GLY A N 1
ATOM 3806 C CA . GLY A 1 491 ? 5.542 5.028 11.056 1.00 95.38 491 GLY A CA 1
ATOM 3807 C C . GLY A 1 491 ? 7.015 5.164 11.471 1.00 95.38 491 GLY A C 1
ATOM 3808 O O . GLY A 1 491 ? 7.930 4.994 10.658 1.00 95.38 491 GLY A O 1
ATOM 3809 N N . HIS A 1 492 ? 7.262 5.482 12.741 1.00 95.19 492 HIS A N 1
ATOM 3810 C CA . HIS A 1 492 ? 8.611 5.512 13.310 1.00 95.19 492 HIS A CA 1
ATOM 3811 C C . HIS A 1 492 ? 8.964 4.161 13.957 1.00 95.19 492 HIS A C 1
ATOM 3813 O O . HIS A 1 492 ? 8.195 3.624 14.754 1.00 95.19 492 HIS A O 1
ATOM 3819 N N . GLY A 1 493 ? 10.143 3.606 13.650 1.00 93.88 493 GLY A N 1
ATOM 3820 C CA . GLY A 1 493 ? 10.537 2.257 14.091 1.00 93.88 493 GLY A CA 1
ATOM 3821 C C . GLY A 1 493 ? 10.459 2.054 15.611 1.00 93.88 493 GLY A C 1
ATOM 3822 O O . GLY A 1 493 ? 9.931 1.045 16.076 1.00 93.88 493 GLY A O 1
ATOM 3823 N N . TRP A 1 494 ? 10.914 3.042 16.388 1.00 96.50 494 TRP A N 1
ATOM 3824 C CA . TRP A 1 494 ? 10.829 3.025 17.852 1.00 96.50 494 TRP A CA 1
ATOM 3825 C C . TRP A 1 494 ? 9.501 3.580 18.381 1.00 96.50 494 TRP A C 1
ATOM 3827 O O . TRP A 1 494 ? 8.707 2.828 18.935 1.00 96.50 494 TRP A O 1
ATOM 3837 N N . ASP A 1 495 ? 9.227 4.871 18.179 1.00 97.12 495 ASP A N 1
ATOM 3838 C CA . ASP A 1 495 ? 8.048 5.536 18.756 1.00 97.12 495 ASP A CA 1
ATOM 3839 C C . ASP A 1 495 ? 6.690 4.898 18.414 1.00 97.12 495 ASP A C 1
ATOM 3841 O O . ASP A 1 495 ? 5.806 4.833 19.273 1.00 97.12 495 ASP A O 1
ATOM 3845 N N . THR A 1 496 ? 6.533 4.371 17.195 1.00 97.31 496 THR A N 1
ATOM 3846 C CA . THR A 1 496 ? 5.287 3.726 16.754 1.00 97.31 496 THR A CA 1
ATOM 3847 C C . THR A 1 496 ? 5.243 2.241 17.120 1.00 97.31 496 THR A C 1
ATOM 3849 O O . THR A 1 496 ? 4.265 1.777 17.707 1.00 97.31 496 THR A O 1
ATOM 3852 N N . TRP A 1 497 ? 6.289 1.479 16.776 1.00 96.75 497 TRP A N 1
ATOM 3853 C CA . TRP A 1 497 ? 6.271 0.007 16.860 1.00 96.75 497 TRP A CA 1
ATOM 3854 C C . TRP A 1 497 ? 7.006 -0.575 18.070 1.00 96.75 497 TRP A C 1
ATOM 3856 O O . TRP A 1 497 ? 6.753 -1.723 18.449 1.00 96.75 497 TRP A O 1
ATOM 3866 N N . GLY A 1 498 ? 7.909 0.198 18.672 1.00 96.19 498 GLY A N 1
ATOM 3867 C CA . GLY A 1 498 ? 8.816 -0.239 19.728 1.00 96.19 498 GLY A CA 1
ATOM 3868 C C . GLY A 1 498 ? 9.882 -1.223 19.266 1.00 96.19 498 GLY A C 1
ATOM 3869 O O . GLY A 1 498 ? 10.237 -2.116 20.032 1.00 96.19 498 GLY A O 1
ATOM 3870 N N . ASN A 1 499 ? 10.366 -1.111 18.025 1.00 94.38 499 ASN A N 1
ATOM 3871 C CA . ASN A 1 499 ? 11.475 -1.944 17.578 1.00 94.38 499 ASN A CA 1
ATOM 3872 C C . ASN A 1 499 ? 12.794 -1.477 18.217 1.00 94.38 499 ASN A C 1
ATOM 3874 O O . ASN A 1 499 ? 13.303 -0.401 17.902 1.00 94.38 499 ASN A O 1
ATOM 3878 N N . TYR A 1 500 ? 13.381 -2.340 19.047 1.00 94.25 500 TYR A N 1
ATOM 3879 C CA . TYR A 1 500 ? 14.649 -2.118 19.739 1.00 94.25 500 TYR A CA 1
ATOM 3880 C C . TYR A 1 500 ? 15.849 -1.831 18.827 1.00 94.25 500 TYR A C 1
ATOM 3882 O O . TYR A 1 500 ? 16.773 -1.157 19.266 1.00 94.25 500 TYR A O 1
ATOM 3890 N N . THR A 1 501 ? 15.838 -2.249 17.556 1.00 91.44 501 THR A N 1
ATOM 3891 C CA . THR A 1 501 ? 16.888 -1.860 16.590 1.00 91.44 501 THR A CA 1
ATOM 3892 C C . THR A 1 501 ? 16.957 -0.341 16.378 1.00 91.44 501 THR A C 1
ATOM 3894 O O . THR A 1 501 ? 17.996 0.178 15.979 1.00 91.44 501 THR A O 1
ATOM 3897 N N . PHE A 1 502 ? 15.866 0.376 16.666 1.00 90.38 502 PHE A N 1
ATOM 3898 C CA . PHE A 1 502 ? 15.753 1.830 16.551 1.00 90.38 502 PHE A CA 1
ATOM 3899 C C . PHE A 1 502 ? 15.705 2.537 17.915 1.00 90.38 502 PHE A C 1
ATOM 3901 O O . PHE A 1 502 ? 15.434 3.738 17.959 1.00 90.38 502 PHE A O 1
ATOM 3908 N N . ALA A 1 503 ? 15.916 1.817 19.023 1.00 94.25 503 ALA A N 1
ATOM 3909 C CA . ALA A 1 503 ? 15.855 2.406 20.356 1.00 94.25 503 ALA A CA 1
ATOM 3910 C C . ALA A 1 503 ? 16.983 3.438 20.560 1.00 94.25 503 ALA A C 1
ATOM 3912 O O . ALA A 1 503 ? 18.116 3.187 20.141 1.00 94.25 503 ALA A O 1
ATOM 3913 N N . PRO A 1 504 ? 16.717 4.573 21.235 1.00 93.88 504 PRO A N 1
ATOM 3914 C CA . PRO A 1 504 ? 17.767 5.518 21.614 1.00 93.88 504 PRO A CA 1
ATOM 3915 C C . PRO A 1 504 ? 18.795 4.898 22.570 1.00 93.88 504 PRO A C 1
ATOM 3917 O O . PRO A 1 504 ? 19.979 5.231 22.505 1.00 93.88 504 PRO A O 1
ATOM 3920 N N . SER A 1 505 ? 18.346 3.995 23.448 1.00 94.81 505 SER A N 1
ATOM 3921 C CA . SER A 1 505 ? 19.183 3.223 24.366 1.00 94.81 505 SER A CA 1
ATOM 3922 C C . SER A 1 505 ? 18.662 1.788 24.538 1.00 94.81 505 SER A C 1
ATOM 3924 O O . SER A 1 505 ? 17.464 1.530 24.434 1.00 94.81 505 SER A O 1
ATOM 3926 N N . GLU A 1 506 ? 19.555 0.842 24.846 1.00 89.56 506 GLU A N 1
ATOM 3927 C CA . GLU A 1 506 ? 19.194 -0.569 25.076 1.00 89.56 506 GLU A CA 1
ATOM 3928 C C . GLU A 1 506 ? 18.296 -0.786 26.308 1.00 89.56 506 GLU A C 1
ATOM 3930 O O . GLU A 1 506 ? 17.615 -1.807 26.400 1.00 89.56 506 GLU A O 1
ATOM 3935 N N . SER A 1 507 ? 18.293 0.147 27.266 1.00 87.44 507 SER A N 1
ATOM 3936 C CA . SER A 1 507 ? 17.490 0.052 28.492 1.00 87.44 507 SER A CA 1
ATOM 3937 C C . SER A 1 507 ? 16.131 0.743 28.383 1.00 87.44 507 SER A C 1
ATOM 3939 O O . SER A 1 507 ? 15.338 0.686 29.329 1.00 87.44 507 SER A O 1
ATOM 3941 N N . ASP A 1 508 ? 15.841 1.375 27.245 1.00 94.25 508 ASP A N 1
ATOM 3942 C CA . ASP A 1 508 ? 14.607 2.120 27.068 1.00 94.25 508 ASP A CA 1
ATOM 3943 C C . ASP A 1 508 ? 13.408 1.173 26.931 1.00 94.25 508 ASP A C 1
ATOM 3945 O O . ASP A 1 508 ? 13.447 0.116 26.298 1.00 94.25 508 ASP A O 1
ATOM 3949 N N . ILE A 1 509 ? 12.292 1.576 27.532 1.00 96.88 509 ILE A N 1
ATOM 3950 C CA . ILE A 1 509 ? 11.006 0.891 27.395 1.00 96.88 509 ILE A CA 1
ATOM 3951 C C . ILE A 1 509 ? 10.279 1.512 26.194 1.00 96.88 509 ILE A C 1
ATOM 3953 O O . ILE A 1 509 ? 10.195 2.740 26.141 1.00 96.88 509 ILE A O 1
ATOM 3957 N N . PRO A 1 510 ? 9.709 0.732 25.259 1.00 97.19 510 PRO A N 1
ATOM 3958 C CA . PRO A 1 510 ? 8.946 1.281 24.144 1.00 97.19 510 PRO A CA 1
ATOM 3959 C C . PRO A 1 510 ? 7.835 2.240 24.598 1.00 97.19 510 PRO A C 1
ATOM 3961 O O . PRO A 1 510 ? 7.128 1.909 25.558 1.00 97.19 510 PRO A O 1
ATOM 3964 N N . PRO A 1 511 ? 7.596 3.373 23.907 1.00 97.88 511 PRO A N 1
ATOM 3965 C CA . PRO A 1 511 ? 6.602 4.364 24.335 1.00 97.88 511 PRO A CA 1
ATOM 3966 C C . PRO A 1 511 ? 5.209 3.780 24.592 1.00 97.88 511 PRO A C 1
ATOM 3968 O O . PRO A 1 511 ? 4.589 4.066 25.613 1.00 97.88 511 PRO A O 1
ATOM 3971 N N . PHE A 1 512 ? 4.747 2.850 23.748 1.00 98.00 512 PHE A N 1
ATOM 3972 C CA . PHE A 1 512 ? 3.459 2.191 23.973 1.00 98.00 512 PHE A CA 1
ATOM 3973 C C . PHE A 1 512 ? 3.392 1.417 25.300 1.00 98.00 512 PHE A C 1
ATOM 3975 O O . PHE A 1 512 ? 2.344 1.400 25.945 1.00 98.00 512 PHE A O 1
ATOM 3982 N N . GLN A 1 513 ? 4.491 0.794 25.739 1.00 97.88 513 GLN A N 1
ATOM 3983 C CA . GLN A 1 513 ? 4.536 0.077 27.015 1.00 97.88 513 GLN A CA 1
ATOM 3984 C C . GLN A 1 513 ? 4.567 1.045 28.198 1.00 97.88 513 GLN A C 1
ATOM 3986 O O . GLN A 1 513 ? 3.892 0.781 29.196 1.00 97.88 513 GLN A O 1
ATOM 3991 N N . GLN A 1 514 ? 5.299 2.161 28.079 1.00 97.31 514 GLN A N 1
ATOM 3992 C CA . GLN A 1 514 ? 5.313 3.229 29.089 1.00 97.31 514 GLN A CA 1
ATOM 3993 C C . GLN A 1 514 ? 3.894 3.760 29.341 1.00 97.31 514 GLN A C 1
ATOM 3995 O O . GLN A 1 514 ? 3.482 3.927 30.489 1.00 97.31 514 GLN A O 1
ATOM 4000 N N . ASP A 1 515 ? 3.107 3.893 28.272 1.00 96.94 515 ASP A N 1
ATOM 4001 C CA . ASP A 1 515 ? 1.720 4.367 28.317 1.00 96.94 515 ASP A CA 1
ATOM 4002 C C . ASP A 1 515 ? 0.696 3.272 28.697 1.00 96.94 515 ASP A C 1
ATOM 4004 O O . ASP A 1 515 ? -0.519 3.506 28.742 1.00 96.94 515 ASP A O 1
ATOM 4008 N N . GLY A 1 516 ? 1.167 2.059 29.012 1.00 96.88 516 GLY A N 1
ATOM 4009 C CA . GLY A 1 516 ? 0.349 0.953 29.513 1.00 96.88 516 GLY A CA 1
ATOM 4010 C C . GLY A 1 516 ? -0.366 0.128 28.437 1.00 96.88 516 GLY A C 1
ATOM 4011 O O . GLY A 1 516 ? -1.330 -0.583 28.757 1.00 96.88 516 GLY A O 1
ATOM 4012 N N . TYR A 1 517 ? 0.086 0.200 27.185 1.00 98.00 517 TYR A N 1
ATOM 4013 C CA . TYR A 1 517 ? -0.395 -0.641 26.092 1.00 98.00 517 TYR A CA 1
ATOM 4014 C C . TYR A 1 517 ? 0.404 -1.942 25.983 1.00 98.00 517 TYR A C 1
ATOM 4016 O O . TYR A 1 517 ? 1.578 -2.037 26.341 1.00 98.00 517 TYR A O 1
ATOM 4024 N N . GLN A 1 518 ? -0.257 -2.972 25.467 1.00 97.62 518 GLN A N 1
ATOM 4025 C CA . GLN A 1 518 ? 0.330 -4.251 25.100 1.00 97.62 518 GLN A CA 1
ATOM 4026 C C . GLN A 1 518 ? 0.197 -4.447 23.598 1.00 97.62 518 GLN A C 1
ATOM 4028 O O . GLN A 1 518 ? -0.891 -4.271 23.054 1.00 97.62 518 GLN A O 1
ATOM 4033 N N . ARG A 1 519 ? 1.292 -4.848 22.959 1.00 97.62 519 ARG A N 1
ATOM 4034 C CA . ARG A 1 519 ? 1.349 -5.172 21.537 1.00 97.62 519 ARG A CA 1
ATOM 4035 C C . ARG A 1 519 ? 0.893 -6.612 21.294 1.00 97.62 519 ARG A C 1
ATOM 4037 O O . ARG A 1 519 ? 1.311 -7.518 22.012 1.00 97.62 519 ARG A O 1
ATOM 4044 N N . TRP A 1 520 ? 0.063 -6.799 20.277 1.00 97.62 520 TRP A N 1
ATOM 4045 C CA . TRP A 1 520 ? -0.488 -8.070 19.822 1.00 97.62 520 TRP A CA 1
ATOM 4046 C C . TRP A 1 520 ? -0.407 -8.140 18.295 1.00 97.62 520 TRP A C 1
ATOM 4048 O O . TRP A 1 520 ? -1.213 -7.528 17.591 1.00 97.62 520 TRP A O 1
ATOM 4058 N N . ASP A 1 521 ? 0.560 -8.896 17.779 1.00 96.62 521 ASP A N 1
ATOM 4059 C CA . ASP A 1 521 ? 0.703 -9.131 16.341 1.00 96.62 521 ASP A CA 1
ATOM 4060 C C . ASP A 1 521 ? -0.414 -10.089 15.877 1.00 96.62 521 ASP A C 1
ATOM 4062 O O . ASP A 1 521 ? -0.586 -11.192 16.401 1.00 96.62 521 ASP A O 1
ATOM 4066 N N . MET A 1 522 ? -1.232 -9.656 14.915 1.00 96.88 522 MET A N 1
ATOM 4067 C CA . MET A 1 522 ? -2.393 -10.414 14.439 1.00 96.88 522 MET A CA 1
ATOM 4068 C C . MET A 1 522 ? -1.997 -11.370 13.312 1.00 96.88 522 MET A C 1
ATOM 4070 O O . MET A 1 522 ? -2.512 -11.281 12.197 1.00 96.88 522 MET A O 1
ATOM 4074 N N . ASP A 1 523 ? -1.098 -12.312 13.598 1.00 94.19 523 ASP A N 1
ATOM 4075 C CA . ASP A 1 523 ? -0.467 -13.168 12.581 1.00 94.19 523 ASP A CA 1
ATOM 4076 C C . ASP A 1 523 ? -1.466 -13.964 11.725 1.00 94.19 523 ASP A C 1
ATOM 4078 O O . ASP A 1 523 ? -1.212 -14.251 10.556 1.00 94.19 523 ASP A O 1
ATOM 4082 N N . SER A 1 524 ? -2.659 -14.245 12.258 1.00 94.88 524 SER A N 1
ATOM 4083 C CA . SER A 1 524 ? -3.754 -14.876 11.505 1.00 94.88 524 SER A CA 1
ATOM 4084 C C . SER A 1 524 ? -4.235 -14.082 10.278 1.00 94.88 524 SER A C 1
ATOM 4086 O O . SER A 1 524 ? -4.843 -14.670 9.387 1.00 94.88 524 SER A O 1
ATOM 4088 N N . LEU A 1 525 ? -3.967 -12.772 10.206 1.00 95.69 525 LEU A N 1
ATOM 4089 C CA . LEU A 1 525 ? -4.321 -11.914 9.068 1.00 95.69 525 LEU A CA 1
ATOM 4090 C C . LEU A 1 525 ? -3.269 -11.912 7.955 1.00 95.69 525 LEU A C 1
ATOM 4092 O O . LEU A 1 525 ? -3.580 -11.531 6.826 1.00 95.69 525 LEU A O 1
ATOM 4096 N N . ILE A 1 526 ? -2.044 -12.349 8.254 1.00 92.56 526 ILE A N 1
ATOM 4097 C CA . ILE A 1 526 ? -0.902 -12.300 7.335 1.00 92.56 526 ILE A CA 1
ATOM 4098 C C . ILE A 1 526 ? -1.196 -12.951 5.976 1.00 92.56 526 ILE A C 1
ATOM 4100 O O . ILE A 1 526 ? -0.908 -12.315 4.960 1.00 92.56 526 ILE A O 1
ATOM 4104 N N . PRO A 1 527 ? -1.792 -14.160 5.896 1.00 92.62 527 PRO A N 1
ATOM 4105 C CA . PRO A 1 527 ? -2.030 -14.815 4.608 1.00 92.62 527 PRO A CA 1
ATOM 4106 C C . PRO A 1 527 ? -2.962 -14.027 3.678 1.00 92.62 527 PRO A C 1
ATOM 4108 O O . PRO A 1 527 ? -2.972 -14.259 2.470 1.00 92.62 527 PRO A O 1
ATOM 4111 N N . PHE A 1 528 ? -3.744 -13.102 4.237 1.00 94.56 528 PHE A N 1
ATOM 4112 C CA . PHE A 1 528 ? -4.770 -12.338 3.534 1.00 94.56 528 PHE A CA 1
ATOM 4113 C C . PHE A 1 528 ? -4.349 -10.889 3.249 1.00 94.56 528 PHE A C 1
ATOM 4115 O O . PHE A 1 528 ? -5.096 -10.155 2.595 1.00 94.56 528 PHE A O 1
ATOM 4122 N N . GLN A 1 529 ? -3.171 -10.481 3.733 1.00 94.06 529 GLN A N 1
ATOM 4123 C CA . GLN A 1 529 ? -2.619 -9.142 3.570 1.00 94.06 529 GLN A CA 1
ATOM 4124 C C . GLN A 1 529 ? -1.730 -9.088 2.313 1.00 94.06 529 GLN A C 1
ATOM 4126 O O . GLN A 1 529 ? -0.785 -9.861 2.151 1.00 94.06 529 GLN A O 1
ATOM 4131 N N . PHE A 1 530 ? -2.083 -8.177 1.405 1.00 94.12 530 PHE A N 1
ATOM 4132 C CA . PHE A 1 530 ? -1.402 -7.915 0.135 1.00 94.12 530 PHE A CA 1
ATOM 4133 C C . PHE A 1 530 ? -1.053 -6.434 -0.019 1.00 94.12 530 PHE A C 1
ATOM 4135 O O . PHE A 1 530 ? -1.920 -5.606 -0.309 1.00 94.12 530 PHE A O 1
ATOM 4142 N N . SER A 1 531 ? 0.213 -6.101 0.178 1.00 92.81 531 SER A N 1
ATOM 4143 C CA . SER A 1 531 ? 0.739 -4.744 0.044 1.00 92.81 531 SER A CA 1
ATOM 4144 C C . SER A 1 531 ? 1.399 -4.499 -1.310 1.00 92.81 531 SER A C 1
ATOM 4146 O O . SER A 1 531 ? 1.910 -5.413 -1.955 1.00 92.81 531 SER A O 1
ATOM 4148 N N . ARG A 1 532 ? 1.478 -3.227 -1.713 1.00 91.81 532 ARG A N 1
ATOM 4149 C CA . ARG A 1 532 ? 2.315 -2.770 -2.839 1.00 91.81 532 ARG A CA 1
ATOM 4150 C C . ARG A 1 532 ? 3.823 -2.989 -2.646 1.00 91.81 532 ARG A C 1
ATOM 4152 O O . ARG A 1 532 ? 4.569 -2.848 -3.620 1.00 91.81 532 ARG A O 1
ATOM 4159 N N . PHE A 1 533 ? 4.263 -3.246 -1.416 1.00 87.94 533 PHE A N 1
ATOM 4160 C CA . PHE A 1 533 ? 5.662 -3.462 -1.037 1.00 87.94 533 PHE A CA 1
ATOM 4161 C C . PHE A 1 533 ? 5.986 -4.928 -0.744 1.00 87.94 533 PHE A C 1
ATOM 4163 O O . PHE A 1 533 ? 7.164 -5.279 -0.711 1.00 87.94 533 PHE A O 1
ATOM 4170 N N . ASP A 1 534 ? 4.966 -5.785 -0.622 1.00 88.38 534 ASP A N 1
ATOM 4171 C CA . ASP A 1 534 ? 5.176 -7.228 -0.535 1.00 88.38 534 ASP A CA 1
ATOM 4172 C C . ASP A 1 534 ? 5.859 -7.726 -1.819 1.00 88.38 534 ASP A C 1
ATOM 4174 O O . ASP A 1 534 ? 5.631 -7.206 -2.912 1.00 88.38 534 ASP A O 1
ATOM 4178 N N . SER A 1 535 ? 6.694 -8.748 -1.703 1.00 88.12 535 SER A N 1
ATOM 4179 C CA . SER A 1 535 ? 7.487 -9.298 -2.799 1.00 88.12 535 SER A CA 1
ATOM 4180 C C . SER A 1 535 ? 7.678 -10.803 -2.627 1.00 88.12 535 SER A C 1
ATOM 4182 O O . SER A 1 535 ? 7.294 -11.376 -1.607 1.00 88.12 535 SER A O 1
ATOM 4184 N N . ALA A 1 536 ? 8.309 -11.452 -3.607 1.00 85.62 536 ALA A N 1
ATOM 4185 C CA . ALA A 1 536 ? 8.563 -12.890 -3.547 1.00 85.62 536 ALA A CA 1
ATOM 4186 C C . ALA A 1 536 ? 9.407 -13.318 -2.329 1.00 85.62 536 ALA A C 1
ATOM 4188 O O . ALA A 1 536 ? 9.251 -14.443 -1.862 1.00 85.62 536 ALA A O 1
ATOM 4189 N N . ILE A 1 537 ? 10.264 -12.430 -1.809 1.00 80.44 537 ILE A N 1
ATOM 4190 C CA . ILE A 1 537 ? 11.192 -12.737 -0.708 1.00 80.44 537 ILE A CA 1
ATOM 4191 C C . ILE A 1 537 ? 10.871 -12.016 0.603 1.00 80.44 537 ILE A C 1
ATOM 4193 O O . ILE A 1 537 ? 11.431 -12.368 1.629 1.00 80.44 537 ILE A O 1
ATOM 4197 N N . SER A 1 538 ? 9.997 -11.006 0.587 1.00 76.06 538 SER A N 1
ATOM 4198 C CA . SER A 1 538 ? 9.693 -10.201 1.773 1.00 76.06 538 SER A CA 1
ATOM 4199 C C . SER A 1 538 ? 8.215 -9.838 1.837 1.00 76.06 538 SER A C 1
ATOM 4201 O O . SER A 1 538 ? 7.617 -9.411 0.848 1.00 76.06 538 SER A O 1
ATOM 4203 N N . ARG A 1 539 ? 7.642 -9.983 3.035 1.00 71.06 539 ARG A N 1
ATOM 4204 C CA . ARG A 1 539 ? 6.285 -9.559 3.403 1.00 71.06 539 ARG A CA 1
ATOM 4205 C C . ARG A 1 539 ? 6.342 -8.831 4.748 1.00 71.06 539 ARG A C 1
ATOM 4207 O O . ARG A 1 539 ? 5.928 -9.363 5.772 1.00 71.06 539 ARG A O 1
ATOM 4214 N N . SER A 1 540 ? 6.881 -7.618 4.762 1.00 79.88 540 SER A N 1
ATOM 4215 C CA . SER A 1 540 ? 6.992 -6.740 5.945 1.00 79.88 540 SER A CA 1
ATOM 4216 C C . SER A 1 540 ? 5.626 -6.296 6.495 1.00 79.88 540 SER A C 1
ATOM 4218 O O . SER A 1 540 ? 5.492 -5.991 7.681 1.00 79.88 540 SER A O 1
ATOM 4220 N N . SER A 1 541 ? 4.581 -6.323 5.666 1.00 89.31 541 SER A N 1
ATOM 4221 C CA . SER A 1 541 ? 3.238 -5.841 6.004 1.00 89.31 541 SER A CA 1
ATOM 4222 C C . SER A 1 541 ? 2.565 -6.679 7.097 1.00 89.31 541 SER A C 1
ATOM 4224 O O . SER A 1 541 ? 2.236 -7.845 6.873 1.00 89.31 541 SER A O 1
ATOM 4226 N N . LYS A 1 542 ? 2.324 -6.112 8.281 1.00 93.69 542 LYS A N 1
ATOM 4227 C CA . LYS A 1 542 ? 1.605 -6.729 9.406 1.00 93.69 542 LYS A CA 1
ATOM 4228 C C . LYS A 1 542 ? 0.321 -5.966 9.734 1.00 93.69 542 LYS A C 1
ATOM 4230 O O . LYS A 1 542 ? 0.089 -4.847 9.277 1.00 93.69 542 LYS A O 1
ATOM 4235 N N . THR A 1 543 ? -0.512 -6.610 10.545 1.00 97.31 543 THR A N 1
ATOM 4236 C CA . THR A 1 543 ? -1.595 -5.970 11.288 1.00 97.31 543 THR A CA 1
ATOM 4237 C C . THR A 1 543 ? -1.311 -6.189 12.767 1.00 97.31 543 THR A C 1
ATOM 4239 O O . THR A 1 543 ? -1.130 -7.332 13.188 1.00 97.31 543 THR A O 1
ATOM 4242 N N . VAL A 1 544 ? -1.215 -5.116 13.544 1.00 98.00 544 VAL A N 1
ATOM 4243 C CA . VAL A 1 544 ? -0.797 -5.176 14.950 1.00 98.00 544 VAL A CA 1
ATOM 4244 C C . VAL A 1 544 ? -1.762 -4.368 15.794 1.00 98.00 544 VAL A C 1
ATOM 4246 O O . VAL A 1 544 ? -2.029 -3.208 15.496 1.00 98.00 544 VAL A O 1
ATOM 4249 N N . SER A 1 545 ? -2.271 -4.980 16.856 1.00 98.25 545 SER A N 1
ATOM 4250 C CA . SER A 1 545 ? -3.127 -4.334 17.844 1.00 98.25 545 SER A CA 1
ATOM 4251 C C . SER A 1 545 ? -2.306 -3.893 19.052 1.00 98.25 545 SER A C 1
ATOM 4253 O O . SER A 1 545 ? -1.482 -4.644 19.570 1.00 98.25 545 SER A O 1
ATOM 4255 N N . PHE A 1 546 ? -2.555 -2.681 19.532 1.00 98.19 546 PHE A N 1
ATOM 4256 C CA . PHE A 1 546 ? -2.015 -2.158 20.777 1.00 98.19 546 PHE A CA 1
ATOM 4257 C C . PHE A 1 546 ? -3.169 -1.883 21.723 1.00 98.19 546 PHE A C 1
ATOM 4259 O O . PHE A 1 546 ? -3.971 -0.976 21.501 1.00 98.19 546 PHE A O 1
ATOM 4266 N N . ARG A 1 547 ? -3.257 -2.671 22.792 1.00 96.56 547 ARG A N 1
ATOM 4267 C CA . ARG A 1 547 ? -4.388 -2.644 23.722 1.00 96.56 547 ARG A CA 1
ATOM 4268 C C . ARG A 1 547 ? -3.971 -2.113 25.068 1.00 96.56 547 ARG A C 1
ATOM 4270 O O . ARG A 1 547 ? -3.001 -2.594 25.654 1.00 96.56 547 ARG A O 1
ATOM 4277 N N . ARG A 1 548 ? -4.740 -1.181 25.611 1.00 94.62 548 ARG A N 1
ATOM 4278 C CA . ARG A 1 548 ? -4.492 -0.692 26.959 1.00 94.62 548 ARG A CA 1
ATOM 4279 C C . ARG A 1 548 ? -4.878 -1.753 27.984 1.00 94.62 548 ARG A C 1
ATOM 4281 O O . ARG A 1 548 ? -5.974 -2.316 27.926 1.00 94.62 548 ARG A O 1
ATOM 4288 N N . LYS A 1 549 ? -4.015 -2.006 28.976 1.00 89.56 549 LYS A N 1
ATOM 4289 C CA . LYS A 1 549 ? -4.410 -2.831 30.126 1.00 89.56 549 LYS A CA 1
ATOM 4290 C C . LYS A 1 549 ? -5.572 -2.146 30.827 1.00 89.56 549 LYS A C 1
ATOM 4292 O O . LYS A 1 549 ? -5.410 -1.082 31.424 1.00 89.56 549 LYS A O 1
ATOM 4297 N N . ARG A 1 550 ? -6.745 -2.773 30.803 1.00 80.88 550 ARG A N 1
ATOM 4298 C CA . ARG A 1 550 ? -7.830 -2.338 31.675 1.00 80.88 550 ARG A CA 1
ATOM 4299 C C . ARG A 1 550 ? -7.368 -2.556 33.097 1.00 80.88 550 ARG A C 1
ATOM 4301 O O . ARG A 1 550 ? -6.976 -3.669 33.453 1.00 80.88 550 ARG A O 1
ATOM 4308 N N . SER A 1 551 ? -7.422 -1.505 33.909 1.00 71.19 551 SER A N 1
ATOM 4309 C CA . SER A 1 551 ? -7.421 -1.693 35.348 1.00 71.19 551 SER A CA 1
ATOM 4310 C C . SER A 1 551 ? -8.562 -2.661 35.612 1.00 71.19 551 SER A C 1
ATOM 4312 O O . SER A 1 551 ? -9.725 -2.317 35.400 1.00 71.19 551 SER A O 1
ATOM 4314 N N . SER A 1 552 ? -8.243 -3.905 35.966 1.00 62.28 552 SER A N 1
ATOM 4315 C CA . SER A 1 552 ? -9.239 -4.836 36.459 1.00 62.28 552 SER A CA 1
ATOM 4316 C C . SER A 1 552 ? -9.692 -4.249 37.785 1.00 62.28 552 SER A C 1
ATOM 4318 O O . SER A 1 552 ? -9.168 -4.603 38.842 1.00 62.28 552 SER A O 1
ATOM 4320 N N . THR A 1 553 ? -10.600 -3.278 37.735 1.00 56.66 553 THR A N 1
ATOM 4321 C CA . THR A 1 553 ? -11.314 -2.778 38.892 1.00 56.66 553 THR A CA 1
ATOM 4322 C C . THR A 1 553 ? -12.173 -3.961 39.276 1.00 56.66 553 THR A C 1
ATOM 4324 O O . THR A 1 553 ? -13.290 -4.129 38.790 1.00 56.66 553 THR A O 1
ATOM 4327 N N . LYS A 1 554 ? -11.575 -4.891 40.034 1.00 48.84 554 LYS A N 1
ATOM 4328 C CA . LYS A 1 554 ? -12.273 -6.001 40.651 1.00 48.84 554 LYS A CA 1
ATOM 4329 C C . LYS A 1 554 ? -13.407 -5.318 41.390 1.00 48.84 554 LYS A C 1
ATOM 4331 O O . LYS A 1 554 ? -13.177 -4.694 42.421 1.00 48.84 554 LYS A O 1
ATOM 4336 N N . LYS A 1 555 ? -14.622 -5.405 40.846 1.00 50.72 555 LYS A N 1
ATOM 4337 C CA . LYS A 1 555 ? -15.826 -5.304 41.653 1.00 50.72 555 LYS A CA 1
ATOM 4338 C C . LYS A 1 555 ? -15.684 -6.446 42.652 1.00 50.72 555 LYS A C 1
ATOM 4340 O O . LYS A 1 555 ? -16.112 -7.565 42.383 1.00 50.72 555 LYS A O 1
ATOM 4345 N N . GLN A 1 556 ? -14.993 -6.188 43.763 1.00 45.31 556 GLN A N 1
ATOM 4346 C CA . GLN A 1 556 ? -15.232 -6.886 45.008 1.00 45.31 556 GLN A CA 1
ATOM 4347 C C . GLN A 1 556 ? -16.704 -6.606 45.293 1.00 45.31 556 GLN A C 1
ATOM 4349 O O . GLN A 1 556 ? -17.061 -5.569 45.839 1.00 45.31 556 GLN A O 1
ATOM 4354 N N . LYS A 1 557 ? -17.572 -7.481 44.775 1.00 46.62 557 LYS A N 1
ATOM 4355 C CA . LYS A 1 557 ? -18.915 -7.640 45.307 1.00 46.62 557 LYS A CA 1
ATOM 4356 C C . LYS A 1 557 ? -18.697 -8.067 46.757 1.00 46.62 557 LYS A C 1
ATOM 4358 O O . LYS A 1 557 ? -18.288 -9.204 46.985 1.00 46.62 557 LYS A O 1
ATOM 4363 N N . GLN A 1 558 ? -18.822 -7.106 47.668 1.00 41.03 558 GLN A N 1
ATOM 4364 C CA . GLN A 1 558 ? -19.150 -7.385 49.061 1.00 41.03 558 GLN A CA 1
ATOM 4365 C C . GLN A 1 558 ? -20.581 -7.902 49.130 1.00 41.03 558 GLN A C 1
ATOM 4367 O O . GLN A 1 558 ? -21.414 -7.414 48.326 1.00 41.03 558 GLN A O 1
#

Secondary structure (DSSP, 8-state):
-HHHHHHHHHTTTS-SHHHHHHHHHHHS---------------------SSSSSSSSTTS---HHHHHHTTHHHHHHHHHHHHHHHHHHHHHHHHHHH-S-THHHHHHHHT------SSS-HHHHHHHHHHHHHHHHHHHIIIIIHHH-TT--HHHHHTTTT-HHHHHHHHHHHHHHHHHHHHHHHHHH-HHHHTSGGG---TTS-HHHHHTT-S--------------PPPTTSHHHHHHHGGGGGGGSPPHHHHHHHTT-TTS-SS--HHHHHHHHHHHHHHHHHHHTTSSTTSS-------------PPPGGGS-HHHHHHHHTTS-STT--HHHHHHHHHT-SEE--HHHHHHHHHHHHHHHTTS-S-EEEEEET-TT-HHHHHHHHHHHHHHHHHHHH-TTT--TT-PPPEEEEE---TT-PPPSS--B---HHHHHHHHS-SSTT-EEEEEEESPPBT--THHHHHHTT-SEEEEEEE-SSSSSB-TTTTT--GGG-SSTTPPPHHHHTTEEEEE-GGGGGG-EESS--SS---EEEEEEEE----------

Sequence (558 aa):
MVFLTASKRITSLIGSPLLRLGLAARNSKLFSPLVGGEGSSSSSSSSSSSLQSISLQQKQLDTPYLDMALLIPFAQKLLSLALYDESQKRVSQHYSSTGKDGSILKSLYQGQQKQSSPSDGDASVATATKELSNLRVQSYDHVIRKSLLPKETHSNLQSWMGHLRILKWARAEFLISKYGPMVKEAMDAYPQLRGSPQFQRNPNQNFFLQLARGRLVLPFSQSTSSSSSSPSQEDEADHANKTSNSMMLLPTTDTVVKAFDMKDWAIQKDSQGLHESTNVILDKLSSSSQIIDQQQATTTTTTTNNSDDTAASMEDISTEELLHCLSGGHVQYCGPLNAICEEANLYQLWTKEYVQHLGDYLLQEYSSNTDKTTIVDIGAGDGLLIRYLQEYMGGKLRKGNRRKHKNAITGAALPRMVSTDDGSWGIFAKAKVEKLNVEEALEKYGKLSQDEHLVVLCSWMPQQVDWTAQFRESKVDEYILIGEADDGSCGHGWDTWGNYTFAPSESDIPPFQQDGYQRWDMDSLIPFQFSRFDSAISRSSKTVSFRRKRSSTKKQKQ

Organism: NCBI:txid2856

Radius of gyration: 27.69 Å; chains: 1; bounding box: 97×58×89 Å